Protein AF-A0A7V5GZ49-F1 (afdb_monomer)

Solvent-accessible surface area (backbone atoms only — not comparable to full-atom values): 29439 Å² total; per-residue (Å²): 135,58,71,68,57,55,53,51,49,49,52,49,51,51,57,62,65,60,75,77,68,75,62,26,52,68,47,50,47,38,50,34,62,44,31,74,57,35,65,34,53,31,39,41,34,25,37,54,86,39,68,49,39,57,36,70,66,44,80,31,46,44,87,84,36,59,40,24,72,45,55,77,50,75,73,47,58,73,45,42,44,68,41,58,36,32,30,31,75,59,4,25,29,38,42,34,33,43,30,27,38,64,84,59,81,83,48,88,27,52,46,75,88,71,42,55,70,92,37,53,44,46,31,30,44,28,44,76,81,37,59,27,57,78,48,64,40,32,48,29,28,55,38,75,52,82,77,46,53,77,85,51,47,42,39,40,40,82,85,50,46,57,47,43,86,37,24,20,42,50,25,42,53,43,75,46,49,60,65,40,70,32,35,61,50,71,72,37,96,87,79,41,97,75,33,36,38,34,16,30,35,37,36,41,39,32,75,31,45,35,38,10,49,94,51,8,32,44,42,33,34,19,27,65,101,39,41,17,16,24,9,27,6,0,0,0,0,3,4,14,22,21,22,58,53,84,83,55,84,28,31,47,13,8,32,11,17,8,2,5,9,36,13,10,22,42,45,93,71,74,80,44,49,73,45,46,60,13,52,3,26,14,64,94,11,11,20,58,35,63,33,58,31,17,47,67,81,45,87,50,59,17,4,1,0,0,14,15,38,75,55,40,29,28,6,29,19,16,68,33,67,84,75,49,79,51,64,22,14,37,9,0,0,6,16,21,24,56,51,26,38,10,3,2,0,2,16,50,26,55,13,38,39,44,82,84,92,45,45,14,13,1,28,54,31,50,42,64,82,51,64,72,78,32,16,2,1,0,0,0,0,1,4,36,66,56,86,65,35,46,19,3,24,3,0,0,0,0,2,14,40,38,43,36,22,38,31,39,34,27,36,32,41,35,10,25,15,10,43,26,34,81,36,96,26,5,23,17,6,0,0,0,1,5,24,43,35,44,23,10,29,50,31,38,31,47,30,43,40,34,26,43,29,14,64,52,17,3,24,15,41,37,31,42,14,28,57,35,72,44,68,72,46,63,73,62,66,65,44,58,71,31,54,36,39,15,26,45,78,70,37,70,33,78,55,61,64,47,78,47,43,25,9,33,37,33,92,31,41,38,35,41,31,34,38,27,42,78,86,52,69,78,44,79,72,46,74,49,62,90,34,61,76,31,51,52,52,71,50,79,45,65,63,92,68,89,60,53,41,37,42,38,41,45,34,38,39,56,89,54,57,47,91,41,87,40,51,31,36,71,30,68,45,78,37,72,14,14,50,37,53,31,44,46,52,71,38,49,36,85,49,56,76,88,74,86,87,82,83,90,85,76,64,97,88,66,86,85,85,86,85,83,58,80,41,73,81,35,80,32,82,76,86,83,79,71,91,74,72,72,79,78,77,78,78,128

Structure (mmCIF, N/CA/C/O backbone):
data_AF-A0A7V5GZ49-F1
#
_entry.id   AF-A0A7V5GZ49-F1
#
loop_
_atom_site.group_PDB
_atom_site.id
_atom_site.type_symbol
_atom_site.label_atom_id
_atom_site.label_alt_id
_atom_site.label_comp_id
_atom_site.label_asym_id
_atom_site.label_entity_id
_atom_site.label_seq_id
_atom_site.pdbx_PDB_ins_code
_atom_site.Cartn_x
_atom_site.Cartn_y
_atom_site.Cartn_z
_atom_site.occupancy
_atom_site.B_iso_or_equiv
_atom_site.auth_seq_id
_atom_site.auth_comp_id
_atom_site.auth_asym_id
_atom_site.auth_atom_id
_atom_site.pdbx_PDB_model_num
ATOM 1 N N . MET A 1 1 ? 8.257 61.241 -0.051 1.00 52.22 1 MET A N 1
ATOM 2 C CA . MET A 1 1 ? 7.633 60.050 0.571 1.00 52.22 1 MET A CA 1
ATOM 3 C C . MET A 1 1 ? 8.488 59.671 1.775 1.00 52.22 1 MET A C 1
ATOM 5 O O . MET A 1 1 ? 9.670 59.427 1.606 1.00 52.22 1 MET A O 1
ATOM 9 N N . THR A 1 2 ? 7.964 59.809 2.994 1.00 62.47 2 THR A N 1
ATOM 10 C CA . THR A 1 2 ? 8.748 59.788 4.244 1.00 62.47 2 THR A CA 1
ATOM 11 C C . THR A 1 2 ? 9.252 58.385 4.597 1.00 62.47 2 THR A C 1
ATOM 13 O O . THR A 1 2 ? 8.533 57.408 4.408 1.00 62.47 2 THR A O 1
ATOM 16 N N . ILE A 1 3 ? 10.459 58.288 5.169 1.00 62.56 3 ILE A N 1
ATOM 17 C CA . ILE A 1 3 ? 11.128 57.038 5.601 1.00 62.56 3 ILE A CA 1
ATOM 18 C C . ILE A 1 3 ? 10.212 56.143 6.465 1.00 62.56 3 ILE A C 1
ATOM 20 O O . ILE A 1 3 ? 10.256 54.921 6.360 1.00 62.56 3 ILE A O 1
ATOM 24 N N . ARG A 1 4 ? 9.288 56.739 7.236 1.00 59.22 4 ARG A N 1
ATOM 25 C CA . ARG A 1 4 ? 8.251 56.015 7.995 1.00 59.22 4 ARG A CA 1
ATOM 26 C C . ARG A 1 4 ? 7.257 55.234 7.125 1.00 59.22 4 ARG A C 1
ATOM 28 O O . ARG A 1 4 ? 6.832 54.161 7.535 1.00 59.22 4 ARG A O 1
ATOM 35 N N . LYS A 1 5 ? 6.897 55.731 5.935 1.00 52.94 5 LYS A N 1
ATOM 36 C CA . LYS A 1 5 ? 6.031 55.000 4.994 1.00 52.94 5 LYS A CA 1
ATOM 37 C C . LYS A 1 5 ? 6.777 53.822 4.368 1.00 52.94 5 LYS A C 1
ATOM 39 O O . LYS A 1 5 ? 6.197 52.756 4.271 1.00 52.94 5 LYS A O 1
ATOM 44 N N . ILE A 1 6 ? 8.064 53.977 4.046 1.00 62.41 6 ILE A N 1
ATOM 45 C CA . ILE A 1 6 ? 8.896 52.891 3.496 1.00 62.41 6 ILE A CA 1
ATOM 46 C C . ILE A 1 6 ? 9.098 51.776 4.534 1.00 62.41 6 ILE A C 1
ATOM 48 O O . ILE A 1 6 ? 8.904 50.611 4.208 1.00 62.41 6 ILE A O 1
ATOM 52 N N . ALA A 1 7 ? 9.386 52.114 5.796 1.00 63.47 7 ALA A N 1
ATOM 53 C CA . ALA A 1 7 ? 9.509 51.125 6.871 1.00 63.47 7 ALA A CA 1
ATOM 54 C C . ALA A 1 7 ? 8.181 50.400 7.170 1.00 63.47 7 ALA A C 1
ATOM 56 O O . ALA A 1 7 ? 8.175 49.187 7.352 1.00 63.47 7 ALA A O 1
ATOM 57 N N . ALA A 1 8 ? 7.046 51.112 7.155 1.00 62.28 8 ALA A N 1
ATOM 58 C CA . ALA A 1 8 ? 5.729 50.499 7.325 1.00 62.28 8 ALA A CA 1
ATOM 59 C C . ALA A 1 8 ? 5.359 49.576 6.152 1.00 62.28 8 ALA A C 1
ATOM 61 O O . ALA A 1 8 ? 4.819 48.500 6.381 1.00 62.28 8 ALA A O 1
ATOM 62 N N . THR A 1 9 ? 5.688 49.946 4.909 1.00 60.00 9 THR A N 1
ATOM 63 C CA . THR A 1 9 ? 5.462 49.090 3.734 1.00 60.00 9 THR A CA 1
ATOM 64 C C . THR A 1 9 ? 6.395 47.876 3.727 1.00 60.00 9 THR A C 1
ATOM 66 O O . THR A 1 9 ? 5.934 46.787 3.415 1.00 60.00 9 THR A O 1
ATOM 69 N N . ILE A 1 10 ? 7.663 48.013 4.134 1.00 64.94 10 ILE A N 1
ATOM 70 C CA . ILE A 1 10 ? 8.598 46.880 4.258 1.00 64.94 10 ILE A CA 1
ATOM 71 C C . ILE A 1 10 ? 8.163 45.927 5.377 1.00 64.94 10 ILE A C 1
ATOM 73 O O . ILE A 1 10 ? 8.162 44.722 5.152 1.00 64.94 10 ILE A O 1
ATOM 77 N N . SER A 1 11 ? 7.716 46.424 6.537 1.00 59.56 11 SER A N 1
ATOM 78 C CA . SER A 1 11 ? 7.160 45.568 7.596 1.00 59.56 11 SER A CA 1
ATOM 79 C C . SER A 1 11 ? 5.850 44.900 7.184 1.00 59.56 11 SER A C 1
ATOM 81 O O . SER A 1 11 ? 5.650 43.742 7.524 1.00 59.56 11 SER A O 1
ATOM 83 N N . LEU A 1 12 ? 4.977 45.579 6.427 1.00 56.09 12 LEU A N 1
ATOM 84 C CA . LEU A 1 12 ? 3.741 44.986 5.904 1.00 56.09 12 LEU A CA 1
ATOM 85 C C . LEU A 1 12 ? 4.038 43.910 4.849 1.00 56.09 12 LEU A C 1
ATOM 87 O O . LEU A 1 12 ? 3.410 42.862 4.866 1.00 56.09 12 LEU A O 1
ATOM 91 N N . VAL A 1 13 ? 5.027 44.133 3.976 1.00 58.28 13 VAL A N 1
ATOM 92 C CA . VAL A 1 13 ? 5.496 43.152 2.984 1.00 58.28 13 VAL A CA 1
ATOM 93 C C . VAL A 1 13 ? 6.199 41.975 3.666 1.00 58.28 13 VAL A C 1
ATOM 95 O O . VAL A 1 13 ? 5.930 40.840 3.303 1.00 58.28 13 VAL A O 1
ATOM 98 N N . PHE A 1 14 ? 7.004 42.193 4.711 1.00 53.41 14 PHE A N 1
ATOM 99 C CA . PHE A 1 14 ? 7.560 41.097 5.514 1.00 53.41 14 PHE A CA 1
ATOM 100 C C . PHE A 1 14 ? 6.464 40.328 6.272 1.00 53.41 14 PHE A C 1
ATOM 102 O O . PHE A 1 14 ? 6.484 39.104 6.252 1.00 53.41 14 PHE A O 1
ATOM 109 N N . LEU A 1 15 ? 5.460 40.998 6.852 1.00 49.53 15 LEU A N 1
ATOM 110 C CA . LEU A 1 15 ? 4.296 40.354 7.489 1.00 49.53 15 LEU A CA 1
ATOM 111 C C . LEU A 1 15 ? 3.385 39.610 6.494 1.00 49.53 15 LEU A C 1
ATOM 113 O O . LEU A 1 15 ? 2.755 38.638 6.888 1.00 49.53 15 LEU A O 1
ATOM 117 N N . LEU A 1 16 ? 3.337 40.024 5.223 1.00 45.62 16 LEU A N 1
ATOM 118 C CA . LEU A 1 16 ? 2.635 39.318 4.139 1.00 45.62 16 LEU A CA 1
ATOM 119 C C . LEU A 1 16 ? 3.459 38.164 3.537 1.00 45.62 16 LEU A C 1
ATOM 121 O O . LEU A 1 16 ? 2.882 37.244 2.965 1.00 45.62 16 LEU A O 1
ATOM 125 N N . ILE A 1 17 ? 4.790 38.193 3.667 1.00 45.16 17 ILE A N 1
ATOM 126 C CA . ILE A 1 17 ? 5.697 37.114 3.234 1.00 45.16 17 ILE A CA 1
ATOM 127 C C . ILE A 1 17 ? 5.823 36.023 4.313 1.00 45.16 17 ILE A C 1
ATOM 129 O O . ILE A 1 17 ? 6.034 34.854 3.988 1.00 45.16 17 ILE A O 1
ATOM 133 N N . TYR A 1 18 ? 5.620 36.353 5.592 1.00 40.53 18 TYR A N 1
ATOM 134 C CA . TYR A 1 18 ? 5.436 35.355 6.643 1.00 40.53 18 TYR A CA 1
ATOM 135 C C . TYR A 1 18 ? 4.019 34.768 6.549 1.00 40.53 18 TYR A C 1
ATOM 137 O O . TYR A 1 18 ? 3.062 35.405 6.969 1.00 40.53 18 TYR A O 1
ATOM 145 N N . SER A 1 19 ? 3.909 33.527 6.059 1.00 40.44 19 SER A N 1
ATOM 146 C CA . SER A 1 19 ? 2.728 32.636 6.076 1.00 40.44 19 SER A CA 1
ATOM 147 C C . SER A 1 19 ? 1.804 32.571 4.847 1.00 40.44 19 SER A C 1
ATOM 149 O O . SER A 1 19 ? 0.617 32.285 4.975 1.00 40.44 19 SER A O 1
ATOM 151 N N . LEU A 1 20 ? 2.356 32.601 3.630 1.00 41.56 20 LEU A N 1
ATOM 152 C CA . LEU A 1 20 ? 1.809 31.724 2.580 1.00 41.56 20 LEU A CA 1
ATOM 153 C C . LEU A 1 20 ? 2.286 30.284 2.839 1.00 41.56 20 LEU A C 1
ATOM 155 O O . LEU A 1 20 ? 3.090 29.737 2.087 1.00 41.56 20 LEU A O 1
ATOM 159 N N . PHE A 1 21 ? 1.835 29.663 3.936 1.00 54.88 21 PHE A N 1
ATOM 160 C CA . PHE A 1 21 ? 1.947 28.209 4.043 1.00 54.88 21 PHE A CA 1
ATOM 161 C C . PHE A 1 21 ? 1.064 27.626 2.941 1.00 54.88 21 PHE A C 1
ATOM 163 O O . PHE A 1 21 ? -0.134 27.914 2.895 1.00 54.88 21 PHE A O 1
ATOM 170 N N . SER A 1 22 ? 1.653 26.854 2.022 1.00 66.19 22 SER A N 1
ATOM 171 C CA . SER A 1 22 ? 0.865 26.088 1.055 1.00 66.19 22 SER A CA 1
ATOM 172 C C . SER A 1 22 ? -0.183 25.296 1.827 1.00 66.19 22 SER A C 1
ATOM 174 O O . SER A 1 22 ? 0.153 24.627 2.804 1.00 66.19 22 SER A O 1
ATOM 176 N N . GLN A 1 23 ? -1.440 25.365 1.389 1.00 86.25 23 GLN A N 1
ATOM 177 C CA . GLN A 1 23 ? -2.489 24.535 1.970 1.00 86.25 23 GLN A CA 1
ATOM 178 C C . GLN A 1 23 ? -2.052 23.064 1.908 1.00 86.25 23 GLN A C 1
ATOM 180 O O . GLN A 1 23 ? -1.472 22.656 0.887 1.00 86.25 23 GLN A O 1
ATOM 185 N N . PRO A 1 24 ? -2.303 22.274 2.970 1.00 95.12 24 PRO A N 1
ATOM 186 C CA . PRO A 1 24 ? -2.021 20.847 2.936 1.00 95.12 24 PRO A CA 1
ATOM 187 C C . PRO A 1 24 ? -2.758 20.219 1.752 1.00 95.12 24 PRO A C 1
ATOM 189 O O . PRO A 1 24 ? -3.863 20.628 1.403 1.00 95.12 24 PRO A O 1
ATOM 192 N N . LYS A 1 25 ? -2.168 19.221 1.103 1.00 96.94 25 LYS A N 1
ATOM 193 C CA . LYS A 1 25 ? -2.760 18.593 -0.082 1.00 96.94 25 LYS A CA 1
ATOM 194 C C . LYS A 1 25 ? -2.839 17.084 0.074 1.00 96.94 25 LYS A C 1
ATOM 196 O O . LYS A 1 25 ? -1.851 16.438 0.409 1.00 96.94 25 LYS A O 1
ATOM 201 N N . ILE A 1 26 ? -4.008 16.525 -0.215 1.00 97.88 26 ILE A N 1
ATOM 202 C CA . ILE A 1 26 ? -4.239 15.084 -0.320 1.00 97.88 26 ILE A CA 1
ATOM 203 C C . ILE A 1 26 ? -4.153 14.709 -1.798 1.00 97.88 26 ILE A C 1
ATOM 205 O O . ILE A 1 26 ? -4.889 15.254 -2.624 1.00 97.88 26 ILE A O 1
ATOM 209 N N . SER A 1 27 ? -3.263 13.779 -2.136 1.00 96.62 27 SER A N 1
ATOM 210 C CA . SER A 1 27 ? -3.218 13.156 -3.461 1.00 96.62 27 SER A CA 1
ATOM 211 C C . SER A 1 27 ? -4.172 11.970 -3.545 1.00 96.62 27 SER A C 1
ATOM 213 O O . SER A 1 27 ? -4.924 11.873 -4.514 1.00 96.62 27 SER A O 1
ATOM 215 N N . TYR A 1 28 ? -4.149 11.083 -2.546 1.00 96.00 28 TYR A N 1
ATOM 216 C CA . TYR A 1 28 ? -5.100 9.978 -2.417 1.00 96.00 28 TYR A CA 1
ATOM 217 C C . TYR A 1 28 ? -5.071 9.346 -1.019 1.00 96.00 28 TYR A C 1
ATOM 219 O O . TYR A 1 28 ? -4.106 9.495 -0.269 1.00 96.00 28 TYR A O 1
ATOM 227 N N . LEU A 1 29 ? -6.130 8.600 -0.716 1.00 97.25 29 LEU A N 1
ATOM 228 C CA . LEU A 1 29 ? -6.296 7.732 0.448 1.00 97.25 29 LEU A CA 1
ATOM 229 C C . LEU A 1 29 ? -6.202 6.259 0.028 1.00 97.25 29 LEU A C 1
ATOM 231 O O . LEU A 1 29 ? -6.812 5.899 -0.977 1.00 97.25 29 LEU A O 1
ATOM 235 N N . ILE A 1 30 ? -5.512 5.398 0.781 1.00 97.12 30 ILE A N 1
ATOM 236 C CA . ILE A 1 30 ? -5.533 3.943 0.559 1.00 97.12 30 ILE A CA 1
ATOM 237 C C . ILE A 1 30 ? -5.567 3.144 1.881 1.00 97.12 30 ILE A C 1
ATOM 239 O O . ILE A 1 30 ? -4.752 3.403 2.765 1.00 97.12 30 ILE A O 1
ATOM 243 N N . PRO A 1 31 ? -6.473 2.156 2.029 1.00 97.62 31 PRO A N 1
ATOM 244 C CA . PRO A 1 31 ? -7.695 1.987 1.241 1.00 97.62 31 PRO A CA 1
ATOM 245 C C . PRO A 1 31 ? -8.667 3.153 1.490 1.00 97.62 31 PRO A C 1
ATOM 247 O O . PRO A 1 31 ? -8.637 3.793 2.536 1.00 97.62 31 PRO A O 1
ATOM 250 N N . ASP A 1 32 ? -9.555 3.416 0.534 1.00 97.19 32 ASP A N 1
ATOM 251 C CA . ASP A 1 32 ? -10.578 4.469 0.610 1.00 97.19 32 ASP A CA 1
ATOM 252 C C . ASP A 1 32 ? -11.977 3.940 0.969 1.00 97.19 32 ASP A C 1
ATOM 254 O O . ASP A 1 32 ? -12.971 4.644 0.794 1.00 97.19 32 ASP A O 1
ATOM 258 N N . VAL A 1 33 ? -12.066 2.706 1.476 1.00 97.81 33 VAL A N 1
ATOM 259 C CA . VAL A 1 33 ? -13.330 2.035 1.813 1.00 97.81 33 VAL A CA 1
ATOM 260 C C . VAL A 1 33 ? -13.281 1.340 3.172 1.00 97.81 33 VAL A C 1
ATOM 262 O O . VAL A 1 33 ? -12.233 0.838 3.579 1.00 97.81 33 VAL A O 1
ATOM 265 N N . GLY A 1 34 ? -14.429 1.271 3.847 1.00 97.81 34 GLY A N 1
ATOM 266 C CA . GLY A 1 34 ? -14.657 0.529 5.091 1.00 97.81 34 GLY A CA 1
ATOM 267 C C . GLY A 1 34 ? -16.048 -0.101 5.136 1.00 97.81 34 GLY A C 1
ATOM 268 O O . GLY A 1 34 ? -16.889 0.189 4.292 1.00 97.81 34 GLY A O 1
ATOM 269 N N . ALA A 1 35 ? -16.299 -0.955 6.124 1.00 97.12 35 ALA A N 1
ATOM 270 C CA . ALA A 1 35 ? -17.605 -1.578 6.358 1.00 97.12 35 ALA A CA 1
ATOM 271 C C . ALA A 1 35 ? -18.008 -1.440 7.836 1.00 97.12 35 ALA A C 1
ATOM 273 O O . ALA A 1 35 ? -17.113 -1.346 8.681 1.00 97.12 35 ALA A O 1
ATOM 274 N N . PRO A 1 36 ? -19.313 -1.434 8.176 1.00 96.06 36 PRO A N 1
ATOM 275 C CA . PRO A 1 36 ? -19.772 -1.332 9.563 1.00 96.06 36 PRO A CA 1
ATOM 276 C C . PRO A 1 36 ? -19.061 -2.317 10.501 1.00 96.06 36 PRO A C 1
ATOM 278 O O . PRO A 1 36 ? -18.909 -3.496 10.180 1.00 96.06 36 PRO A O 1
ATOM 281 N N . GLY A 1 37 ? -18.600 -1.825 11.655 1.00 93.31 37 GLY A N 1
ATOM 282 C CA . GLY A 1 37 ? -17.891 -2.633 12.653 1.00 93.31 37 GLY A CA 1
ATOM 283 C C . GLY A 1 37 ? -16.436 -2.966 12.306 1.00 93.31 37 GLY A C 1
ATOM 284 O O . GLY A 1 37 ? -15.796 -3.717 13.040 1.00 93.31 37 GLY A O 1
ATOM 285 N N . MET A 1 38 ? -15.886 -2.397 11.231 1.00 93.56 38 MET A N 1
ATOM 286 C CA . MET A 1 38 ? -14.488 -2.570 10.841 1.00 93.56 38 MET A CA 1
ATOM 287 C C . MET A 1 38 ? -13.647 -1.346 11.224 1.00 93.56 38 MET A C 1
ATOM 289 O O . MET A 1 38 ? -14.019 -0.201 10.962 1.00 93.56 38 MET A O 1
ATOM 293 N N . GLY A 1 39 ? -12.475 -1.593 11.811 1.00 95.75 39 GLY A N 1
ATOM 294 C CA . GLY A 1 39 ? -11.385 -0.619 11.849 1.00 95.75 39 GLY A CA 1
ATOM 295 C C . GLY A 1 39 ? -10.522 -0.769 10.600 1.00 95.75 39 GLY A C 1
ATOM 296 O O . GLY A 1 39 ? -10.083 -1.875 10.291 1.00 95.75 39 GLY A O 1
ATOM 297 N N . VAL A 1 40 ? -10.281 0.322 9.884 1.00 98.00 40 VAL A N 1
ATOM 298 C CA . VAL A 1 40 ? -9.512 0.331 8.635 1.00 98.00 40 VAL A CA 1
ATOM 299 C C . VAL A 1 40 ? -8.227 1.117 8.849 1.00 98.00 40 VAL A C 1
ATOM 301 O O . VAL A 1 40 ? -8.279 2.295 9.191 1.00 98.00 40 VAL A O 1
ATOM 304 N N . TYR A 1 41 ? -7.075 0.475 8.667 1.00 98.12 41 TYR A N 1
ATOM 305 C CA . TYR A 1 41 ? -5.784 1.151 8.614 1.00 98.12 41 TYR A CA 1
ATOM 306 C C . TYR A 1 41 ? -5.674 1.896 7.293 1.00 98.12 41 TYR A C 1
ATOM 308 O O . TYR A 1 41 ? -5.679 1.270 6.234 1.00 98.12 41 TYR A O 1
ATOM 316 N N . VAL A 1 42 ? -5.559 3.218 7.371 1.00 98.38 42 VAL A N 1
ATOM 317 C CA . VAL A 1 42 ? -5.521 4.085 6.203 1.00 98.38 42 VAL A CA 1
ATOM 318 C C . VAL A 1 42 ? -4.228 4.880 6.117 1.00 98.38 42 VAL A C 1
ATOM 320 O O . VAL A 1 42 ? -3.668 5.341 7.117 1.00 98.38 42 VAL A O 1
ATOM 323 N N . GLU A 1 43 ? -3.793 5.069 4.880 1.00 98.44 43 GLU A N 1
ATOM 324 C CA . GLU A 1 43 ? -2.634 5.852 4.489 1.00 98.44 43 GLU A CA 1
ATOM 325 C C . GLU A 1 43 ? -3.118 7.018 3.614 1.00 98.44 43 GLU A C 1
ATOM 327 O O . GLU A 1 43 ? -3.649 6.807 2.521 1.00 98.44 43 GLU A O 1
ATOM 332 N N . ILE A 1 44 ? -2.967 8.255 4.095 1.00 98.62 44 ILE A N 1
ATOM 333 C CA . ILE A 1 44 ? -3.249 9.468 3.311 1.00 98.62 44 ILE A CA 1
ATOM 334 C C . ILE A 1 44 ? -1.927 9.958 2.734 1.00 98.62 44 ILE A C 1
ATOM 336 O O . ILE A 1 44 ? -1.014 10.328 3.475 1.00 98.62 44 ILE A O 1
ATOM 340 N N . ILE A 1 45 ? -1.832 9.973 1.409 1.00 98.44 45 ILE A N 1
ATOM 341 C CA . ILE A 1 45 ? -0.619 10.325 0.673 1.00 98.44 45 ILE A CA 1
ATOM 342 C C . ILE A 1 45 ? -0.737 11.749 0.139 1.00 98.44 45 ILE A C 1
ATOM 344 O O . ILE A 1 45 ? -1.718 12.097 -0.522 1.00 98.44 45 ILE A O 1
ATOM 348 N N . GLY A 1 46 ? 0.273 12.571 0.419 1.00 97.81 46 GLY A N 1
ATOM 349 C CA . GLY A 1 46 ? 0.440 13.902 -0.153 1.00 97.81 46 GLY A CA 1
ATOM 350 C C . GLY A 1 46 ? 1.299 13.900 -1.426 1.00 97.81 46 GLY A C 1
ATOM 351 O O . GLY A 1 46 ? 1.862 12.868 -1.815 1.00 97.81 46 GLY A O 1
ATOM 352 N N . PRO A 1 47 ? 1.435 15.061 -2.089 1.00 97.19 47 PRO A N 1
ATOM 353 C CA . PRO A 1 47 ? 2.293 15.199 -3.261 1.00 97.19 47 PRO A CA 1
ATOM 354 C C . PRO A 1 47 ? 3.754 14.851 -2.949 1.00 97.19 47 PRO A C 1
ATOM 356 O O . PRO A 1 47 ? 4.278 15.232 -1.903 1.00 97.19 47 PRO A O 1
ATOM 359 N N . VAL A 1 48 ? 4.448 14.196 -3.887 1.00 96.06 48 VAL A N 1
ATOM 360 C CA . VAL A 1 48 ? 5.828 13.704 -3.679 1.00 96.06 48 VAL A CA 1
ATOM 361 C C . VAL A 1 48 ? 6.822 14.797 -3.252 1.00 96.06 48 VAL A C 1
ATOM 363 O O . VAL A 1 48 ? 7.719 14.527 -2.451 1.00 96.06 48 VAL A O 1
ATOM 366 N N . ASN A 1 49 ? 6.640 16.025 -3.748 1.00 93.94 49 ASN A N 1
ATOM 367 C CA . ASN A 1 49 ? 7.560 17.150 -3.543 1.00 93.94 49 ASN A CA 1
ATOM 368 C C . ASN A 1 49 ? 7.131 18.111 -2.419 1.00 93.94 49 ASN A C 1
ATOM 370 O O . ASN A 1 49 ? 7.754 19.155 -2.253 1.00 93.94 49 ASN A O 1
ATOM 374 N N . TYR A 1 50 ? 6.052 17.814 -1.685 1.00 93.75 50 TYR A N 1
ATOM 375 C CA . TYR A 1 50 ? 5.532 18.699 -0.637 1.00 93.75 50 TYR A CA 1
ATOM 376 C C . TYR A 1 50 ? 6.029 18.216 0.731 1.00 93.75 50 TYR A C 1
ATOM 378 O O . TYR A 1 50 ? 5.314 17.536 1.460 1.00 93.75 50 TYR A O 1
ATOM 386 N N . PHE A 1 51 ? 7.278 18.522 1.072 1.00 93.88 51 PHE A N 1
ATOM 387 C CA . PHE A 1 51 ? 7.791 18.273 2.423 1.00 93.88 51 PHE A CA 1
ATOM 388 C C . PHE A 1 51 ? 7.014 19.110 3.450 1.00 93.88 51 PHE A C 1
ATOM 390 O O . PHE A 1 51 ? 6.532 20.194 3.122 1.00 93.88 51 PHE A O 1
ATOM 397 N N . ASP A 1 52 ? 6.838 18.574 4.658 1.00 94.00 52 ASP A N 1
ATOM 398 C CA . ASP A 1 52 ? 6.047 19.171 5.746 1.00 94.00 52 ASP A CA 1
ATOM 399 C C . ASP A 1 52 ? 4.557 19.410 5.410 1.00 94.00 52 ASP A C 1
ATOM 401 O O . ASP A 1 52 ? 3.858 20.122 6.131 1.00 94.00 52 ASP A O 1
ATOM 405 N N . ASN A 1 53 ? 4.032 18.777 4.350 1.00 96.38 53 ASN A N 1
ATOM 406 C CA . ASN A 1 53 ? 2.651 18.943 3.874 1.00 96.38 53 ASN A CA 1
ATOM 407 C C . ASN A 1 53 ? 1.595 18.744 4.967 1.00 96.38 53 ASN A C 1
ATOM 409 O O . ASN A 1 53 ? 0.639 19.508 5.049 1.00 96.38 53 ASN A O 1
ATOM 413 N N . PHE A 1 54 ? 1.756 17.713 5.794 1.00 96.69 54 PHE A N 1
ATOM 414 C CA . PHE A 1 54 ? 0.844 17.380 6.884 1.00 96.69 54 PHE A CA 1
ATOM 415 C C . PHE A 1 54 ? 1.373 17.772 8.267 1.00 96.69 54 PHE A C 1
ATOM 417 O O . PHE A 1 54 ? 0.765 17.397 9.262 1.00 96.69 54 PHE A O 1
ATOM 424 N N . GLY A 1 55 ? 2.471 18.527 8.350 1.00 93.31 55 GLY A N 1
ATOM 425 C CA . GLY A 1 55 ? 3.161 18.834 9.603 1.00 93.31 55 GLY A CA 1
ATOM 426 C C . GLY A 1 55 ? 4.387 17.952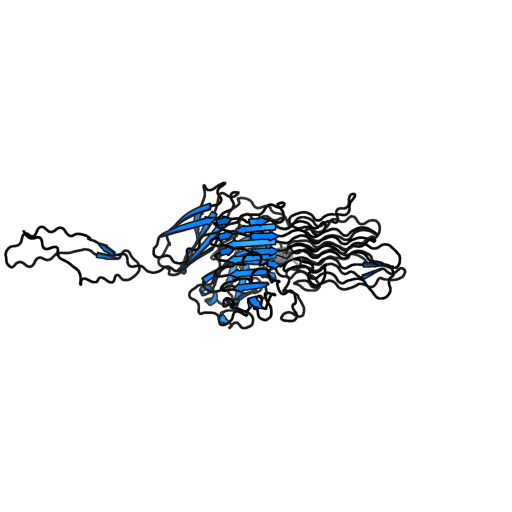 9.847 1.00 93.31 55 GLY A C 1
ATOM 427 O O . GLY A 1 55 ? 4.878 17.285 8.939 1.00 93.31 55 GLY A O 1
ATOM 428 N N . THR A 1 56 ? 4.903 17.986 11.076 1.00 92.81 56 THR A N 1
ATOM 429 C CA . THR A 1 56 ? 6.142 17.294 11.448 1.00 92.81 56 THR A CA 1
ATOM 430 C C . THR A 1 56 ? 5.909 15.814 11.731 1.00 92.81 56 THR A C 1
ATOM 432 O O . THR A 1 56 ? 4.836 15.405 12.167 1.00 92.81 56 THR A O 1
ATOM 435 N N . ASP A 1 57 ? 6.941 14.997 11.523 1.00 93.88 57 ASP A N 1
ATOM 436 C CA . ASP A 1 57 ? 6.852 13.554 11.741 1.00 93.88 57 ASP A CA 1
ATOM 437 C C . ASP A 1 57 ? 6.721 13.212 13.233 1.00 93.88 57 ASP A C 1
ATOM 439 O O . ASP A 1 57 ? 7.699 13.222 13.983 1.00 93.88 57 ASP A O 1
ATOM 443 N N . THR A 1 58 ? 5.501 12.915 13.677 1.00 92.88 58 THR A N 1
ATOM 444 C CA . THR A 1 58 ? 5.182 12.493 15.047 1.00 92.88 58 THR A CA 1
ATOM 445 C C . THR A 1 58 ? 3.741 11.969 15.131 1.00 92.88 58 THR A C 1
ATOM 447 O O . THR A 1 58 ? 3.031 11.910 14.125 1.00 92.88 58 THR A O 1
ATOM 450 N N . ILE A 1 59 ? 3.302 11.580 16.331 1.00 93.88 59 ILE A N 1
ATOM 451 C CA . ILE A 1 59 ? 1.898 11.293 16.640 1.00 93.88 59 ILE A CA 1
ATOM 452 C C . ILE A 1 59 ? 1.169 12.563 17.094 1.00 93.88 59 ILE A C 1
ATOM 454 O O . ILE A 1 59 ? 1.659 13.328 17.924 1.00 93.88 59 ILE A O 1
ATOM 458 N N . TYR A 1 60 ? -0.058 12.716 16.609 1.00 94.12 60 TYR A N 1
ATOM 459 C CA . TYR A 1 60 ? -1.036 13.724 16.983 1.00 94.12 60 TYR A CA 1
ATOM 460 C C . TYR A 1 60 ? -2.344 13.060 17.424 1.00 94.12 60 TYR A C 1
ATOM 462 O O . TYR A 1 60 ? -2.760 12.022 16.905 1.00 94.12 60 TYR A O 1
ATOM 470 N N . TYR A 1 61 ? -3.041 13.697 18.361 1.00 89.38 61 TYR A N 1
ATOM 471 C CA . TYR A 1 61 ? -4.410 13.326 18.711 1.00 89.38 61 TYR A CA 1
ATOM 472 C C . TYR A 1 61 ? -5.393 14.019 17.770 1.00 89.38 61 TYR A C 1
ATOM 474 O O . TYR A 1 61 ? -5.322 15.235 17.602 1.00 89.38 61 TYR A O 1
ATOM 482 N N . ASN A 1 62 ? -6.364 13.282 17.226 1.00 89.62 62 ASN A N 1
ATOM 483 C CA . ASN A 1 62 ? -7.320 13.868 16.285 1.00 89.62 62 ASN A CA 1
ATOM 484 C C . ASN A 1 62 ? -8.288 14.892 16.919 1.00 89.62 62 ASN A C 1
ATOM 486 O O . ASN A 1 62 ? -8.906 15.665 16.195 1.00 89.62 62 ASN A O 1
ATOM 490 N N . ASN A 1 63 ? -8.424 14.933 18.251 1.00 84.69 63 ASN A N 1
ATOM 491 C CA . ASN A 1 63 ? -9.367 15.849 18.910 1.00 84.69 63 ASN A CA 1
ATOM 492 C C . ASN A 1 63 ? -8.814 17.295 18.942 1.00 84.69 63 ASN A C 1
ATOM 494 O O . ASN A 1 63 ? -9.424 18.207 18.382 1.00 84.69 63 ASN A O 1
ATOM 498 N N . ASN A 1 64 ? -7.613 17.486 19.515 1.00 78.62 64 ASN A N 1
ATOM 499 C CA . ASN A 1 64 ? -7.000 18.806 19.776 1.00 78.62 64 ASN A CA 1
ATOM 500 C C . ASN A 1 64 ? -5.580 18.974 19.193 1.00 78.62 64 ASN A C 1
ATOM 502 O O . ASN A 1 64 ? -4.864 19.902 19.565 1.00 78.62 64 ASN A O 1
ATOM 506 N N . GLY A 1 65 ? -5.138 18.072 18.314 1.00 83.25 65 GLY A N 1
ATOM 507 C CA . GLY A 1 65 ? -3.833 18.172 17.661 1.00 83.25 65 GLY A CA 1
ATOM 508 C C . GLY A 1 65 ? -3.753 19.319 16.653 1.00 83.25 65 GLY A C 1
ATOM 509 O O . GLY A 1 65 ? -4.765 19.791 16.132 1.00 83.25 65 GLY A O 1
ATOM 510 N N . SER A 1 66 ? -2.528 19.739 16.329 1.00 91.88 66 SER A N 1
ATOM 511 C CA . SER A 1 66 ? -2.272 20.655 15.210 1.00 91.88 66 SER A CA 1
ATOM 512 C C . SER A 1 66 ? -2.582 20.020 13.852 1.00 91.88 66 SER A C 1
ATOM 514 O O . SER A 1 66 ? -2.894 20.740 12.905 1.00 91.88 66 SER A O 1
ATOM 516 N N . VAL A 1 67 ? -2.540 18.689 13.771 1.00 96.06 67 VAL A N 1
ATOM 517 C CA . VAL A 1 67 ? -2.925 17.887 12.607 1.00 96.06 67 VAL A CA 1
ATOM 518 C C . VAL A 1 67 ? -4.180 17.100 12.956 1.00 96.06 67 VAL A C 1
ATOM 520 O O . VAL A 1 67 ? -4.185 16.334 13.921 1.00 96.06 67 VAL A O 1
ATOM 523 N N . ARG A 1 68 ? -5.250 17.303 12.184 1.00 96.06 68 ARG A N 1
ATOM 524 C CA . ARG A 1 68 ? -6.545 16.639 12.382 1.00 96.06 68 ARG A CA 1
ATOM 525 C C . ARG A 1 68 ? -7.167 16.249 11.056 1.00 96.06 68 ARG A C 1
ATOM 527 O O . ARG A 1 68 ? -6.984 16.934 10.058 1.00 96.06 68 ARG A O 1
ATOM 534 N N . ILE A 1 69 ? -7.963 15.197 11.065 1.00 97.06 69 ILE A N 1
ATOM 535 C CA . ILE A 1 69 ? -8.884 14.841 9.995 1.00 97.06 69 ILE A CA 1
ATOM 536 C C . ILE A 1 69 ? -10.277 15.263 10.442 1.00 97.06 69 ILE A C 1
ATOM 538 O O . ILE A 1 69 ? -10.743 14.881 11.519 1.00 97.06 69 ILE A O 1
ATOM 542 N N . VAL A 1 70 ? -10.917 16.076 9.609 1.00 96.44 70 VAL A N 1
ATOM 543 C CA . VAL A 1 70 ? -12.237 16.655 9.854 1.00 96.44 70 VAL A CA 1
ATOM 544 C C . VAL A 1 70 ? -13.184 16.253 8.733 1.00 96.44 70 VAL A C 1
ATOM 546 O O . VAL A 1 70 ? -12.794 16.237 7.565 1.00 96.44 70 VAL A O 1
ATOM 549 N N . PHE A 1 71 ? -14.424 15.926 9.081 1.00 97.50 71 PHE A N 1
ATOM 550 C CA . PHE A 1 71 ? -15.463 15.622 8.100 1.00 97.50 71 PHE A CA 1
ATOM 551 C C . PHE A 1 71 ? -16.152 16.902 7.647 1.00 97.50 71 PHE A C 1
ATOM 553 O O . PHE A 1 71 ? -16.349 17.816 8.449 1.00 97.50 71 PHE A O 1
ATOM 560 N N . GLU A 1 72 ? -16.515 16.974 6.367 1.00 96.75 72 GLU A N 1
ATOM 561 C CA . GLU A 1 72 ? -17.245 18.141 5.859 1.00 96.75 72 GLU A CA 1
ATOM 562 C C . GLU A 1 72 ? -18.672 18.187 6.419 1.00 96.75 72 GLU A C 1
ATOM 564 O O . GLU A 1 72 ? -19.160 19.267 6.748 1.00 96.75 72 GLU A O 1
ATOM 569 N N . ASN A 1 73 ? -19.306 17.023 6.610 1.00 96.50 73 ASN A N 1
ATOM 570 C CA . ASN A 1 73 ? -20.586 16.927 7.304 1.00 96.50 73 ASN A CA 1
ATOM 571 C C . ASN A 1 73 ? -20.360 16.546 8.776 1.00 96.50 73 ASN A C 1
ATOM 573 O O . ASN A 1 73 ? -19.836 15.462 9.050 1.00 96.50 73 ASN A O 1
ATOM 577 N N . PRO A 1 74 ? -20.812 17.358 9.749 1.00 92.62 74 PRO A N 1
ATOM 578 C CA . PRO A 1 74 ? -20.633 17.049 11.168 1.00 92.62 74 PRO A CA 1
ATOM 579 C C . PRO A 1 74 ? -21.234 15.702 11.596 1.00 92.62 74 PRO A C 1
ATOM 581 O O . PRO A 1 74 ? -20.642 15.007 12.418 1.00 92.62 74 PRO A O 1
ATOM 584 N N . SER A 1 75 ? -22.356 15.285 11.000 1.00 93.88 75 SER A N 1
ATOM 585 C CA . SER A 1 75 ? -23.002 13.993 11.283 1.00 93.88 75 SER A CA 1
ATOM 586 C C . SER A 1 75 ? -22.142 12.780 10.920 1.00 93.88 75 SER A C 1
ATOM 588 O O . SER A 1 75 ? -22.370 11.686 11.426 1.00 93.88 75 SER A O 1
ATOM 590 N N . ASP A 1 76 ? -21.149 12.938 10.041 1.00 96.81 76 ASP A N 1
ATOM 591 C CA . ASP A 1 76 ? -20.279 11.824 9.661 1.00 96.81 76 ASP A CA 1
ATOM 592 C C . ASP A 1 76 ? -19.315 11.429 10.792 1.00 96.81 76 ASP A C 1
ATOM 594 O O . ASP A 1 76 ? -18.848 10.289 10.819 1.00 96.81 76 ASP A O 1
ATOM 598 N N . THR A 1 77 ? -19.110 12.304 11.789 1.00 93.62 77 THR A N 1
ATOM 599 C CA . THR A 1 77 ? -18.374 11.972 13.026 1.00 93.62 77 THR A CA 1
ATOM 600 C C . THR A 1 77 ? -19.037 10.852 13.837 1.00 93.62 77 THR A C 1
ATOM 602 O O . THR A 1 77 ? -18.357 10.155 14.589 1.00 93.62 77 THR A O 1
ATOM 605 N N . GLU A 1 78 ? -20.346 10.631 13.664 1.00 92.56 78 GLU A N 1
ATOM 606 C CA . GLU A 1 78 ? -21.079 9.531 14.301 1.00 92.56 78 GLU A CA 1
ATOM 607 C C . GLU A 1 78 ? -20.913 8.204 13.544 1.00 92.56 78 GLU A C 1
ATOM 609 O O . GLU A 1 78 ? -21.096 7.129 14.123 1.00 92.56 78 GLU A O 1
ATOM 614 N N . LYS A 1 79 ? -20.550 8.266 12.256 1.00 96.50 79 LYS A N 1
ATOM 615 C CA . LYS A 1 79 ? -20.387 7.101 11.373 1.00 96.50 79 LYS A CA 1
ATOM 616 C C . LYS A 1 79 ? -18.948 6.607 11.338 1.00 96.50 79 LYS A C 1
ATOM 618 O O . LYS A 1 79 ? -18.724 5.398 11.326 1.00 96.50 79 LYS A O 1
ATOM 623 N N . VAL A 1 80 ? -17.985 7.528 11.311 1.00 97.31 80 VAL A N 1
ATOM 624 C CA . VAL A 1 80 ? -16.555 7.220 11.230 1.00 97.31 80 VAL A CA 1
ATOM 625 C C . VAL A 1 80 ? -15.810 7.935 12.348 1.00 97.31 80 VAL A C 1
ATOM 627 O O . VAL A 1 80 ? -15.800 9.159 12.431 1.00 97.31 80 VAL A O 1
ATOM 630 N N . VAL A 1 81 ? -15.127 7.162 13.188 1.00 96.69 81 VAL A N 1
ATOM 631 C CA . VAL A 1 81 ? -14.232 7.685 14.221 1.00 96.69 81 VAL A CA 1
ATOM 632 C C . VAL A 1 81 ? -12.795 7.570 13.729 1.00 96.69 81 VAL A C 1
ATOM 634 O O . VAL A 1 81 ? -12.312 6.480 13.434 1.00 96.69 81 VAL A O 1
ATOM 637 N N . VAL A 1 82 ? -12.095 8.696 13.648 1.00 97.31 82 VAL A N 1
ATOM 638 C CA . VAL A 1 82 ? -10.673 8.734 13.278 1.00 97.31 82 VAL A CA 1
ATOM 639 C C . VAL A 1 82 ? -9.821 8.460 14.513 1.00 97.31 82 VAL A C 1
ATOM 641 O O . VAL A 1 82 ? -10.056 9.068 15.556 1.00 97.31 82 VAL A O 1
ATOM 644 N N . GLY A 1 83 ? -8.843 7.563 14.399 1.00 96.50 83 GLY A N 1
ATOM 645 C CA . GLY A 1 83 ? -7.866 7.238 15.437 1.00 96.50 83 GLY A CA 1
ATOM 646 C C . GLY A 1 83 ? -6.818 8.332 15.691 1.00 96.50 83 GLY A C 1
ATOM 647 O O . GLY A 1 83 ? -6.872 9.415 15.108 1.00 96.50 83 GLY A O 1
ATOM 648 N N . PRO A 1 84 ? -5.814 8.060 16.542 1.00 95.81 84 PRO A N 1
ATOM 649 C CA . PRO A 1 84 ? -4.591 8.857 16.577 1.00 95.81 84 PRO A CA 1
ATOM 650 C C . PRO A 1 84 ? -3.950 8.938 15.184 1.00 95.81 84 PRO A C 1
ATOM 652 O O . PRO A 1 84 ? -4.005 7.982 14.406 1.00 95.81 84 PRO A O 1
ATOM 655 N N . ILE A 1 85 ? -3.352 10.080 14.869 1.00 95.94 85 ILE A N 1
ATOM 656 C CA . ILE A 1 85 ? -2.728 10.368 13.576 1.00 95.94 85 ILE A CA 1
ATOM 657 C C . ILE A 1 85 ? -1.221 10.283 13.749 1.00 95.94 85 ILE A C 1
ATOM 659 O O . ILE A 1 85 ? -0.687 10.907 14.655 1.00 95.94 85 ILE A O 1
ATOM 663 N N . ALA A 1 86 ? -0.525 9.567 12.875 1.00 95.81 86 ALA A N 1
ATOM 664 C CA . ALA A 1 86 ? 0.923 9.672 12.764 1.00 95.81 86 ALA A CA 1
ATOM 665 C C . ALA A 1 86 ? 1.307 10.251 11.409 1.00 95.81 86 ALA A C 1
ATOM 667 O O . ALA A 1 86 ? 0.852 9.764 10.375 1.00 95.81 86 ALA A O 1
ATOM 668 N N . VAL A 1 87 ? 2.140 11.284 11.425 1.00 97.12 87 VAL A N 1
ATOM 669 C CA . VAL A 1 87 ? 2.714 11.888 10.223 1.00 97.12 87 VAL A CA 1
ATOM 670 C C . VAL A 1 87 ? 4.093 11.276 9.980 1.00 97.12 87 VAL A C 1
ATOM 672 O O . VAL A 1 87 ? 4.878 11.121 10.916 1.00 97.12 87 VAL A O 1
ATOM 675 N N . PHE A 1 88 ? 4.360 10.894 8.733 1.00 95.00 88 PHE A N 1
ATOM 676 C CA . PHE A 1 88 ? 5.579 10.223 8.288 1.00 95.00 88 PHE A CA 1
ATOM 677 C C . PHE A 1 88 ? 6.099 10.814 6.977 1.00 95.00 88 PHE A C 1
ATOM 679 O O . PHE A 1 88 ? 5.427 11.601 6.300 1.00 95.00 88 PHE A O 1
ATOM 686 N N . TRP A 1 89 ? 7.270 10.320 6.562 1.00 96.06 89 TRP A N 1
ATOM 687 C CA . TRP A 1 89 ? 7.896 10.647 5.285 1.00 96.06 89 TRP A CA 1
ATOM 688 C C . TRP A 1 89 ? 8.182 12.140 5.139 1.00 96.06 89 TRP A C 1
ATOM 690 O O . TRP A 1 89 ? 8.001 12.703 4.056 1.00 96.06 89 TRP A O 1
ATOM 700 N N . GLN A 1 90 ? 8.664 12.768 6.218 1.00 95.69 90 GLN A N 1
ATOM 701 C CA . GLN A 1 90 ? 8.973 14.196 6.273 1.00 95.69 90 GLN A CA 1
ATOM 702 C C . GLN A 1 90 ? 7.725 15.032 5.951 1.00 95.69 90 GLN A C 1
ATOM 704 O O . GLN A 1 90 ? 7.732 15.876 5.053 1.00 95.69 90 GLN A O 1
ATOM 709 N N . GLY A 1 91 ? 6.613 14.705 6.611 1.00 95.94 91 GLY A N 1
ATOM 710 C CA . GLY A 1 91 ? 5.334 15.391 6.461 1.00 95.94 91 GLY A CA 1
ATOM 711 C C . GLY A 1 91 ? 4.496 14.998 5.247 1.00 95.94 91 GLY A C 1
ATOM 712 O O . GLY A 1 91 ? 3.423 15.561 5.049 1.00 95.94 91 GLY A O 1
ATOM 713 N N . ARG A 1 92 ? 4.940 14.055 4.408 1.00 97.31 92 ARG A N 1
ATOM 714 C CA . ARG A 1 92 ? 4.267 13.716 3.136 1.00 97.31 92 ARG A CA 1
ATOM 715 C C . ARG A 1 92 ? 3.166 12.665 3.259 1.00 97.31 92 ARG A C 1
ATOM 717 O O . ARG A 1 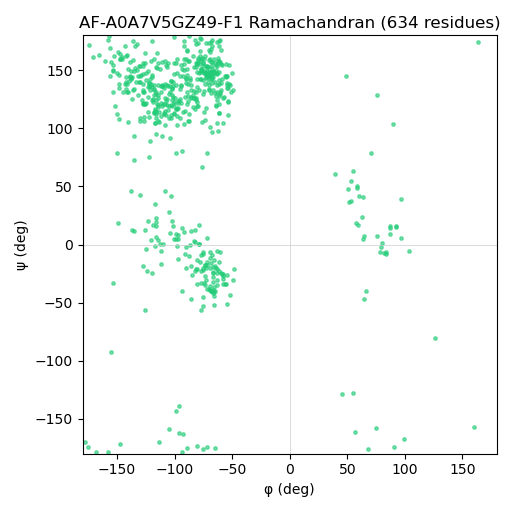92 ? 2.427 12.447 2.298 1.00 97.31 92 ARG A O 1
ATOM 724 N N . MET A 1 93 ? 3.041 12.010 4.409 1.00 97.81 93 MET A N 1
ATOM 725 C CA . MET A 1 93 ? 2.090 10.920 4.617 1.00 97.81 93 MET A CA 1
ATOM 726 C C . MET A 1 93 ? 1.471 10.962 6.014 1.00 97.81 93 MET A C 1
ATOM 728 O O . MET A 1 93 ? 2.165 11.241 6.984 1.00 97.81 93 MET A O 1
ATOM 732 N N . ILE A 1 94 ? 0.190 10.603 6.120 1.00 98.38 94 ILE A N 1
ATOM 733 C CA . ILE A 1 94 ? -0.476 10.277 7.388 1.00 98.38 94 ILE A CA 1
ATOM 734 C C . ILE A 1 94 ? -0.806 8.780 7.430 1.00 98.38 94 ILE A C 1
ATOM 736 O O . ILE A 1 94 ? -1.300 8.220 6.455 1.00 98.38 94 ILE A O 1
ATOM 740 N N . SER A 1 95 ? -0.579 8.150 8.579 1.00 97.94 95 SER A N 1
ATOM 741 C CA . SER A 1 95 ? -1.124 6.848 8.972 1.00 97.94 95 SER A CA 1
ATOM 742 C C . SER A 1 95 ? -2.117 7.019 10.117 1.00 97.94 95 SER A C 1
ATOM 744 O O . SER A 1 95 ? -1.812 7.680 11.110 1.00 97.94 95 SER A O 1
ATOM 746 N N . THR A 1 96 ? -3.301 6.424 9.998 1.00 98.06 96 THR A N 1
ATOM 747 C CA . THR A 1 96 ? -4.302 6.408 11.075 1.00 98.06 96 THR A CA 1
ATOM 748 C C . THR A 1 96 ? -5.288 5.252 10.890 1.00 98.06 96 THR A C 1
ATOM 750 O O . THR A 1 96 ? -5.168 4.466 9.951 1.00 98.06 96 THR A O 1
ATOM 753 N N . TYR A 1 97 ? -6.269 5.144 11.783 1.00 98.00 97 TYR A N 1
ATOM 754 C CA . TYR A 1 97 ? -7.391 4.222 11.653 1.00 98.00 97 TYR A CA 1
ATOM 755 C C . TYR A 1 97 ? -8.686 4.985 11.411 1.00 98.00 97 TYR A C 1
ATOM 757 O O . TYR A 1 97 ? -8.966 5.956 12.112 1.00 98.00 97 TYR A O 1
ATOM 765 N N . PHE A 1 98 ? -9.502 4.513 10.476 1.00 98.44 98 PHE A N 1
ATOM 766 C CA . PHE A 1 98 ? -10.905 4.896 10.362 1.00 98.44 98 PHE A CA 1
ATOM 767 C C . PHE A 1 98 ? -11.754 3.760 10.926 1.00 98.44 98 PHE A C 1
ATOM 769 O O . PHE A 1 98 ? -11.800 2.664 10.370 1.00 98.44 98 PHE A O 1
ATOM 776 N N . PHE A 1 99 ? -12.400 4.005 12.060 1.00 98.00 99 PHE A N 1
ATOM 777 C CA . PHE A 1 99 ? -13.314 3.063 12.689 1.00 98.00 99 PHE A CA 1
ATOM 778 C C . PHE A 1 99 ? -14.732 3.341 12.214 1.00 98.00 99 PHE A C 1
ATOM 780 O O . PHE A 1 99 ? -15.293 4.391 12.525 1.00 98.00 99 PHE A O 1
ATOM 787 N N . VAL A 1 100 ? -15.321 2.402 11.481 1.00 97.75 100 VAL A N 1
ATOM 788 C CA . VAL A 1 100 ? -16.715 2.517 11.054 1.00 97.75 100 VAL A CA 1
ATOM 789 C C . VAL A 1 100 ? -17.609 2.021 12.184 1.00 97.75 100 VAL A C 1
ATOM 791 O O . VAL A 1 100 ? -17.530 0.859 12.593 1.00 97.75 100 VAL A O 1
ATOM 794 N N . ASN A 1 101 ? -18.457 2.906 12.699 1.00 95.75 101 ASN A N 1
ATOM 795 C CA . ASN A 1 101 ? -19.337 2.616 13.822 1.00 95.75 101 ASN A CA 1
ATOM 796 C C . ASN A 1 101 ? -20.237 1.400 13.496 1.00 95.75 101 ASN A C 1
ATOM 798 O O . ASN A 1 101 ? -20.906 1.401 12.462 1.00 95.75 101 ASN A O 1
ATOM 802 N N . PRO A 1 102 ? -20.276 0.356 14.348 1.00 93.56 102 PRO A N 1
ATOM 803 C CA . PRO A 1 102 ? -21.065 -0.852 14.096 1.00 93.56 102 PRO A CA 1
ATOM 804 C C . PRO A 1 102 ? -22.583 -0.635 14.171 1.00 93.56 102 PRO A C 1
ATOM 806 O O . PRO A 1 102 ? -23.334 -1.537 13.820 1.00 93.56 102 PRO A O 1
ATOM 809 N N . LEU A 1 103 ? -23.045 0.518 14.667 1.00 91.88 103 LEU A N 1
ATOM 810 C CA . LEU A 1 103 ? -24.465 0.809 14.893 1.00 91.88 103 LEU A CA 1
ATOM 811 C C . LEU A 1 103 ? -25.124 1.611 13.762 1.00 91.88 103 LEU A C 1
ATOM 813 O O . LEU A 1 103 ? -26.277 2.011 13.907 1.00 91.88 103 LEU A O 1
ATOM 817 N N . ILE A 1 104 ? -24.410 1.882 12.668 1.00 94.12 104 ILE A N 1
ATOM 818 C CA . ILE A 1 104 ? -25.000 2.546 11.500 1.00 94.12 104 ILE A CA 1
ATOM 819 C C . ILE A 1 104 ? 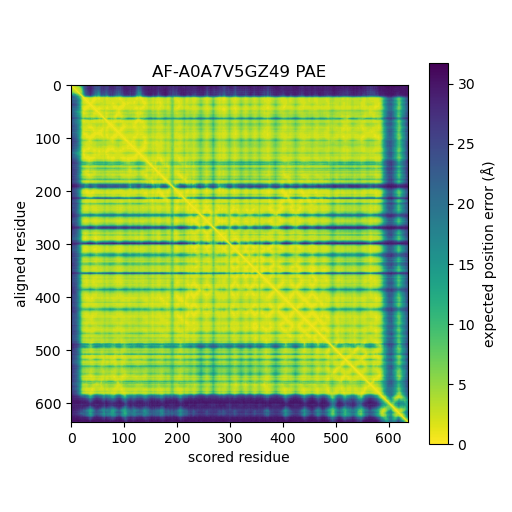-25.868 1.572 10.698 1.00 94.12 104 ILE A C 1
ATOM 821 O O . ILE A 1 104 ? -25.705 0.355 10.783 1.00 94.12 104 ILE A O 1
ATOM 825 N N . ASN A 1 105 ? -26.764 2.120 9.879 1.00 91.75 105 ASN A N 1
ATOM 826 C CA . ASN A 1 105 ? -27.559 1.327 8.946 1.00 91.75 105 ASN A CA 1
ATOM 827 C C . ASN A 1 105 ? -26.660 0.594 7.938 1.00 91.75 105 ASN A C 1
ATOM 829 O O . ASN A 1 105 ? -25.611 1.106 7.541 1.00 91.75 105 ASN A O 1
ATOM 833 N N . GLU A 1 106 ? -27.097 -0.587 7.501 1.00 92.31 106 GLU A N 1
ATOM 834 C CA . GLU A 1 106 ? -26.387 -1.356 6.480 1.00 92.31 106 GLU A CA 1
ATOM 835 C C . GLU A 1 106 ? -26.285 -0.552 5.166 1.00 92.31 106 GLU A C 1
ATOM 837 O O . GLU A 1 106 ? -27.301 -0.028 4.696 1.00 92.31 106 GLU A O 1
ATOM 842 N N . PRO A 1 107 ? -25.090 -0.447 4.553 1.00 96.81 107 PRO A N 1
ATOM 843 C CA . PRO A 1 107 ? -24.932 0.218 3.266 1.00 96.81 107 PRO A CA 1
ATOM 844 C C . PRO A 1 107 ? -25.702 -0.476 2.150 1.00 96.81 107 PRO A C 1
ATOM 846 O O . PRO A 1 107 ? -25.803 -1.701 2.098 1.00 96.81 107 PRO A O 1
ATOM 849 N N . ASN A 1 108 ? -26.183 0.310 1.190 1.00 96.38 108 ASN A N 1
ATOM 850 C CA . ASN A 1 108 ? -27.026 -0.197 0.110 1.00 96.38 108 ASN A CA 1
ATOM 851 C C . ASN A 1 108 ? -26.265 -1.017 -0.951 1.00 96.38 108 ASN A C 1
ATOM 853 O O . ASN A 1 108 ? -26.894 -1.727 -1.732 1.00 96.38 108 ASN A O 1
ATOM 857 N N . SER A 1 109 ? -24.935 -0.904 -1.027 1.00 95.94 109 SER A N 1
ATOM 858 C CA . SER A 1 109 ? -24.143 -1.524 -2.092 1.00 95.94 109 SER A CA 1
ATOM 859 C C . SER A 1 109 ? -22.706 -1.831 -1.667 1.00 95.94 109 SER A C 1
ATOM 861 O O . SER A 1 109 ? -22.132 -1.171 -0.800 1.00 95.94 109 SER A O 1
ATOM 863 N N . SER A 1 110 ? -22.113 -2.827 -2.324 1.00 93.62 110 SER A N 1
ATOM 864 C CA . SER A 1 110 ? -20.671 -3.099 -2.325 1.00 93.62 110 SER A CA 1
ATOM 865 C C . SER A 1 110 ? -19.914 -2.292 -3.389 1.00 93.62 110 SER A C 1
ATOM 867 O O . SER A 1 110 ? -18.694 -2.165 -3.322 1.00 93.62 110 SER A O 1
ATOM 869 N N . ASP A 1 111 ? -20.620 -1.770 -4.401 1.00 92.81 111 ASP A N 1
ATOM 870 C CA . ASP A 1 111 ? -20.056 -0.865 -5.405 1.00 92.81 111 ASP A CA 1
ATOM 871 C C . ASP A 1 111 ? -20.143 0.576 -4.895 1.00 92.81 111 ASP A C 1
ATOM 873 O O . ASP A 1 111 ? -21.225 1.160 -4.792 1.00 92.81 111 ASP A O 1
ATOM 877 N N . TRP A 1 112 ? -18.977 1.156 -4.612 1.00 91.75 112 TRP A N 1
ATOM 878 C CA . TRP A 1 112 ? -18.820 2.516 -4.102 1.00 91.75 112 TRP A CA 1
ATOM 879 C C . TRP A 1 112 ? -19.437 3.593 -5.016 1.00 91.75 112 TRP A C 1
ATOM 881 O O . TRP A 1 112 ? -19.828 4.661 -4.538 1.00 91.75 112 TRP A O 1
ATOM 891 N N . THR A 1 113 ? -19.569 3.324 -6.321 1.00 91.06 113 THR A N 1
ATOM 892 C CA . THR A 1 113 ? -20.199 4.250 -7.277 1.00 91.06 113 THR A CA 1
ATOM 893 C C . THR A 1 113 ? -21.717 4.319 -7.104 1.00 91.06 113 THR A C 1
ATOM 895 O O . THR A 1 113 ? -22.309 5.382 -7.299 1.00 91.06 113 THR A O 1
ATOM 898 N N . ALA A 1 114 ? -22.329 3.218 -6.661 1.00 93.94 114 ALA A N 1
ATOM 899 C CA . ALA A 1 114 ? -23.770 3.057 -6.479 1.00 93.94 114 ALA A CA 1
ATOM 900 C C . ALA A 1 114 ? -24.232 3.301 -5.031 1.00 93.94 114 ALA A C 1
ATOM 902 O O . ALA A 1 114 ? -25.386 3.039 -4.695 1.00 93.94 114 ALA A O 1
ATOM 903 N N . LEU A 1 115 ? -23.345 3.785 -4.156 1.00 96.19 115 LEU A N 1
ATOM 904 C CA . LEU A 1 115 ? -23.703 4.129 -2.783 1.00 96.19 115 LEU A CA 1
ATOM 905 C C . LEU A 1 115 ? -24.637 5.337 -2.722 1.00 96.19 115 LEU A C 1
ATOM 907 O O . LEU A 1 115 ? -24.443 6.329 -3.439 1.00 96.19 115 LEU A O 1
ATOM 911 N N . ASN A 1 116 ? -25.577 5.284 -1.784 1.00 97.06 116 ASN A N 1
ATOM 912 C CA . ASN A 1 116 ? -26.340 6.455 -1.385 1.00 97.06 116 ASN A CA 1
ATOM 913 C C . ASN A 1 116 ? -25.410 7.528 -0.767 1.00 97.06 116 ASN A C 1
ATOM 915 O O . ASN A 1 116 ? -24.350 7.187 -0.222 1.00 97.06 116 ASN A O 1
ATOM 919 N N . PRO A 1 117 ? -25.768 8.826 -0.834 1.00 96.56 117 PRO A N 1
ATOM 920 C CA . PRO A 1 117 ? -24.918 9.916 -0.350 1.00 96.56 117 PRO A CA 1
ATOM 921 C C . PRO A 1 117 ? -24.481 9.795 1.115 1.00 96.56 117 PRO A C 1
ATOM 923 O O . PRO A 1 117 ? -23.357 10.160 1.437 1.00 96.56 117 PRO A O 1
ATOM 926 N N . GLU A 1 118 ? -25.311 9.241 2.000 1.00 95.88 118 GLU A N 1
ATOM 927 C CA . GLU A 1 118 ? -25.012 9.095 3.427 1.00 95.88 118 GLU A CA 1
ATOM 928 C C . GLU A 1 118 ? -23.839 8.152 3.733 1.00 95.88 118 GLU A C 1
ATOM 930 O O . GLU A 1 118 ? -23.280 8.225 4.830 1.00 95.88 118 GLU A O 1
ATOM 935 N N . PHE A 1 119 ? -23.454 7.296 2.784 1.00 98.00 119 PHE A N 1
ATOM 936 C CA . PHE A 1 119 ? -22.317 6.379 2.897 1.00 98.00 119 PHE A CA 1
ATOM 937 C C . PHE A 1 119 ? -21.062 6.886 2.171 1.00 98.00 119 PHE A C 1
ATOM 939 O O . PHE A 1 119 ? -20.050 6.183 2.107 1.00 98.00 119 PHE A O 1
ATOM 946 N N . LYS A 1 120 ? -21.110 8.108 1.627 1.00 98.00 120 LYS A N 1
ATOM 947 C CA . LYS A 1 120 ? -19.972 8.819 1.039 1.00 98.00 120 LYS A CA 1
ATOM 948 C C . LYS A 1 120 ? -19.531 9.875 2.044 1.00 98.00 120 LYS A C 1
ATOM 950 O O . LYS A 1 120 ? -20.245 10.846 2.256 1.00 98.00 120 LYS A O 1
ATOM 955 N N . ILE A 1 121 ? -18.381 9.665 2.675 1.00 98.38 121 ILE A N 1
ATOM 956 C CA . ILE A 1 121 ? -17.907 10.451 3.816 1.00 98.38 121 ILE A CA 1
ATOM 957 C C . ILE A 1 121 ? -16.808 11.421 3.350 1.00 98.38 121 ILE A C 1
ATOM 959 O O . ILE A 1 121 ? -15.636 11.028 3.285 1.00 98.38 121 ILE A O 1
ATOM 963 N N . PRO A 1 122 ? -17.150 12.664 2.954 1.00 98.25 122 PRO A N 1
ATOM 964 C CA . PRO A 1 122 ? -16.163 13.669 2.578 1.00 98.25 122 PRO A CA 1
ATOM 965 C C . PRO A 1 122 ? -15.376 14.149 3.802 1.00 98.25 122 PRO A C 1
ATOM 967 O O . PRO A 1 122 ? -15.942 14.480 4.847 1.00 98.25 122 PRO A O 1
ATOM 970 N N . PHE A 1 123 ? -14.055 14.223 3.665 1.00 98.44 123 PHE A N 1
ATOM 971 C CA . PHE A 1 123 ? -13.155 14.657 4.726 1.00 98.44 123 PHE A CA 1
ATOM 972 C C . PHE A 1 123 ? -12.011 15.520 4.195 1.00 98.44 123 PHE A C 1
ATOM 974 O O . PHE A 1 123 ? -11.691 15.531 3.005 1.00 98.44 123 PHE A O 1
ATOM 981 N N . ARG A 1 124 ? -11.364 16.236 5.115 1.00 97.94 124 ARG A N 1
ATOM 982 C CA . ARG A 1 124 ? -10.167 17.049 4.876 1.00 97.94 124 ARG A CA 1
ATOM 983 C C . ARG A 1 124 ? -9.150 16.843 5.984 1.00 97.94 124 ARG A C 1
ATOM 985 O O . ARG A 1 124 ? -9.503 16.477 7.104 1.00 97.94 124 ARG A O 1
ATOM 992 N N . VAL A 1 125 ? -7.894 17.150 5.687 1.00 97.81 125 VAL A N 1
ATOM 993 C CA . VAL A 1 125 ? -6.840 17.287 6.693 1.00 97.81 125 VAL A CA 1
ATOM 994 C C . VAL A 1 125 ? -6.706 18.767 7.059 1.00 97.81 125 VAL A C 1
ATOM 996 O O . VAL A 1 125 ? -6.530 19.619 6.194 1.00 97.81 125 VAL A O 1
ATOM 999 N N . SER A 1 126 ? -6.804 19.066 8.350 1.00 96.25 126 SER A N 1
ATOM 1000 C CA . SER A 1 126 ? -6.549 20.365 8.967 1.00 96.25 126 SER A CA 1
ATOM 1001 C C . SER A 1 126 ? -5.139 20.375 9.555 1.00 96.25 126 SER A C 1
ATOM 1003 O O . SER A 1 126 ? -4.890 19.646 10.513 1.00 96.25 126 SER A O 1
ATOM 1005 N N . VAL A 1 127 ? -4.257 21.246 9.066 1.00 96.25 127 VAL A N 1
ATOM 1006 C CA . VAL A 1 127 ? -2.908 21.476 9.612 1.00 96.25 127 VAL A CA 1
ATOM 1007 C C . VAL A 1 127 ? -2.822 22.914 10.108 1.00 96.25 127 VAL A C 1
ATOM 1009 O O . VAL A 1 127 ? -2.938 23.849 9.322 1.00 96.25 127 VAL A O 1
ATOM 1012 N N . ASN A 1 128 ? -2.662 23.115 11.417 1.00 92.69 128 ASN A N 1
ATOM 1013 C CA . ASN A 1 128 ? -2.631 24.442 12.051 1.00 92.69 128 ASN A CA 1
ATOM 1014 C C . ASN A 1 128 ? -3.834 25.332 11.654 1.00 92.69 128 ASN A C 1
ATOM 1016 O O . ASN A 1 128 ? -3.700 26.536 11.455 1.00 92.69 128 ASN A O 1
ATOM 1020 N N . GLY A 1 129 ? -5.012 24.720 11.491 1.00 90.56 129 GLY A N 1
ATOM 1021 C CA . GLY A 1 129 ? -6.248 25.385 11.060 1.00 90.56 129 GLY A CA 1
ATOM 1022 C C . GLY A 1 129 ? -6.409 25.565 9.544 1.00 90.56 129 GLY A C 1
ATOM 1023 O O . GLY A 1 129 ? -7.497 25.927 9.105 1.00 90.56 129 GLY A O 1
ATOM 1024 N N . GLN A 1 130 ? -5.385 25.278 8.734 1.00 94.25 130 GLN A N 1
ATOM 1025 C CA . GLN A 1 130 ? -5.482 25.280 7.271 1.00 94.25 130 GLN A CA 1
ATOM 1026 C C . GLN A 1 130 ? -6.032 23.949 6.767 1.00 94.25 130 GLN A C 1
ATOM 1028 O O . GLN A 1 130 ? -5.523 22.888 7.127 1.00 94.25 130 GLN A O 1
ATOM 1033 N N . LEU A 1 131 ? -7.060 24.002 5.923 1.00 96.25 131 LEU A N 1
ATOM 1034 C CA . LEU A 1 131 ? -7.714 22.816 5.375 1.00 96.25 131 LEU A CA 1
ATOM 1035 C C . LEU A 1 131 ? -7.111 22.405 4.036 1.00 96.25 131 LEU A C 1
ATOM 1037 O O . LEU A 1 131 ? -6.773 23.251 3.208 1.00 96.25 131 LEU A O 1
ATOM 1041 N N . SER A 1 132 ? -7.057 21.097 3.808 1.00 97.75 132 SER A N 1
ATOM 1042 C CA . SER A 1 132 ? -6.684 20.532 2.520 1.00 97.75 132 SER A CA 1
ATOM 1043 C C . SER A 1 132 ? -7.813 20.584 1.495 1.00 97.75 132 SER A C 1
ATOM 1045 O O . SER A 1 132 ? -8.950 20.967 1.794 1.00 97.75 132 SER A O 1
ATOM 1047 N N . ASN A 1 133 ? -7.524 20.116 0.277 1.00 97.31 133 ASN A N 1
ATOM 1048 C CA . ASN A 1 133 ? -8.578 19.645 -0.617 1.00 97.31 133 ASN A CA 1
ATOM 1049 C C . ASN A 1 133 ? -9.372 18.499 0.030 1.00 97.31 133 ASN A C 1
ATOM 1051 O O . ASN A 1 133 ? -8.854 17.777 0.886 1.00 97.31 133 ASN A O 1
ATOM 1055 N N . SER A 1 134 ? -10.620 18.348 -0.412 1.00 97.00 134 SER A N 1
ATOM 1056 C CA . SER A 1 134 ? -11.497 17.249 -0.011 1.00 97.00 134 SER A CA 1
ATOM 1057 C C . SER A 1 134 ? -11.031 15.925 -0.610 1.00 97.00 134 SER A C 1
ATOM 1059 O O . SER A 1 134 ? -10.556 15.891 -1.752 1.00 97.00 134 SER A O 1
ATOM 1061 N N . ASP A 1 135 ? -11.203 14.848 0.147 1.00 97.25 135 ASP A N 1
ATOM 1062 C CA . ASP A 1 135 ? -11.241 13.483 -0.367 1.00 97.25 135 ASP A CA 1
ATOM 1063 C C . ASP A 1 135 ? -12.423 12.726 0.266 1.00 97.25 135 ASP A C 1
ATOM 1065 O O . ASP A 1 135 ? -13.097 13.238 1.159 1.00 97.25 135 ASP A O 1
ATOM 1069 N N . THR A 1 136 ? -12.737 11.527 -0.218 1.00 97.62 136 THR A N 1
ATOM 1070 C CA . THR A 1 136 ? -13.919 10.772 0.226 1.00 97.62 136 THR A CA 1
ATOM 1071 C C . THR A 1 136 ? -13.545 9.371 0.677 1.00 97.62 136 THR A C 1
ATOM 1073 O O . THR A 1 136 ? -12.857 8.645 -0.041 1.00 97.62 136 THR A O 1
ATOM 1076 N N . PHE A 1 137 ? -14.045 8.990 1.850 1.00 98.56 137 PHE A N 1
ATOM 1077 C CA . PHE A 1 137 ? -14.050 7.617 2.338 1.00 98.56 137 PHE A CA 1
ATOM 1078 C C . PHE A 1 137 ? -15.440 7.010 2.140 1.00 98.56 137 PHE A C 1
ATOM 1080 O O . PHE A 1 137 ? -16.444 7.666 2.412 1.00 98.56 137 PHE A O 1
ATOM 1087 N N . TYR A 1 138 ? -15.521 5.772 1.664 1.00 98.38 138 TYR A N 1
ATOM 1088 C CA . TYR A 1 138 ? -16.803 5.125 1.382 1.00 98.38 138 TYR A CA 1
ATOM 1089 C C . TYR A 1 138 ? -17.097 4.014 2.382 1.00 98.38 138 TYR A C 1
ATOM 1091 O O . TYR A 1 138 ? -16.249 3.166 2.654 1.00 98.38 138 TYR A O 1
ATOM 1099 N N . ILE A 1 139 ? -18.327 3.977 2.885 1.00 98.50 139 ILE A N 1
ATOM 1100 C CA . ILE A 1 139 ? -18.807 2.879 3.719 1.00 98.50 139 ILE A CA 1
ATOM 1101 C C . ILE A 1 139 ? -19.608 1.926 2.830 1.00 98.50 139 ILE A C 1
ATOM 1103 O O . ILE A 1 139 ? -20.675 2.274 2.338 1.00 98.50 139 ILE A O 1
ATOM 1107 N N . VAL A 1 140 ? -19.078 0.732 2.584 1.00 97.62 140 VAL A N 1
ATOM 1108 C CA . VAL A 1 140 ? -19.663 -0.258 1.672 1.00 97.62 140 VAL A CA 1
ATOM 1109 C C . VAL A 1 140 ? -20.193 -1.467 2.427 1.00 97.62 140 VAL A C 1
ATOM 1111 O O . VAL A 1 140 ? -19.744 -1.797 3.528 1.00 97.62 140 VAL A O 1
ATOM 1114 N N . LYS A 1 141 ? -21.127 -2.171 1.792 1.00 96.12 141 LYS A N 1
ATOM 1115 C CA . LYS A 1 141 ? -21.478 -3.533 2.176 1.00 96.12 141 LYS A CA 1
ATOM 1116 C C . LYS A 1 141 ? -20.355 -4.478 1.716 1.00 96.12 141 LYS A C 1
ATOM 1118 O O . LYS A 1 141 ? -19.952 -4.380 0.555 1.00 96.12 141 LYS A O 1
ATOM 1123 N N . PRO A 1 142 ? -19.847 -5.385 2.569 1.00 95.81 142 PRO A N 1
ATOM 1124 C CA . PRO A 1 142 ? -18.906 -6.416 2.139 1.00 95.81 142 PRO A CA 1
ATOM 1125 C C . PRO A 1 142 ? -19.451 -7.218 0.950 1.00 95.81 142 PRO A C 1
ATOM 1127 O O . PRO A 1 142 ? -20.622 -7.600 0.927 1.00 95.81 142 PRO A O 1
ATOM 1130 N N . TYR A 1 143 ? -18.609 -7.452 -0.054 1.00 95.19 143 TYR A N 1
ATOM 1131 C CA . TYR A 1 143 ? -18.972 -8.232 -1.230 1.00 95.19 143 TYR A CA 1
ATOM 1132 C C . TYR A 1 143 ? -19.007 -9.721 -0.893 1.00 95.19 143 TYR A C 1
ATOM 1134 O O . TYR A 1 143 ? -18.027 -10.249 -0.371 1.00 95.19 143 TYR A O 1
ATOM 1142 N N . SER A 1 144 ? -20.105 -10.388 -1.248 1.00 92.88 144 SER A N 1
ATOM 1143 C CA . SER A 1 144 ? -20.247 -11.833 -1.088 1.00 92.88 144 SER A CA 1
ATOM 1144 C C . SER A 1 144 ? -19.974 -12.541 -2.404 1.00 92.88 144 SER A C 1
ATOM 1146 O O . SER A 1 144 ? -20.687 -12.337 -3.388 1.00 92.88 144 SER A O 1
ATOM 1148 N N . PHE A 1 145 ? -18.931 -13.370 -2.441 1.00 88.62 145 PHE A N 1
ATOM 1149 C CA . PHE A 1 145 ? -18.588 -14.111 -3.656 1.00 88.62 145 PHE A CA 1
ATOM 1150 C C . PHE A 1 145 ? -19.493 -15.319 -3.898 1.00 88.62 145 PHE A C 1
ATOM 1152 O O . PHE A 1 145 ? -19.714 -15.691 -5.052 1.00 88.62 145 PHE A O 1
ATOM 1159 N N . GLY A 1 146 ? -19.970 -15.977 -2.838 1.00 83.25 146 GLY A N 1
ATOM 1160 C CA . GLY A 1 146 ? -20.652 -17.268 -2.944 1.00 83.25 146 GLY A CA 1
ATOM 1161 C C . GLY A 1 146 ? -19.915 -18.240 -3.882 1.00 83.25 146 GLY A C 1
ATOM 1162 O O . GLY A 1 146 ? -18.703 -18.430 -3.795 1.00 83.25 146 GLY A O 1
ATOM 1163 N N . ASN A 1 147 ? -20.639 -18.811 -4.849 1.00 81.75 147 ASN A N 1
ATOM 1164 C CA . ASN A 1 147 ? -20.088 -19.774 -5.813 1.00 81.75 147 ASN A CA 1
ATOM 1165 C C . ASN A 1 147 ? -19.360 -19.138 -7.018 1.00 81.75 147 ASN A C 1
ATOM 1167 O O . ASN A 1 147 ? -18.900 -19.860 -7.906 1.00 81.75 147 ASN A O 1
ATOM 1171 N N . LEU A 1 148 ? -19.234 -17.808 -7.092 1.00 86.00 148 LEU A N 1
ATOM 1172 C CA . LEU A 1 148 ? -18.687 -17.116 -8.272 1.00 86.00 148 LEU A CA 1
ATOM 1173 C C . LEU A 1 148 ? -17.197 -17.413 -8.505 1.00 86.00 148 LEU A C 1
ATOM 1175 O O . LEU A 1 148 ? -16.728 -17.372 -9.645 1.00 86.00 148 LEU A O 1
ATOM 1179 N N . LEU A 1 149 ? -16.473 -17.797 -7.452 1.00 84.62 149 LEU A N 1
ATOM 1180 C CA . LEU A 1 149 ? -15.051 -18.161 -7.489 1.00 84.62 149 LEU A CA 1
ATOM 1181 C C . LEU A 1 149 ? -14.765 -19.476 -8.233 1.00 84.62 149 LEU A C 1
ATOM 1183 O O . LEU A 1 149 ? -13.599 -19.814 -8.436 1.00 84.62 149 LEU A O 1
ATOM 1187 N N . GLN A 1 150 ? -15.801 -20.216 -8.645 1.00 80.31 150 GLN A N 1
ATOM 1188 C CA . GLN A 1 150 ? -15.653 -21.460 -9.406 1.00 80.31 150 GLN A CA 1
ATOM 1189 C C . GLN A 1 150 ? -15.263 -21.225 -10.870 1.00 80.31 150 GLN A C 1
ATOM 1191 O O . GLN A 1 150 ? -14.525 -22.036 -11.433 1.00 80.31 150 GLN A O 1
ATOM 1196 N N . ASN A 1 151 ? -15.738 -20.121 -11.461 1.00 86.31 151 ASN A N 1
ATOM 1197 C CA . ASN A 1 151 ? -15.627 -19.834 -12.897 1.00 86.31 151 ASN A CA 1
ATOM 1198 C C . ASN A 1 151 ? -14.964 -18.485 -13.207 1.00 86.31 151 ASN A C 1
ATOM 1200 O O . ASN A 1 151 ? -14.768 -18.157 -14.374 1.00 86.31 151 ASN A O 1
ATOM 1204 N N . ASN A 1 152 ? -14.639 -17.692 -12.186 1.00 89.38 152 ASN A N 1
ATOM 1205 C CA . ASN A 1 152 ? -14.048 -16.372 -12.351 1.00 89.38 152 ASN A CA 1
ATOM 1206 C C . ASN A 1 152 ? -12.736 -16.288 -11.570 1.00 89.38 152 ASN A C 1
ATOM 1208 O O . ASN A 1 152 ? -12.648 -16.798 -10.453 1.00 89.38 152 ASN A O 1
ATOM 1212 N N . PHE A 1 153 ? -11.738 -15.617 -12.153 1.00 91.94 153 PHE A N 1
ATOM 1213 C CA . PHE A 1 153 ? -10.356 -15.617 -11.648 1.00 91.94 153 PHE A CA 1
ATOM 1214 C C . PHE A 1 153 ? -9.695 -14.231 -11.662 1.00 91.94 153 PHE A C 1
ATOM 1216 O O . PHE A 1 153 ? -8.483 -14.128 -11.514 1.00 91.94 153 PHE A O 1
ATOM 1223 N N . VAL A 1 154 ? -10.463 -13.155 -11.866 1.00 92.62 154 VAL A N 1
ATOM 1224 C CA . VAL A 1 154 ? -9.939 -11.781 -11.879 1.00 92.62 154 VAL A CA 1
ATOM 1225 C C . VAL A 1 154 ? -10.722 -10.922 -10.895 1.00 92.62 154 VAL A C 1
ATOM 1227 O O . VAL A 1 154 ? -11.867 -10.568 -11.160 1.00 92.62 154 VAL A O 1
ATOM 1230 N N . PHE A 1 155 ? -10.112 -10.584 -9.761 1.00 93.56 155 PHE A N 1
ATOM 1231 C CA . PHE A 1 155 ? -10.713 -9.707 -8.759 1.00 93.56 155 PHE A CA 1
ATOM 1232 C C . PHE A 1 155 ? -10.872 -8.283 -9.273 1.00 93.56 155 PHE A C 1
ATOM 1234 O O . PHE A 1 155 ? -9.987 -7.742 -9.945 1.00 93.56 155 PHE A O 1
ATOM 1241 N N . GLY A 1 156 ? -11.966 -7.638 -8.869 1.00 89.19 156 GLY A N 1
ATOM 1242 C CA . GLY A 1 156 ? -12.160 -6.215 -9.112 1.00 89.19 156 GLY A CA 1
ATOM 1243 C C . GLY A 1 156 ? -12.786 -5.862 -10.452 1.00 89.19 156 GLY A C 1
ATOM 1244 O O . GLY A 1 156 ? -12.812 -4.676 -10.788 1.00 89.19 156 GLY A O 1
ATOM 1245 N N . THR A 1 157 ? -13.269 -6.858 -11.195 1.00 86.56 157 THR A N 1
ATOM 1246 C CA . THR A 1 157 ? -14.104 -6.671 -12.381 1.00 86.56 157 THR A CA 1
ATOM 1247 C C . THR A 1 157 ? -15.137 -7.793 -12.529 1.00 86.56 157 THR A C 1
ATOM 1249 O O . THR A 1 157 ? -14.977 -8.893 -11.989 1.00 86.56 157 THR A O 1
ATOM 1252 N N . GLY A 1 158 ? -16.191 -7.525 -13.303 1.00 85.81 158 GLY A N 1
ATOM 1253 C CA . GLY A 1 158 ? -17.223 -8.500 -13.651 1.00 85.81 158 GLY A CA 1
ATOM 1254 C C . GLY A 1 158 ? -17.872 -9.148 -12.426 1.00 85.81 158 GLY A C 1
ATOM 1255 O O . GLY A 1 158 ? -18.346 -8.466 -11.520 1.00 85.81 158 GLY A O 1
ATOM 1256 N N . ALA A 1 159 ? -17.898 -10.481 -12.410 1.00 88.25 159 ALA A N 1
ATOM 1257 C CA . ALA A 1 159 ? -18.545 -11.260 -11.358 1.00 88.25 159 ALA A CA 1
ATOM 1258 C C . ALA A 1 159 ? -17.745 -11.345 -10.046 1.00 88.25 159 ALA A C 1
ATOM 1260 O O . ALA A 1 159 ? -18.278 -11.837 -9.061 1.00 88.25 159 ALA A O 1
ATOM 1261 N N . LEU A 1 160 ? -16.485 -10.897 -9.994 1.00 91.12 160 LEU A N 1
ATOM 1262 C CA . LEU A 1 160 ? -15.703 -10.868 -8.748 1.00 91.12 160 LEU A CA 1
ATOM 1263 C C . LEU A 1 160 ? -15.615 -9.457 -8.169 1.00 91.12 160 LEU A C 1
ATOM 1265 O O . LEU A 1 160 ? -14.557 -9.035 -7.699 1.00 91.12 160 LEU A O 1
ATOM 1269 N N . GLY A 1 161 ? -16.740 -8.743 -8.212 1.00 88.31 161 GLY A N 1
ATOM 1270 C CA . GLY A 1 161 ? -16.907 -7.414 -7.637 1.00 88.31 161 GLY A CA 1
ATOM 1271 C C . GLY A 1 161 ? -16.104 -6.323 -8.344 1.00 88.31 161 GLY A C 1
ATOM 1272 O O . GLY A 1 161 ? -15.443 -6.545 -9.354 1.00 88.31 161 GLY A O 1
ATOM 1273 N N . ARG A 1 162 ? -16.161 -5.109 -7.792 1.00 89.19 162 ARG A N 1
ATOM 1274 C CA . ARG A 1 162 ? -15.438 -3.932 -8.286 1.00 89.19 162 ARG A CA 1
ATOM 1275 C C . ARG A 1 162 ? -14.465 -3.451 -7.219 1.00 89.19 162 ARG A C 1
ATOM 1277 O O . ARG A 1 162 ? -14.828 -3.374 -6.048 1.00 89.19 162 ARG A O 1
ATOM 1284 N N . ARG A 1 163 ? -13.244 -3.087 -7.620 1.00 90.94 163 ARG A N 1
ATOM 1285 C CA . ARG A 1 163 ? -12.319 -2.389 -6.716 1.00 90.94 163 ARG A CA 1
ATOM 1286 C C . ARG A 1 163 ? -12.793 -0.968 -6.439 1.00 90.94 163 ARG A C 1
ATOM 1288 O O . ARG A 1 163 ? -13.371 -0.299 -7.301 1.00 90.94 163 ARG A O 1
ATOM 1295 N N . SER A 1 164 ? -12.503 -0.499 -5.235 1.00 92.44 164 SER A N 1
ATOM 1296 C CA . SER A 1 164 ? -12.658 0.898 -4.877 1.00 92.44 164 SER A CA 1
ATOM 1297 C C . SER A 1 164 ? -11.798 1.802 -5.758 1.00 92.44 164 SER A C 1
ATOM 1299 O O . SER A 1 164 ? -10.897 1.343 -6.470 1.00 92.44 164 SER A O 1
ATOM 1301 N N . ARG A 1 165 ? -12.051 3.111 -5.697 1.00 89.81 165 ARG A N 1
ATOM 1302 C CA . ARG A 1 165 ? -11.286 4.103 -6.460 1.00 89.81 165 ARG A CA 1
ATOM 1303 C C . ARG A 1 165 ? -9.783 4.055 -6.139 1.00 89.81 165 ARG A C 1
ATOM 1305 O O . ARG A 1 165 ? -8.992 4.342 -7.039 1.00 89.81 165 ARG A O 1
ATOM 1312 N N . SER A 1 166 ? -9.395 3.658 -4.925 1.00 90.38 166 SER A N 1
ATOM 1313 C CA . SER A 1 166 ? -7.993 3.451 -4.535 1.00 90.38 166 SER A CA 1
ATOM 1314 C C . SER A 1 166 ? -7.539 1.986 -4.499 1.00 90.38 166 SER A C 1
ATOM 1316 O O . SER A 1 166 ? -6.528 1.671 -3.876 1.00 90.38 166 SER A O 1
ATOM 1318 N N . GLY A 1 167 ? -8.249 1.084 -5.183 1.00 89.00 167 GLY A N 1
ATOM 1319 C CA . GLY A 1 167 ? -7.774 -0.278 -5.435 1.00 89.00 167 GLY A CA 1
ATOM 1320 C C . GLY A 1 167 ? -8.090 -1.308 -4.347 1.00 89.00 167 GLY A C 1
ATOM 1321 O O . GLY A 1 167 ? -7.529 -2.402 -4.390 1.00 89.00 167 GLY A O 1
ATOM 1322 N N . ALA A 1 168 ? -8.986 -1.003 -3.408 1.00 95.25 168 ALA A N 1
ATOM 1323 C CA . ALA A 1 168 ? -9.347 -1.888 -2.306 1.00 95.25 168 ALA A CA 1
ATOM 1324 C C . ALA A 1 168 ? -10.637 -2.687 -2.559 1.00 95.25 168 ALA A C 1
ATOM 1326 O O . ALA A 1 168 ? -11.468 -2.314 -3.386 1.00 95.25 168 ALA A O 1
ATOM 1327 N N . MET A 1 169 ? -10.820 -3.788 -1.832 1.00 95.50 169 MET A N 1
ATOM 1328 C CA . MET A 1 169 ? -12.052 -4.580 -1.792 1.00 95.50 169 MET A CA 1
ATOM 1329 C C . MET A 1 169 ? -12.354 -4.997 -0.361 1.00 95.50 169 MET A C 1
ATOM 1331 O O . MET A 1 169 ? -11.440 -5.346 0.385 1.00 95.50 169 MET A O 1
ATOM 1335 N N . ILE A 1 170 ? -13.640 -5.002 -0.010 1.00 96.75 170 ILE A N 1
ATOM 1336 C CA . ILE A 1 170 ? -14.124 -5.557 1.252 1.00 96.75 170 ILE A CA 1
ATOM 1337 C C . ILE A 1 170 ? -15.022 -6.738 0.941 1.00 96.75 170 ILE A C 1
ATOM 1339 O O . ILE A 1 170 ? -15.928 -6.611 0.120 1.00 96.75 170 ILE A O 1
ATOM 1343 N N . VAL A 1 171 ? -14.760 -7.868 1.585 1.00 96.38 171 VAL A N 1
ATOM 1344 C CA . VAL A 1 171 ? -15.459 -9.134 1.359 1.00 96.38 171 VAL A CA 1
ATOM 1345 C C . VAL A 1 171 ? -15.910 -9.722 2.693 1.00 96.38 171 VAL A C 1
ATOM 1347 O O . VAL A 1 171 ? -15.338 -9.413 3.744 1.00 96.38 171 VAL A O 1
ATOM 1350 N N . ASP A 1 172 ? -16.969 -10.520 2.670 1.00 94.00 172 ASP A N 1
ATOM 1351 C CA . ASP A 1 172 ? -17.475 -11.206 3.860 1.00 94.00 172 ASP A CA 1
ATOM 1352 C C . ASP A 1 172 ? -16.579 -12.396 4.237 1.00 94.00 172 ASP A C 1
ATOM 1354 O O . ASP A 1 172 ? -16.073 -12.464 5.354 1.00 94.00 172 ASP A O 1
ATOM 1358 N N . GLU A 1 173 ? -16.316 -13.280 3.284 1.00 92.88 173 GLU A N 1
ATOM 1359 C CA . GLU A 1 173 ? -15.458 -14.452 3.372 1.00 92.88 173 GLU A CA 1
ATOM 1360 C C . GLU A 1 173 ? -14.792 -14.730 2.017 1.00 92.88 173 GLU A C 1
ATOM 1362 O O . GLU A 1 173 ? -15.248 -14.282 0.962 1.00 92.88 173 GLU A O 1
ATOM 1367 N N . LEU A 1 174 ? -13.687 -15.480 2.022 1.00 93.56 174 LEU A N 1
ATOM 1368 C CA . LEU A 1 174 ? -13.008 -15.858 0.785 1.00 93.56 174 LEU A CA 1
ATOM 1369 C C . LEU A 1 174 ? -12.506 -17.296 0.841 1.00 93.56 174 LEU A C 1
ATOM 1371 O O . LEU A 1 174 ? -11.484 -17.589 1.455 1.00 93.56 174 LEU A O 1
ATOM 1375 N N . ASN A 1 175 ? -13.197 -18.179 0.130 1.00 92.31 175 ASN A N 1
ATOM 1376 C CA . ASN A 1 175 ? -12.798 -19.571 -0.042 1.00 92.31 175 ASN A CA 1
ATOM 1377 C C . ASN A 1 175 ? -12.379 -19.783 -1.497 1.00 92.31 175 ASN A C 1
ATOM 1379 O O . ASN A 1 175 ? -13.212 -19.998 -2.379 1.00 92.31 175 ASN A O 1
ATOM 1383 N N . LEU A 1 176 ? -11.080 -19.654 -1.764 1.00 92.19 176 LEU A N 1
ATOM 1384 C CA . LEU A 1 176 ? -10.538 -19.807 -3.109 1.00 92.19 176 LEU A CA 1
ATOM 1385 C C . LEU A 1 176 ? -10.545 -21.275 -3.519 1.00 92.19 176 LEU A C 1
ATOM 1387 O O . LEU A 1 176 ? -10.261 -22.180 -2.730 1.00 92.19 176 LEU A O 1
ATOM 1391 N N . ARG A 1 177 ? -10.815 -21.509 -4.802 1.00 90.12 177 ARG A N 1
ATOM 1392 C CA . ARG A 1 177 ? -10.768 -22.847 -5.374 1.00 90.12 177 ARG A CA 1
ATOM 1393 C C . ARG A 1 177 ? -9.326 -23.348 -5.400 1.00 90.12 177 ARG A C 1
ATOM 1395 O O . ARG A 1 177 ? -8.429 -22.679 -5.915 1.00 90.12 177 ARG A O 1
ATOM 1402 N N . ASN A 1 178 ? -9.131 -24.563 -4.897 1.00 88.62 178 ASN A N 1
ATOM 1403 C CA . ASN A 1 178 ? -7.822 -25.198 -4.851 1.00 88.62 178 ASN A CA 1
ATOM 1404 C C . ASN A 1 178 ? -7.155 -25.243 -6.240 1.00 88.62 178 ASN A C 1
ATOM 1406 O O . ASN A 1 178 ? -7.792 -25.621 -7.224 1.00 88.62 178 ASN A O 1
ATOM 1410 N N . GLY A 1 179 ? -5.872 -24.885 -6.305 1.00 86.69 179 GLY A N 1
ATOM 1411 C CA . GLY A 1 179 ? -5.061 -24.942 -7.526 1.00 86.69 179 GLY A CA 1
ATOM 1412 C C . GLY A 1 179 ? -5.254 -23.792 -8.512 1.00 86.69 179 GLY A C 1
ATOM 1413 O O . GLY A 1 179 ? -4.546 -23.756 -9.518 1.00 86.69 179 GLY A O 1
ATOM 1414 N N . MET A 1 180 ? -6.160 -22.852 -8.236 1.00 92.56 180 MET A N 1
ATOM 1415 C CA . MET A 1 180 ? -6.452 -21.746 -9.149 1.00 92.56 180 MET A CA 1
ATOM 1416 C C . MET A 1 180 ? -5.559 -20.528 -8.905 1.00 92.56 180 MET A C 1
ATOM 1418 O O . MET A 1 180 ? -5.117 -20.284 -7.782 1.00 92.56 180 MET A O 1
ATOM 1422 N N . ASP A 1 181 ? -5.310 -19.762 -9.970 1.00 93.38 181 ASP A N 1
ATOM 1423 C CA . ASP A 1 181 ? -4.571 -18.498 -9.929 1.00 93.38 181 ASP A CA 1
ATOM 1424 C C . ASP A 1 181 ? -5.531 -17.319 -10.118 1.00 93.38 181 ASP A C 1
ATOM 1426 O O . ASP A 1 181 ? -6.108 -17.147 -11.193 1.00 93.38 181 ASP A O 1
ATOM 1430 N N . TYR A 1 182 ? -5.726 -16.534 -9.060 1.00 95.25 182 TYR A N 1
ATOM 1431 C CA . TYR A 1 182 ? -6.591 -15.362 -9.053 1.00 95.25 182 TYR A CA 1
ATOM 1432 C C . TYR A 1 182 ? -5.760 -14.099 -9.267 1.00 95.25 182 TYR A C 1
ATOM 1434 O O . TYR A 1 182 ? -4.930 -13.728 -8.436 1.00 95.25 182 TYR A O 1
ATOM 1442 N N . LYS A 1 183 ? -6.016 -13.411 -10.376 1.00 94.81 183 LYS A N 1
ATOM 1443 C CA . LYS A 1 183 ? -5.386 -12.138 -10.731 1.00 94.81 183 LYS A CA 1
ATOM 1444 C C . LYS A 1 183 ? -6.208 -10.952 -10.238 1.00 94.81 183 LYS A C 1
ATOM 1446 O O . LYS A 1 183 ? -7.357 -11.093 -9.824 1.00 94.81 183 LYS A O 1
ATOM 1451 N N . VAL A 1 184 ? -5.634 -9.759 -10.336 1.00 93.50 184 VAL A N 1
ATOM 1452 C CA . VAL A 1 184 ? -6.319 -8.491 -10.061 1.00 93.50 184 VAL A CA 1
ATOM 1453 C C . VAL A 1 184 ? -6.486 -7.719 -11.363 1.00 93.50 184 VAL A C 1
ATOM 1455 O O . VAL A 1 184 ? -5.569 -7.649 -12.175 1.00 93.50 184 VAL A O 1
ATOM 1458 N N . PHE A 1 185 ? -7.664 -7.139 -11.569 1.00 88.12 185 PHE A N 1
ATOM 1459 C CA . PHE A 1 185 ? -7.976 -6.349 -12.755 1.00 88.12 185 PHE A CA 1
ATOM 1460 C C . PHE A 1 185 ? -7.061 -5.121 -12.886 1.00 88.12 185 PHE A C 1
ATOM 1462 O O . PHE A 1 185 ? -6.983 -4.340 -11.943 1.00 88.12 185 PHE A O 1
ATOM 1469 N N . LEU A 1 186 ? -6.413 -4.920 -14.041 1.00 86.44 186 LEU A N 1
ATOM 1470 C CA . LEU A 1 186 ? -5.462 -3.817 -14.302 1.00 86.44 186 LEU A CA 1
ATOM 1471 C C . LEU A 1 186 ? -5.863 -2.887 -15.468 1.00 86.44 186 LEU A C 1
ATOM 1473 O O . LEU A 1 186 ? -5.132 -1.959 -15.833 1.00 86.44 186 LEU A O 1
ATOM 1477 N N . ASP A 1 187 ? -7.032 -3.112 -16.060 1.00 72.19 187 ASP A N 1
ATOM 1478 C CA . ASP A 1 187 ? -7.587 -2.213 -17.071 1.00 72.19 187 ASP A CA 1
ATOM 1479 C C . ASP A 1 187 ? -8.489 -1.163 -16.397 1.00 72.19 187 ASP A C 1
ATOM 1481 O O . ASP A 1 187 ? -8.909 -1.296 -15.251 1.00 72.19 187 ASP A O 1
ATOM 1485 N N . ASN A 1 188 ? -8.728 -0.055 -17.078 1.00 66.25 188 ASN A N 1
ATOM 1486 C CA . ASN A 1 188 ? -9.438 1.107 -16.577 1.00 66.25 188 ASN A CA 1
ATOM 1487 C C . ASN A 1 188 ? -10.464 1.660 -17.584 1.00 66.25 188 ASN A C 1
ATOM 1489 O O . ASN A 1 188 ? -11.061 2.716 -17.357 1.00 66.25 188 ASN A O 1
ATOM 1493 N N . SER A 1 189 ? -10.741 0.891 -18.644 1.00 62.06 189 SER A N 1
ATOM 1494 C CA . SER A 1 189 ? -11.848 1.086 -19.593 1.00 62.06 189 SER A CA 1
ATOM 1495 C C . SER A 1 189 ? -13.217 1.314 -18.928 1.00 62.06 189 SER A C 1
ATOM 1497 O O . SER A 1 189 ? -14.103 1.914 -19.529 1.00 62.06 189 SER A O 1
ATOM 1499 N N . LEU A 1 190 ? -13.382 0.900 -17.667 1.00 51.59 190 LEU A N 1
ATOM 1500 C CA . LEU A 1 190 ? -14.643 0.949 -16.923 1.00 51.59 190 LEU A CA 1
ATOM 1501 C C . LEU A 1 190 ? -14.809 2.152 -15.968 1.00 51.59 190 LEU A C 1
ATOM 1503 O O . LEU A 1 190 ? -15.835 2.219 -15.283 1.00 51.59 190 LEU A O 1
ATOM 1507 N N . ALA A 1 191 ? -13.835 3.072 -15.831 1.00 46.25 191 ALA A N 1
ATOM 1508 C CA . ALA A 1 191 ? -13.931 4.078 -14.756 1.00 46.25 191 ALA A CA 1
ATOM 1509 C C . ALA A 1 191 ? -13.224 5.435 -14.940 1.00 46.25 191 ALA A C 1
ATOM 1511 O O . ALA A 1 191 ? -13.740 6.420 -14.415 1.00 46.25 191 ALA A O 1
ATOM 1512 N N . TYR A 1 192 ? -12.074 5.535 -15.622 1.00 55.50 192 TYR A N 1
ATOM 1513 C CA . TYR A 1 192 ? -11.287 6.785 -15.608 1.00 55.50 192 TYR A CA 1
ATOM 1514 C C . TYR A 1 192 ? -10.492 7.020 -16.903 1.00 55.50 192 TYR A C 1
ATOM 1516 O O . TYR A 1 192 ? -9.279 6.827 -16.906 1.00 55.50 192 TYR A O 1
ATOM 1524 N N . PRO A 1 193 ? -11.106 7.497 -17.999 1.00 50.31 193 PRO A N 1
ATOM 1525 C CA . PRO A 1 193 ? -10.509 7.456 -19.342 1.00 50.31 193 PRO A CA 1
ATOM 1526 C C . PRO A 1 193 ? -9.174 8.215 -19.536 1.00 50.31 193 PRO A C 1
ATOM 1528 O O . PRO A 1 193 ? -8.566 8.071 -20.589 1.00 50.31 193 PRO A O 1
ATOM 1531 N N . ALA A 1 194 ? -8.680 8.976 -18.547 1.00 54.47 194 ALA A N 1
ATOM 1532 C CA . ALA A 1 194 ? -7.402 9.697 -18.612 1.00 54.47 194 ALA A CA 1
ATOM 1533 C C . ALA A 1 194 ? -6.281 9.180 -17.674 1.00 54.47 194 ALA A C 1
ATOM 1535 O O . ALA A 1 194 ? -5.125 9.531 -17.891 1.00 54.47 194 ALA A O 1
ATOM 1536 N N . VAL A 1 195 ? -6.579 8.380 -16.636 1.00 73.38 195 VAL A N 1
ATOM 1537 C CA . VAL A 1 195 ? -5.590 7.935 -15.619 1.00 73.38 195 VAL A CA 1
ATOM 1538 C C . VAL A 1 195 ? -5.873 6.515 -15.139 1.00 73.38 195 VAL A C 1
ATOM 1540 O O . VAL A 1 195 ? -7.002 6.228 -14.752 1.00 73.38 195 VAL A O 1
ATOM 1543 N N . ASN A 1 196 ? -4.872 5.627 -15.106 1.00 82.69 196 ASN A N 1
ATOM 1544 C CA . ASN A 1 196 ? -5.091 4.214 -14.786 1.00 82.69 196 ASN A CA 1
ATOM 1545 C C . ASN A 1 196 ? -4.896 3.917 -13.290 1.00 82.69 196 ASN A C 1
ATOM 1547 O O . ASN A 1 196 ? -3.862 3.413 -12.852 1.00 82.69 196 ASN A O 1
ATOM 1551 N N . ARG A 1 197 ? -5.927 4.207 -12.487 1.00 87.25 197 ARG A N 1
ATOM 1552 C CA . ARG A 1 197 ? -5.920 3.965 -11.029 1.00 87.25 197 ARG A CA 1
ATOM 1553 C C . ARG A 1 197 ? -5.915 2.489 -10.642 1.00 87.25 197 ARG A C 1
ATOM 1555 O O . ARG A 1 197 ? -5.705 2.169 -9.475 1.00 87.25 197 ARG A O 1
ATOM 1562 N N . SER A 1 198 ? -6.103 1.586 -11.601 1.00 88.00 198 SER A N 1
ATOM 1563 C CA . SER A 1 198 ? -6.042 0.155 -11.339 1.00 88.00 198 SER A CA 1
ATOM 1564 C C . SER A 1 198 ? -4.638 -0.276 -10.856 1.00 88.00 198 SER A C 1
ATOM 1566 O O . SER A 1 198 ? -4.523 -1.249 -10.109 1.00 88.00 198 SER A O 1
ATOM 1568 N N . TYR A 1 199 ? -3.597 0.492 -11.203 1.00 94.06 199 TYR A N 1
ATOM 1569 C CA . TYR A 1 199 ? -2.217 0.302 -10.763 1.00 94.06 199 TYR A CA 1
ATOM 1570 C C . TYR A 1 199 ? -1.910 0.890 -9.378 1.00 94.06 199 TYR A C 1
ATOM 1572 O O . TYR A 1 199 ? -0.744 0.981 -9.002 1.00 94.06 199 TYR A O 1
ATOM 1580 N N . LEU A 1 200 ? -2.916 1.274 -8.591 1.00 95.62 200 LEU A N 1
ATOM 1581 C CA . LEU A 1 200 ? -2.733 1.440 -7.148 1.00 95.62 200 LEU A CA 1
ATOM 1582 C C . LEU A 1 200 ? -2.599 0.061 -6.468 1.00 95.62 200 LEU A C 1
ATOM 1584 O O . LEU A 1 200 ? -3.111 -0.928 -7.007 1.00 95.62 200 LEU A O 1
ATOM 1588 N N . PRO A 1 201 ? -1.914 -0.028 -5.310 1.00 97.56 201 PRO A N 1
ATOM 1589 C CA . PRO A 1 201 ? -1.792 -1.272 -4.554 1.00 97.56 201 PRO A CA 1
ATOM 1590 C C . PRO A 1 201 ? -3.135 -1.966 -4.308 1.00 97.56 201 PRO A C 1
ATOM 1592 O O . PRO A 1 201 ? -4.167 -1.314 -4.142 1.00 97.56 201 PRO A O 1
ATOM 1595 N N . PHE A 1 202 ? -3.126 -3.297 -4.262 1.00 98.06 202 PHE A N 1
ATOM 1596 C CA . PHE A 1 202 ? -4.332 -4.073 -3.992 1.00 98.06 202 PHE A CA 1
ATOM 1597 C C . PHE A 1 202 ? -4.505 -4.293 -2.485 1.00 98.06 202 PHE A C 1
ATOM 1599 O O . PHE A 1 202 ? -3.653 -4.891 -1.831 1.00 98.06 202 PHE A O 1
ATOM 1606 N N . VAL A 1 203 ? -5.619 -3.828 -1.922 1.00 98.31 203 VAL A N 1
ATOM 1607 C CA . VAL A 1 203 ? -5.949 -4.041 -0.504 1.00 98.31 203 VAL A CA 1
ATOM 1608 C C . VAL A 1 203 ? -7.215 -4.882 -0.405 1.00 98.31 203 VAL A C 1
ATOM 1610 O O . VAL A 1 203 ? -8.286 -4.442 -0.808 1.00 98.31 203 VAL A O 1
ATOM 1613 N N . LEU A 1 204 ? -7.102 -6.088 0.138 1.00 98.00 204 LEU A N 1
ATOM 1614 C CA . LEU A 1 204 ? -8.215 -7.007 0.342 1.00 98.00 204 LEU A CA 1
ATOM 1615 C C . LEU A 1 204 ? -8.517 -7.115 1.837 1.00 98.00 204 LEU A C 1
ATOM 1617 O O . LEU A 1 204 ? -7.713 -7.657 2.593 1.00 98.00 204 LEU A O 1
ATOM 1621 N N . LEU A 1 205 ? -9.673 -6.609 2.258 1.00 98.06 205 LEU A N 1
ATOM 1622 C CA . LEU A 1 205 ? -10.144 -6.680 3.639 1.00 98.06 205 LEU A CA 1
ATOM 1623 C C . LEU A 1 205 ? -11.287 -7.694 3.738 1.00 98.06 205 LEU A C 1
ATOM 1625 O O . LEU A 1 205 ? -12.298 -7.561 3.056 1.00 98.06 205 LEU A O 1
ATOM 1629 N N . CYS A 1 206 ? -11.145 -8.695 4.595 1.00 96.69 206 CYS A N 1
ATOM 1630 C CA . CYS A 1 206 ? -12.147 -9.728 4.830 1.00 96.69 206 CYS A CA 1
ATOM 1631 C C . CYS A 1 206 ? -12.654 -9.642 6.275 1.00 96.69 206 CYS A C 1
ATOM 1633 O O . CYS A 1 206 ? -11.851 -9.556 7.206 1.00 96.69 206 CYS A O 1
ATOM 1635 N N . GLN A 1 207 ? -13.976 -9.645 6.476 1.00 92.81 207 GLN A N 1
ATOM 1636 C CA . GLN A 1 207 ? -14.559 -9.704 7.826 1.00 92.81 207 GLN A CA 1
ATOM 1637 C C . GLN A 1 207 ? -14.430 -11.102 8.449 1.00 92.81 207 GLN A C 1
ATOM 1639 O O . GLN A 1 207 ? -14.238 -11.230 9.659 1.00 92.81 207 GLN A O 1
ATOM 1644 N N . GLY A 1 208 ? -14.529 -12.140 7.623 1.00 93.81 208 GLY A N 1
ATOM 1645 C CA . GLY A 1 208 ? -14.397 -13.539 7.995 1.00 93.81 208 GLY A CA 1
ATOM 1646 C C . GLY A 1 208 ? -12.994 -14.090 7.750 1.00 93.81 208 GLY A C 1
ATOM 1647 O O . GLY A 1 208 ? -11.977 -13.456 8.042 1.00 93.81 208 GLY A O 1
ATOM 1648 N N . ASN A 1 209 ? -12.949 -15.321 7.245 1.00 95.38 209 ASN A N 1
ATOM 1649 C CA . ASN A 1 209 ? -11.714 -16.051 6.975 1.00 95.38 209 ASN A CA 1
ATOM 1650 C C . ASN A 1 209 ? -11.353 -15.999 5.488 1.00 95.38 209 ASN A C 1
ATOM 1652 O O . ASN A 1 209 ? -12.216 -15.844 4.622 1.00 95.38 209 ASN A O 1
ATOM 1656 N N . ILE A 1 210 ? -10.066 -16.186 5.205 1.00 95.88 210 ILE A N 1
ATOM 1657 C CA . ILE A 1 210 ? -9.549 -16.434 3.863 1.00 95.88 210 ILE A CA 1
ATOM 1658 C C . ILE A 1 210 ? -8.883 -17.807 3.860 1.00 95.88 210 ILE A C 1
ATOM 1660 O O . ILE A 1 210 ? -7.948 -18.049 4.627 1.00 95.88 210 ILE A O 1
ATOM 1664 N N . SER A 1 211 ? -9.347 -18.697 2.986 1.00 93.38 211 SER A N 1
ATOM 1665 C CA . SER A 1 211 ? -8.765 -20.023 2.796 1.00 93.38 211 SER A CA 1
ATOM 1666 C C . SER A 1 211 ? -8.582 -20.340 1.313 1.00 93.38 211 SER A C 1
ATOM 1668 O O . SER A 1 211 ? -9.431 -19.989 0.494 1.00 93.38 211 SER A O 1
ATOM 1670 N N . GLY A 1 212 ? -7.465 -20.975 0.945 1.00 88.38 212 GLY A N 1
ATOM 1671 C CA . GLY A 1 212 ? -7.157 -21.293 -0.456 1.00 88.38 212 GLY A CA 1
ATOM 1672 C C . GLY A 1 212 ? -7.063 -22.776 -0.822 1.00 88.38 212 GLY A C 1
ATOM 1673 O O . GLY A 1 212 ? -6.678 -23.119 -1.942 1.00 88.38 212 GLY A O 1
ATOM 1674 N N . GLY A 1 213 ? -7.392 -23.690 0.094 1.00 79.31 213 GLY A N 1
ATOM 1675 C CA . GLY A 1 213 ? -7.045 -25.105 -0.095 1.00 79.31 213 GLY A CA 1
ATOM 1676 C C . GLY A 1 213 ? -5.529 -25.288 -0.292 1.00 79.31 213 GLY A C 1
ATOM 1677 O O . GLY A 1 213 ? -4.753 -24.416 0.054 1.00 79.31 213 GLY A O 1
ATOM 1678 N N . SER A 1 214 ? -5.043 -26.402 -0.839 1.00 71.00 214 SER A N 1
ATOM 1679 C CA . SER A 1 214 ? -3.595 -26.681 -0.831 1.00 71.00 214 SER A CA 1
ATOM 1680 C C . SER A 1 214 ? -2.729 -25.837 -1.788 1.00 71.00 214 SER A C 1
ATOM 1682 O O . SER A 1 214 ? -1.517 -25.785 -1.584 1.00 71.00 214 SER A O 1
ATOM 1684 N N . ILE A 1 215 ? -3.289 -25.208 -2.836 1.00 78.44 215 ILE A N 1
ATOM 1685 C CA . ILE A 1 215 ? -2.494 -24.569 -3.912 1.00 78.44 215 ILE A CA 1
ATOM 1686 C C . ILE A 1 215 ? -3.175 -23.334 -4.564 1.00 78.44 215 ILE A C 1
ATOM 1688 O O . ILE A 1 215 ? -2.811 -22.963 -5.683 1.00 78.44 215 ILE A O 1
ATOM 1692 N N . ALA A 1 216 ? -4.180 -22.687 -3.955 1.00 93.44 216 ALA A N 1
ATOM 1693 C CA . ALA A 1 216 ? -4.712 -21.446 -4.547 1.00 93.44 216 ALA A CA 1
ATOM 1694 C C . ALA A 1 216 ? -3.699 -20.295 -4.465 1.00 93.44 216 ALA A C 1
ATOM 1696 O O . ALA A 1 216 ? -2.907 -20.203 -3.522 1.00 93.44 216 ALA A O 1
ATOM 1697 N N . ARG A 1 217 ? -3.741 -19.404 -5.460 1.00 95.44 217 ARG A N 1
ATOM 1698 C CA . ARG A 1 217 ? -2.817 -18.276 -5.591 1.00 95.44 217 ARG A CA 1
ATOM 1699 C C . ARG A 1 217 ? -3.574 -16.966 -5.767 1.00 95.44 217 ARG A C 1
ATOM 1701 O O . ARG A 1 217 ? -4.535 -16.915 -6.527 1.00 95.44 217 ARG A O 1
ATOM 1708 N N . ILE A 1 218 ? -3.115 -15.911 -5.099 1.00 97.31 218 ILE A N 1
ATOM 1709 C CA . ILE A 1 218 ? -3.444 -14.526 -5.457 1.00 97.31 218 ILE A CA 1
ATOM 1710 C C . ILE A 1 218 ? -2.200 -13.912 -6.090 1.00 97.31 218 ILE A C 1
ATOM 1712 O O . ILE A 1 218 ? -1.143 -13.841 -5.458 1.00 97.31 218 ILE A O 1
ATOM 1716 N N . ASN A 1 219 ? -2.322 -13.477 -7.339 1.00 97.50 219 ASN A N 1
ATOM 1717 C CA . ASN A 1 219 ? -1.203 -13.046 -8.158 1.00 97.50 219 ASN A CA 1
ATOM 1718 C C . ASN A 1 219 ? -1.334 -11.574 -8.553 1.00 97.50 219 ASN A C 1
ATOM 1720 O O . ASN A 1 219 ? -2.211 -11.169 -9.317 1.00 97.50 219 ASN A O 1
ATOM 1724 N N . VAL A 1 220 ? -0.414 -10.786 -8.010 1.00 97.94 220 VAL A N 1
ATOM 1725 C CA . VAL A 1 220 ? -0.207 -9.362 -8.273 1.00 97.94 220 VAL A CA 1
ATOM 1726 C C . VAL A 1 220 ? 1.166 -9.122 -8.914 1.00 97.94 220 VAL A C 1
ATOM 1728 O O . VAL A 1 220 ? 1.723 -8.038 -8.794 1.00 97.94 220 VAL A O 1
ATOM 1731 N N . SER A 1 221 ? 1.756 -10.128 -9.564 1.00 98.44 221 SER A N 1
ATOM 1732 C CA . SER A 1 221 ? 3.069 -10.015 -10.216 1.00 98.44 221 SER A CA 1
ATOM 1733 C C . SER A 1 221 ? 3.028 -9.099 -11.446 1.00 98.44 221 SER A C 1
ATOM 1735 O O . SER A 1 221 ? 1.977 -8.894 -12.053 1.00 98.44 221 SER A O 1
ATOM 1737 N N . GLY A 1 222 ? 4.186 -8.559 -11.823 1.00 97.50 222 GLY A N 1
ATOM 1738 C CA . GLY A 1 222 ? 4.361 -7.846 -13.086 1.00 97.50 222 GLY A CA 1
ATOM 1739 C C . GLY A 1 222 ? 4.508 -8.792 -14.280 1.00 97.50 222 GLY A C 1
ATOM 1740 O O . GLY A 1 222 ? 4.761 -9.986 -14.132 1.00 97.50 222 GLY A O 1
ATOM 1741 N N . GLY A 1 223 ? 4.395 -8.231 -15.481 1.00 95.19 223 GLY A N 1
ATOM 1742 C CA . GLY A 1 223 ? 4.657 -8.893 -16.758 1.00 95.19 223 GLY A CA 1
ATOM 1743 C C . GLY A 1 223 ? 3.423 -9.451 -17.459 1.00 95.19 223 GLY A C 1
ATOM 1744 O O . GLY A 1 223 ? 3.567 -10.116 -18.484 1.00 95.19 223 GLY A O 1
ATOM 1745 N N . ASP A 1 224 ? 2.221 -9.204 -16.929 1.00 88.06 224 ASP A N 1
ATOM 1746 C CA . ASP A 1 224 ? 0.987 -9.685 -17.549 1.00 88.06 224 ASP A CA 1
ATOM 1747 C C . ASP A 1 224 ? 0.644 -8.882 -18.812 1.00 88.06 224 ASP A C 1
ATOM 1749 O O . ASP A 1 224 ? 0.767 -7.651 -18.849 1.00 88.06 224 ASP A O 1
ATOM 1753 N N . VAL A 1 225 ? 0.205 -9.587 -19.859 1.00 87.00 225 VAL A N 1
ATOM 1754 C CA . VAL A 1 225 ? 0.010 -9.094 -21.241 1.00 87.00 225 VAL A CA 1
ATOM 1755 C C . VAL A 1 225 ? 1.306 -8.652 -21.939 1.00 87.00 225 VAL A C 1
ATOM 1757 O O . VAL A 1 225 ? 1.548 -9.031 -23.082 1.00 87.00 225 VAL A O 1
ATOM 1760 N N . ARG A 1 226 ? 2.156 -7.867 -21.271 1.00 92.94 226 ARG A N 1
ATOM 1761 C CA . ARG A 1 226 ? 3.460 -7.402 -21.756 1.00 92.94 226 ARG A CA 1
ATOM 1762 C C . ARG A 1 226 ? 4.474 -7.453 -20.624 1.00 92.94 226 ARG A C 1
ATOM 1764 O O . ARG A 1 226 ? 4.167 -7.029 -19.513 1.00 92.94 226 ARG A O 1
ATOM 1771 N N . VAL A 1 227 ? 5.707 -7.863 -20.923 1.00 95.75 227 VAL A N 1
ATOM 1772 C CA . VAL A 1 227 ? 6.780 -7.980 -19.917 1.00 95.75 227 VAL A CA 1
ATOM 1773 C C . VAL A 1 227 ? 7.066 -6.665 -19.188 1.00 95.75 227 VAL A C 1
ATOM 1775 O O . VAL A 1 227 ? 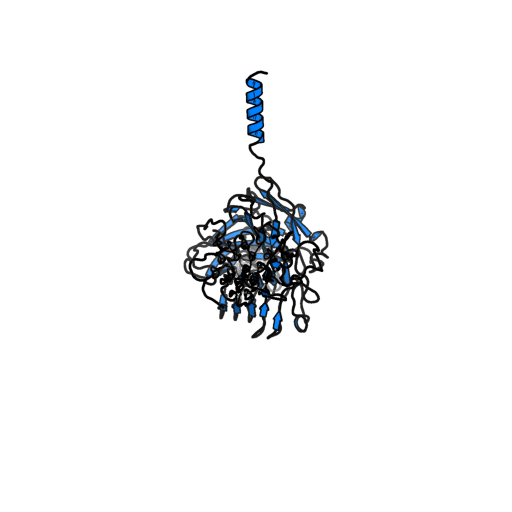7.484 -6.692 -18.038 1.00 95.75 227 VAL A O 1
ATOM 1778 N N . GLN A 1 228 ? 6.804 -5.518 -19.822 1.00 96.31 228 GLN A N 1
ATOM 1779 C CA . GLN A 1 228 ? 6.993 -4.195 -19.232 1.00 96.31 228 GLN A CA 1
ATOM 1780 C C . GLN A 1 228 ? 5.896 -3.799 -18.240 1.00 96.31 228 GLN A C 1
ATOM 1782 O O . GLN A 1 228 ? 6.113 -2.908 -17.423 1.00 96.31 228 GLN A O 1
ATOM 1787 N N . ASN A 1 229 ? 4.704 -4.389 -18.318 1.00 97.06 229 ASN A N 1
ATOM 1788 C CA . ASN A 1 229 ? 3.603 -3.982 -17.452 1.00 97.06 229 ASN A CA 1
ATOM 1789 C C . ASN A 1 229 ? 3.881 -4.410 -16.016 1.00 97.06 229 ASN A C 1
ATOM 1791 O O . ASN A 1 229 ? 4.339 -5.520 -15.764 1.00 97.06 229 ASN A O 1
ATOM 1795 N N . ALA A 1 230 ? 3.600 -3.536 -15.065 1.00 97.38 230 ALA A N 1
ATOM 1796 C CA . ALA A 1 230 ? 3.739 -3.853 -13.657 1.00 97.38 230 ALA A CA 1
ATOM 1797 C C . ALA A 1 230 ? 2.549 -4.666 -13.122 1.00 97.38 230 ALA A C 1
ATOM 1799 O O . ALA A 1 230 ? 1.546 -4.858 -13.809 1.00 97.38 230 ALA A O 1
ATOM 1800 N N . GLY A 1 231 ? 2.654 -5.114 -11.872 1.00 97.38 231 GLY A N 1
ATOM 1801 C CA . GLY A 1 231 ? 1.492 -5.487 -11.065 1.00 97.38 231 GLY A CA 1
ATOM 1802 C C . GLY A 1 231 ? 0.825 -4.261 -10.413 1.00 97.38 231 GLY A C 1
ATOM 1803 O O . GLY A 1 231 ? 1.358 -3.151 -10.505 1.00 97.38 231 GLY A O 1
ATOM 1804 N N . PRO A 1 232 ? -0.313 -4.424 -9.708 1.00 96.69 232 PRO A N 1
ATOM 1805 C CA . PRO A 1 232 ? -0.939 -3.344 -8.937 1.00 96.69 232 PRO A CA 1
ATOM 1806 C C . PRO A 1 232 ? 0.060 -2.705 -7.964 1.00 96.69 232 PRO A C 1
ATOM 1808 O O . PRO A 1 232 ? 0.629 -3.401 -7.139 1.00 96.69 232 PRO A O 1
ATOM 1811 N N . GLY A 1 233 ? 0.306 -1.400 -8.041 1.00 96.88 233 GLY A N 1
ATOM 1812 C CA . GLY A 1 233 ? 1.291 -0.693 -7.215 1.00 96.88 233 GLY A CA 1
ATOM 1813 C C . GLY A 1 233 ? 2.742 -0.774 -7.704 1.00 96.88 233 GLY A C 1
ATOM 1814 O O . GLY A 1 233 ? 3.586 -0.088 -7.143 1.00 96.88 233 GLY A O 1
ATOM 1815 N N . GLY A 1 234 ? 3.067 -1.575 -8.725 1.00 97.94 234 GLY A N 1
ATOM 1816 C CA . GLY A 1 234 ? 4.426 -1.674 -9.271 1.00 97.94 234 GLY A CA 1
ATOM 1817 C C . GLY A 1 234 ? 4.721 -0.635 -10.363 1.00 97.94 234 GLY A C 1
ATOM 1818 O O . GLY A 1 234 ? 3.806 -0.120 -10.998 1.00 97.94 234 GLY A O 1
ATOM 1819 N N . GLY A 1 235 ? 5.993 -0.325 -10.615 1.00 98.12 235 GLY A N 1
ATOM 1820 C CA . GLY A 1 235 ? 6.437 0.587 -11.680 1.00 98.12 235 GLY A CA 1
ATOM 1821 C C . GLY A 1 235 ? 6.632 -0.102 -13.037 1.00 98.12 235 GLY A C 1
ATOM 1822 O O . GLY A 1 235 ? 7.122 -1.230 -13.100 1.00 98.12 235 GLY A O 1
ATOM 1823 N N . GLY A 1 236 ? 6.266 0.572 -14.130 1.00 97.88 236 GLY A N 1
ATOM 1824 C CA . GLY A 1 236 ? 6.372 0.025 -15.488 1.00 97.88 236 GLY A CA 1
ATOM 1825 C C . GLY A 1 236 ? 7.816 -0.086 -15.999 1.00 97.88 236 GLY A C 1
ATOM 1826 O O . GLY A 1 236 ? 8.665 0.746 -15.688 1.00 97.88 236 GLY A O 1
ATOM 1827 N N . GLY A 1 237 ? 8.110 -1.107 -16.799 1.00 97.88 237 GLY A N 1
ATOM 1828 C CA . GLY A 1 237 ? 9.406 -1.326 -17.446 1.00 97.88 237 GLY A CA 1
ATOM 1829 C C . GLY A 1 237 ? 9.601 -0.490 -18.715 1.00 97.88 237 GLY A C 1
ATOM 1830 O O . GLY A 1 237 ? 8.640 -0.063 -19.354 1.00 97.88 237 GLY A O 1
ATOM 1831 N N . GLY A 1 238 ? 10.852 -0.243 -19.089 1.00 96.62 238 GLY A N 1
ATOM 1832 C CA . GLY A 1 238 ? 11.202 0.565 -20.257 1.00 96.62 238 GLY A CA 1
ATOM 1833 C C . GLY A 1 238 ? 10.840 -0.066 -21.615 1.00 96.62 238 GLY A C 1
ATOM 1834 O O . GLY A 1 238 ? 10.991 -1.275 -21.814 1.00 96.62 238 GLY A O 1
ATOM 1835 N N . GLY A 1 239 ? 10.393 0.742 -22.577 1.00 95.12 239 GLY A N 1
ATOM 1836 C CA . GLY A 1 239 ? 10.140 0.330 -23.960 1.00 95.12 239 GLY A CA 1
ATOM 1837 C C . GLY A 1 239 ? 11.424 0.022 -24.744 1.00 95.12 239 GLY A C 1
ATOM 1838 O O . GLY A 1 239 ? 12.462 0.666 -24.568 1.00 95.12 239 GLY A O 1
ATOM 1839 N N . LYS A 1 240 ? 11.389 -0.988 -25.621 1.00 93.25 240 LYS A N 1
ATOM 1840 C CA . LYS A 1 240 ? 12.570 -1.368 -26.412 1.00 93.25 240 LYS A CA 1
ATOM 1841 C C . LYS A 1 240 ? 12.855 -0.371 -27.535 1.00 93.25 240 LYS A C 1
ATOM 1843 O O . LYS A 1 240 ? 11.927 0.195 -28.121 1.00 93.25 240 LYS A O 1
ATOM 1848 N N . PHE A 1 241 ? 14.134 -0.229 -27.865 1.00 92.19 241 PHE A N 1
ATOM 1849 C CA . PHE A 1 241 ? 14.585 0.516 -29.034 1.00 92.19 241 PHE A CA 1
ATOM 1850 C C . PHE A 1 241 ? 15.070 -0.435 -30.124 1.00 92.19 241 PHE A C 1
ATOM 1852 O O . PHE A 1 241 ? 15.529 -1.540 -29.830 1.00 92.19 241 PHE A O 1
ATOM 1859 N N . CYS A 1 242 ? 14.984 0.008 -31.373 1.00 90.56 242 CYS A N 1
ATOM 1860 C CA . CYS A 1 242 ? 15.587 -0.677 -32.505 1.00 90.56 242 CYS A CA 1
ATOM 1861 C C . CYS A 1 242 ? 16.364 0.284 -33.400 1.00 90.56 242 CYS A C 1
ATOM 1863 O O . CYS A 1 242 ? 15.974 1.435 -33.560 1.00 90.56 242 CYS A O 1
ATOM 1865 N N . ASP A 1 243 ? 17.405 -0.212 -34.047 1.00 88.00 243 ASP A N 1
ATOM 1866 C CA . ASP A 1 243 ? 18.248 0.553 -34.950 1.00 88.00 243 ASP A CA 1
ATOM 1867 C C . ASP A 1 243 ? 17.901 0.259 -36.405 1.00 88.00 243 ASP A C 1
ATOM 1869 O O . ASP A 1 243 ? 17.914 -0.889 -36.858 1.00 88.00 243 ASP A O 1
ATOM 1873 N N . PHE A 1 244 ? 17.644 1.331 -37.151 1.00 78.44 244 PHE A N 1
ATOM 1874 C CA . PHE A 1 244 ? 17.633 1.373 -38.613 1.00 78.44 244 PHE A CA 1
ATOM 1875 C C . PHE A 1 244 ? 16.574 0.494 -39.292 1.00 78.44 244 PHE A C 1
ATOM 1877 O O . PHE A 1 244 ? 16.709 0.158 -40.464 1.00 78.44 244 PHE A O 1
ATOM 1884 N N . LEU A 1 245 ? 15.488 0.180 -38.579 1.00 78.56 245 LEU A N 1
ATOM 1885 C CA . LEU A 1 245 ? 14.355 -0.596 -39.088 1.00 78.56 245 LEU A CA 1
ATOM 1886 C C . LEU A 1 245 ? 13.223 0.293 -39.617 1.00 78.56 245 LEU A C 1
ATOM 1888 O O . LEU A 1 245 ? 12.775 1.236 -38.962 1.00 78.56 245 LEU A O 1
ATOM 1892 N N . THR A 1 246 ? 12.654 -0.079 -40.763 1.00 75.88 246 THR A N 1
ATOM 1893 C CA . THR A 1 246 ? 11.386 0.489 -41.244 1.00 75.88 246 THR A CA 1
ATOM 1894 C C . THR A 1 246 ? 10.212 0.073 -40.342 1.00 75.88 246 THR A C 1
ATOM 1896 O O . THR A 1 246 ? 10.175 -1.059 -39.865 1.00 75.88 246 THR A O 1
ATOM 1899 N N . GLY A 1 247 ? 9.216 0.947 -40.141 1.00 70.81 247 GLY A N 1
ATOM 1900 C CA . GLY A 1 247 ? 7.935 0.575 -39.507 1.00 70.81 247 GLY A CA 1
ATOM 1901 C C . GLY A 1 247 ? 7.812 0.744 -37.983 1.00 70.81 247 GLY A C 1
ATOM 1902 O O . GLY A 1 247 ? 6.887 0.194 -37.397 1.00 70.81 247 GLY A O 1
ATOM 1903 N N . ASN A 1 248 ? 8.699 1.504 -37.328 1.00 80.75 248 ASN A N 1
ATOM 1904 C CA . ASN A 1 248 ? 8.731 1.715 -35.867 1.00 80.75 248 ASN A CA 1
ATOM 1905 C C . ASN A 1 248 ? 8.412 0.453 -35.014 1.00 80.75 248 ASN A C 1
ATOM 1907 O O . ASN A 1 248 ? 7.437 0.469 -34.252 1.00 80.75 248 ASN A O 1
ATOM 1911 N N . PRO A 1 249 ? 9.202 -0.638 -35.128 1.00 86.56 249 PRO A N 1
ATOM 1912 C CA . PRO A 1 249 ? 9.050 -1.861 -34.327 1.00 86.56 249 PRO A CA 1
ATOM 1913 C C . PRO A 1 249 ? 9.461 -1.736 -32.848 1.00 86.56 249 PRO A C 1
ATOM 1915 O O . PRO A 1 249 ? 9.469 -2.742 -32.133 1.00 86.56 249 PRO A O 1
ATOM 1918 N N . GLY A 1 250 ? 9.812 -0.534 -32.374 1.00 89.75 250 GLY A N 1
ATOM 1919 C CA . GLY A 1 250 ? 9.988 -0.269 -30.947 1.00 89.75 250 GLY A CA 1
ATOM 1920 C C . GLY A 1 250 ? 8.698 -0.501 -30.154 1.00 89.75 250 GLY A C 1
ATOM 1921 O O . GLY A 1 250 ? 7.632 -0.758 -30.715 1.00 89.75 250 GLY A O 1
ATOM 1922 N N . GLU A 1 251 ? 8.776 -0.389 -28.833 1.00 92.94 251 GLU A N 1
ATOM 1923 C CA . GLU A 1 251 ? 7.627 -0.631 -27.948 1.00 92.94 251 GLU A CA 1
ATOM 1924 C C . GLU A 1 251 ? 7.324 0.575 -27.066 1.00 92.94 251 GLU A C 1
ATOM 1926 O O . GLU A 1 251 ? 8.232 1.305 -26.670 1.00 92.94 251 GLU A O 1
ATOM 1931 N N . ASP A 1 252 ? 6.050 0.766 -26.719 1.00 93.19 252 ASP A N 1
ATOM 1932 C CA . ASP A 1 252 ? 5.677 1.737 -25.689 1.00 93.19 252 ASP A CA 1
ATOM 1933 C C . ASP A 1 252 ? 6.298 1.348 -24.339 1.00 93.19 252 ASP A C 1
ATOM 1935 O O . ASP A 1 252 ? 6.633 0.180 -24.103 1.00 93.19 252 ASP A O 1
ATOM 1939 N N . GLY A 1 253 ? 6.399 2.307 -23.425 1.00 94.56 253 GLY A N 1
ATOM 1940 C CA . GLY A 1 253 ? 6.711 2.004 -22.032 1.00 94.56 253 GLY A CA 1
ATOM 1941 C C . GLY A 1 253 ? 5.659 1.092 -21.389 1.00 94.56 253 GLY A C 1
ATOM 1942 O O . GLY A 1 253 ? 4.512 1.010 -21.833 1.00 94.56 253 GLY A O 1
ATOM 1943 N N . GLY A 1 254 ? 6.051 0.392 -20.331 1.00 95.62 254 GLY A N 1
ATOM 1944 C CA . GLY A 1 254 ? 5.145 -0.415 -19.523 1.00 95.62 254 GLY A CA 1
ATOM 1945 C C . GLY A 1 254 ? 4.216 0.426 -18.661 1.00 95.62 254 GLY A C 1
ATOM 1946 O O . GLY A 1 254 ? 4.600 1.491 -18.165 1.00 95.62 254 GLY A O 1
ATOM 1947 N N . ASN A 1 255 ? 3.007 -0.083 -18.445 1.00 95.44 255 ASN A N 1
ATOM 1948 C CA . ASN A 1 255 ? 2.035 0.522 -17.539 1.00 95.44 255 ASN A CA 1
ATOM 1949 C C . ASN A 1 255 ? 2.386 0.216 -16.073 1.00 95.44 255 ASN A C 1
ATOM 1951 O O . ASN A 1 255 ? 2.933 -0.849 -15.780 1.00 95.44 255 ASN A O 1
ATOM 1955 N N . GLY A 1 256 ? 2.053 1.120 -15.151 1.00 95.88 256 GLY A N 1
ATOM 1956 C CA . GLY A 1 256 ? 2.326 0.929 -13.725 1.00 95.88 256 GLY A CA 1
ATOM 1957 C C . GLY A 1 256 ? 1.823 2.065 -12.836 1.00 95.88 256 GLY A C 1
ATOM 1958 O O . GLY A 1 256 ? 1.109 2.959 -13.284 1.00 95.88 256 GLY A O 1
ATOM 1959 N N . PHE A 1 257 ? 2.222 2.046 -11.562 1.00 96.88 257 PHE A N 1
ATOM 1960 C CA . PHE A 1 257 ? 2.016 3.147 -10.620 1.00 96.88 257 PHE A CA 1
ATOM 1961 C C . PHE A 1 257 ? 2.598 4.446 -11.187 1.00 96.88 257 PHE A C 1
ATOM 1963 O O . PHE A 1 257 ? 1.886 5.448 -11.300 1.00 96.88 257 PHE A O 1
ATOM 1970 N N . THR A 1 258 ? 3.860 4.370 -11.620 1.00 97.31 258 THR A N 1
ATOM 1971 C CA . THR A 1 258 ? 4.457 5.237 -12.641 1.00 97.31 258 THR A CA 1
ATOM 1972 C C . THR A 1 258 ? 4.763 4.403 -13.883 1.00 97.31 258 THR A C 1
ATOM 1974 O O . THR A 1 258 ? 5.016 3.196 -13.788 1.00 97.31 258 THR A O 1
ATOM 1977 N N . SER A 1 259 ? 4.740 5.029 -15.054 1.00 95.38 259 SER A N 1
ATOM 1978 C CA . SER A 1 259 ? 5.036 4.348 -16.308 1.00 95.38 259 SER A CA 1
ATOM 1979 C C . SER A 1 259 ? 6.536 4.161 -16.540 1.00 95.38 259 SER A C 1
ATOM 1981 O O . SER A 1 259 ? 7.369 4.954 -16.086 1.00 95.38 259 SER A O 1
ATOM 1983 N N . GLY A 1 260 ? 6.872 3.152 -17.342 1.00 96.00 260 GLY A N 1
ATOM 1984 C CA . GLY A 1 260 ? 8.191 3.047 -17.957 1.00 96.00 260 GLY A CA 1
ATOM 1985 C C . GLY A 1 260 ? 8.377 4.048 -19.098 1.00 96.00 260 GLY A C 1
ATOM 1986 O O . GLY A 1 260 ? 7.403 4.603 -19.620 1.00 96.00 260 GLY A O 1
ATOM 1987 N N . GLY A 1 261 ? 9.634 4.284 -19.476 1.00 94.38 261 GLY A N 1
ATOM 1988 C CA . GLY A 1 261 ? 9.999 5.187 -20.567 1.00 94.38 261 GLY A CA 1
ATOM 1989 C C . GLY A 1 261 ? 9.605 4.636 -21.937 1.00 94.38 261 GLY A C 1
ATOM 1990 O O . GLY A 1 261 ? 9.537 3.420 -22.115 1.00 94.38 261 GLY A O 1
ATOM 1991 N N . PHE A 1 262 ? 9.355 5.514 -22.909 1.00 92.25 262 PHE A N 1
ATOM 1992 C CA . PHE A 1 262 ? 9.062 5.095 -24.283 1.00 92.25 262 PHE A CA 1
ATOM 1993 C C . PHE A 1 262 ? 10.263 4.410 -24.945 1.00 92.25 262 PHE A C 1
ATOM 1995 O O . PHE A 1 262 ? 11.411 4.766 -24.677 1.00 92.25 262 PHE A O 1
ATOM 2002 N N . GLY A 1 263 ? 9.978 3.462 -25.836 1.00 91.81 263 GLY A N 1
ATOM 2003 C CA . GLY A 1 263 ? 10.920 2.922 -26.811 1.00 91.81 263 GLY A CA 1
ATOM 2004 C C . GLY A 1 263 ? 10.794 3.600 -28.178 1.00 91.81 263 GLY A C 1
ATOM 2005 O O . GLY A 1 263 ? 10.193 4.669 -28.315 1.00 91.81 263 GLY A O 1
ATOM 2006 N N . GLY A 1 264 ? 11.315 2.968 -29.227 1.00 90.44 264 GLY A N 1
ATOM 2007 C CA . GLY A 1 264 ? 11.202 3.513 -30.581 1.00 90.44 264 GLY A CA 1
ATOM 2008 C C . GLY A 1 264 ? 12.214 2.961 -31.569 1.00 90.44 264 GLY A C 1
ATOM 2009 O O . GLY A 1 264 ? 12.762 1.877 -31.379 1.00 90.44 264 GLY A O 1
ATOM 2010 N N . VAL A 1 265 ? 12.459 3.728 -32.626 1.00 87.94 265 VAL A N 1
ATOM 2011 C CA . VAL A 1 265 ? 13.496 3.445 -33.617 1.00 87.94 265 VAL A CA 1
ATOM 2012 C C . VAL A 1 265 ? 14.489 4.584 -33.720 1.00 87.94 265 VAL A C 1
ATOM 2014 O O . VAL A 1 265 ? 14.096 5.740 -33.885 1.00 87.94 265 VAL A O 1
ATOM 2017 N N . ASN A 1 266 ? 15.764 4.220 -33.710 1.00 80.25 266 ASN A N 1
ATOM 2018 C CA . ASN A 1 266 ? 16.884 5.066 -34.070 1.00 80.25 266 ASN A CA 1
ATOM 2019 C C . ASN A 1 266 ? 17.090 5.006 -35.603 1.00 80.25 266 ASN A C 1
ATOM 2021 O O . ASN A 1 266 ? 17.192 3.924 -36.179 1.00 80.25 266 ASN A O 1
ATOM 2025 N N . ASN A 1 267 ? 17.141 6.155 -36.285 1.00 72.38 267 ASN A N 1
ATOM 2026 C CA . ASN A 1 267 ? 17.444 6.281 -37.716 1.00 72.38 267 ASN A CA 1
ATOM 2027 C C . ASN A 1 267 ? 18.921 6.640 -37.992 1.00 72.38 267 ASN A C 1
ATOM 2029 O O . ASN A 1 267 ? 19.532 7.374 -37.225 1.00 72.38 267 ASN A O 1
ATOM 2033 N N . LEU A 1 268 ? 19.477 6.158 -39.118 1.00 59.62 268 LEU A N 1
ATOM 2034 C CA . LEU A 1 268 ? 20.864 6.432 -39.562 1.00 59.62 268 LEU A CA 1
ATOM 2035 C C . LEU A 1 268 ? 21.047 7.914 -39.922 1.00 59.62 268 LEU A C 1
ATOM 2037 O O . LEU A 1 268 ? 22.126 8.475 -39.759 1.00 59.62 268 LEU A O 1
ATOM 2041 N N . PHE A 1 269 ? 19.976 8.532 -40.425 1.00 56.62 269 PHE A N 1
ATOM 2042 C CA . PHE A 1 269 ? 19.917 9.918 -40.869 1.00 56.62 269 PHE A CA 1
ATOM 2043 C C . PHE A 1 269 ? 18.559 10.513 -40.458 1.00 56.62 269 PHE A C 1
ATOM 2045 O O . PHE A 1 269 ? 17.519 9.904 -40.712 1.00 56.62 269 PHE A O 1
ATOM 2052 N N . GLY A 1 270 ? 18.555 11.699 -39.839 1.00 57.69 270 GLY A N 1
ATOM 2053 C CA . GLY A 1 270 ? 17.339 12.372 -39.349 1.00 57.69 270 GLY A CA 1
ATOM 2054 C C . GLY A 1 270 ? 16.967 12.015 -37.905 1.00 57.69 270 GLY A C 1
ATOM 2055 O O . GLY A 1 270 ? 17.732 11.349 -37.222 1.00 57.69 270 GLY A O 1
ATOM 2056 N N . SER A 1 271 ? 15.816 12.482 -37.409 1.00 62.94 271 SER A N 1
ATOM 2057 C CA . SER A 1 271 ? 15.317 12.141 -36.066 1.00 62.94 271 SER A CA 1
ATOM 2058 C C . SER A 1 271 ? 14.697 10.739 -36.042 1.00 62.94 271 SER A C 1
ATOM 2060 O O . SER A 1 271 ? 14.038 10.335 -37.003 1.00 62.94 271 SER A O 1
ATOM 2062 N N . GLY A 1 272 ? 14.891 9.994 -34.951 1.00 71.12 272 GLY A N 1
ATOM 2063 C CA . GLY A 1 272 ? 14.217 8.713 -34.716 1.00 71.12 272 GLY A CA 1
ATOM 2064 C C . GLY A 1 272 ? 12.685 8.824 -34.645 1.00 71.12 272 GLY A C 1
ATOM 2065 O O . GLY A 1 272 ? 12.125 9.918 -34.597 1.00 71.12 272 GLY A O 1
ATOM 2066 N N . ASN A 1 273 ? 12.003 7.676 -34.617 1.00 83.00 273 ASN A N 1
ATOM 2067 C CA . ASN A 1 273 ? 10.550 7.584 -34.426 1.00 83.00 273 ASN A CA 1
ATOM 2068 C C . ASN A 1 273 ? 10.246 6.949 -33.065 1.00 83.00 273 ASN A C 1
ATOM 2070 O O . ASN A 1 273 ? 10.466 5.750 -32.886 1.00 83.00 273 ASN A O 1
ATOM 2074 N N . TYR A 1 274 ? 9.711 7.714 -32.112 1.00 87.38 274 TYR A N 1
ATOM 2075 C CA . TYR A 1 274 ? 9.415 7.197 -30.770 1.00 87.38 274 TYR A CA 1
ATOM 2076 C C . TYR A 1 274 ? 8.003 6.656 -30.621 1.00 87.38 274 TYR A C 1
ATOM 2078 O O . TYR A 1 274 ? 7.074 7.012 -31.348 1.00 87.38 274 TYR A O 1
ATOM 2086 N N . LYS A 1 275 ? 7.882 5.750 -29.660 1.00 90.75 275 LYS A N 1
ATOM 2087 C CA . LYS A 1 275 ? 6.626 5.232 -29.138 1.00 90.75 275 LYS A CA 1
ATOM 2088 C C . LYS A 1 275 ? 6.134 6.100 -27.979 1.00 90.75 275 LYS A C 1
ATOM 2090 O O . LYS A 1 275 ? 6.705 7.150 -27.689 1.00 90.75 275 LYS A O 1
ATOM 2095 N N . GLN A 1 276 ? 5.050 5.684 -27.339 1.00 90.75 276 GLN A N 1
ATOM 2096 C CA . GLN A 1 276 ? 4.480 6.388 -26.200 1.00 90.75 276 GLN A CA 1
ATOM 2097 C C . GLN A 1 276 ? 5.073 5.891 -24.879 1.00 90.75 276 GLN A C 1
ATOM 2099 O O . GLN A 1 276 ? 5.622 4.791 -24.768 1.00 90.75 276 GLN A O 1
ATOM 2104 N N . TYR A 1 277 ? 4.948 6.719 -23.847 1.00 90.38 277 TYR A N 1
ATOM 2105 C CA . TYR A 1 277 ? 5.058 6.241 -22.474 1.00 90.38 277 TYR A CA 1
ATOM 2106 C C . TYR A 1 277 ? 3.943 5.231 -22.178 1.00 90.38 277 TYR A C 1
ATOM 2108 O O . TYR A 1 277 ? 2.880 5.265 -22.800 1.00 90.38 277 TYR A O 1
ATOM 2116 N N . GLY A 1 278 ? 4.167 4.362 -21.194 1.00 91.25 278 GLY A N 1
ATOM 2117 C CA . GLY A 1 278 ? 3.064 3.596 -20.617 1.00 91.25 278 GLY A CA 1
ATOM 2118 C C . GLY A 1 278 ? 2.093 4.497 -19.845 1.00 91.25 278 GLY A C 1
ATOM 2119 O O . GLY A 1 278 ? 2.369 5.667 -19.569 1.00 91.25 278 GLY A O 1
ATOM 2120 N N . THR A 1 279 ? 0.956 3.949 -19.434 1.00 92.06 279 THR A N 1
ATOM 2121 C CA . THR A 1 279 ? 0.013 4.648 -18.555 1.00 92.06 279 THR A CA 1
ATOM 2122 C C . THR A 1 279 ? 0.461 4.569 -17.097 1.00 92.06 279 THR A C 1
ATOM 2124 O O . THR A 1 279 ? 0.820 3.489 -16.621 1.00 92.06 279 THR A O 1
ATOM 2127 N N . GLY A 1 280 ? 0.383 5.694 -16.387 1.00 92.88 280 GLY A N 1
ATOM 2128 C CA . GLY A 1 280 ? 0.556 5.784 -14.937 1.00 92.88 280 GLY A CA 1
ATOM 2129 C C . GLY A 1 280 ? -0.781 5.860 -14.189 1.00 92.88 280 GLY A C 1
ATOM 2130 O O . GLY A 1 280 ? -1.854 5.928 -14.800 1.00 92.88 280 GLY A O 1
ATOM 2131 N N . THR A 1 281 ? -0.721 5.911 -12.856 1.00 93.56 281 THR A N 1
ATOM 2132 C CA . THR A 1 281 ? -1.905 6.203 -12.015 1.00 93.56 281 THR A CA 1
ATOM 2133 C C . THR A 1 281 ? -2.329 7.675 -12.057 1.00 93.56 281 THR A C 1
ATOM 2135 O O . THR A 1 281 ? -3.455 7.999 -11.677 1.00 93.56 281 THR A O 1
ATOM 2138 N N . GLY A 1 282 ? -1.437 8.557 -12.509 1.00 90.88 282 GLY A N 1
ATOM 2139 C CA . GLY A 1 282 ? -1.661 9.972 -12.789 1.00 90.88 282 GLY A CA 1
ATOM 2140 C C . GLY A 1 282 ? -1.546 10.299 -14.282 1.00 90.88 282 GLY A C 1
ATOM 2141 O O . GLY A 1 282 ? -1.506 9.416 -15.140 1.00 90.88 282 GLY A O 1
ATOM 2142 N N . ASP A 1 283 ? -1.521 11.593 -14.595 1.00 88.06 283 ASP A N 1
ATOM 2143 C CA . ASP A 1 283 ? -1.447 12.109 -15.961 1.00 88.06 283 ASP A CA 1
ATOM 2144 C C . ASP A 1 283 ? -0.090 11.817 -16.616 1.00 88.06 283 ASP A C 1
ATOM 2146 O O . ASP A 1 283 ? 0.955 11.85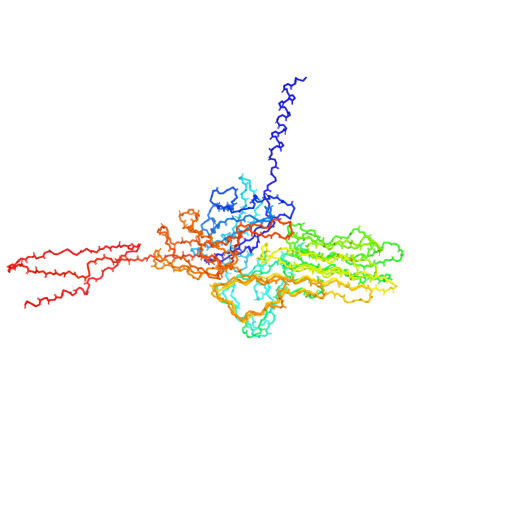9 -15.968 1.00 88.06 283 ASP A O 1
ATOM 2150 N N . SER A 1 284 ? -0.086 11.590 -17.932 1.00 88.12 284 SER A N 1
ATOM 2151 C CA . SER A 1 284 ? 1.147 11.530 -18.738 1.00 88.12 284 SER A CA 1
ATOM 2152 C C . SER A 1 284 ? 2.209 10.551 -18.200 1.00 88.12 284 SER A C 1
ATOM 2154 O O . SER A 1 284 ? 3.399 10.858 -18.196 1.00 88.12 284 SER A O 1
ATOM 2156 N N . GLY A 1 285 ? 1.781 9.398 -17.675 1.00 90.81 285 GLY A N 1
ATOM 2157 C CA . GLY A 1 285 ? 2.680 8.374 -17.126 1.00 90.81 285 GLY A CA 1
ATOM 2158 C C . GLY A 1 285 ? 3.128 8.598 -15.674 1.00 90.81 285 GLY A C 1
ATOM 2159 O O . GLY A 1 285 ? 3.755 7.718 -15.082 1.00 90.81 285 GLY A O 1
ATOM 2160 N N . LYS A 1 286 ? 2.796 9.741 -15.060 1.00 94.62 286 LYS A N 1
ATOM 2161 C CA . LYS A 1 286 ? 3.117 10.031 -13.653 1.00 94.62 286 LYS A CA 1
ATOM 2162 C C . LYS A 1 286 ? 2.300 9.166 -12.699 1.00 94.62 286 LYS A C 1
ATOM 2164 O O . LYS A 1 286 ? 1.293 8.568 -13.080 1.00 94.62 286 LYS A O 1
ATOM 2169 N N . SER A 1 287 ? 2.690 9.156 -11.429 1.00 95.88 287 SER A N 1
ATOM 2170 C CA . SER A 1 287 ? 1.804 8.678 -10.368 1.00 95.88 287 SER A CA 1
ATOM 2171 C C . SER A 1 287 ? 0.751 9.719 -9.987 1.00 95.88 287 SER A C 1
ATOM 2173 O O . SER A 1 287 ? 0.915 10.918 -10.221 1.00 95.88 287 SER A O 1
ATOM 2175 N N . LEU A 1 288 ? -0.309 9.272 -9.311 1.00 94.31 288 LEU A N 1
ATOM 2176 C CA . LEU A 1 288 ? -1.383 10.136 -8.816 1.00 94.31 288 LEU A CA 1
ATOM 2177 C C . LEU A 1 288 ? -0.899 11.226 -7.834 1.00 94.31 288 LEU A C 1
ATOM 2179 O O . LEU A 1 288 ? -1.531 12.274 -7.713 1.00 94.31 288 LEU A O 1
ATOM 2183 N N . ASN A 1 289 ? 0.231 11.006 -7.153 1.00 95.94 289 ASN A N 1
ATOM 2184 C CA . ASN A 1 289 ? 0.862 11.996 -6.275 1.00 95.94 289 ASN A CA 1
ATOM 2185 C C . ASN A 1 289 ? 2.035 12.761 -6.923 1.00 95.94 289 ASN A C 1
ATOM 2187 O O . ASN A 1 289 ? 2.722 13.525 -6.242 1.00 95.94 289 ASN A O 1
ATOM 2191 N N . GLY A 1 290 ? 2.240 12.597 -8.233 1.00 96.19 290 GLY A N 1
ATOM 2192 C CA . GLY A 1 290 ? 3.147 13.419 -9.032 1.00 96.19 290 GLY A CA 1
ATOM 2193 C C . GLY A 1 290 ? 4.579 12.899 -9.163 1.00 96.19 290 GLY A C 1
ATOM 2194 O O . GLY A 1 290 ? 5.446 13.662 -9.589 1.00 96.19 290 GLY A O 1
ATOM 2195 N N . VAL A 1 291 ? 4.853 11.634 -8.829 1.00 97.25 291 VAL A N 1
ATOM 2196 C CA . VAL A 1 291 ? 6.144 11.009 -9.153 1.00 97.25 291 VAL A CA 1
ATOM 2197 C C . VAL A 1 291 ? 6.271 10.943 -10.669 1.00 97.25 291 VAL A C 1
ATOM 2199 O O . VAL A 1 291 ? 5.369 10.463 -11.359 1.00 97.25 291 VAL A O 1
ATOM 2202 N N . LEU A 1 292 ? 7.385 11.452 -11.189 1.00 96.06 292 LEU A N 1
ATOM 2203 C CA . LEU A 1 292 ? 7.617 11.502 -12.626 1.00 96.06 292 LEU A CA 1
ATOM 2204 C C . LEU A 1 292 ? 7.822 10.092 -13.207 1.00 96.06 292 LEU A C 1
ATOM 2206 O O . LEU A 1 292 ? 8.438 9.242 -12.547 1.00 96.06 292 LEU A O 1
ATOM 2210 N N . PRO A 1 293 ? 7.356 9.839 -14.445 1.00 94.12 293 PRO A N 1
ATOM 2211 C CA . PRO A 1 293 ? 7.732 8.633 -15.172 1.00 94.12 293 PRO A CA 1
ATOM 2212 C C . PRO A 1 293 ? 9.239 8.633 -15.445 1.00 94.12 293 PRO A C 1
ATOM 2214 O O . PRO A 1 293 ? 9.942 9.615 -15.179 1.00 94.12 293 PRO A O 1
ATOM 2217 N N . ALA A 1 294 ? 9.750 7.538 -16.004 1.00 91.81 294 ALA A N 1
ATOM 2218 C CA . ALA A 1 294 ? 11.130 7.526 -16.467 1.00 91.81 294 ALA A CA 1
ATOM 2219 C C . ALA A 1 294 ? 11.368 8.630 -17.512 1.00 91.81 294 ALA A C 1
ATOM 2221 O O . ALA A 1 294 ? 10.647 8.722 -18.502 1.00 91.81 294 ALA A O 1
ATOM 2222 N N . LEU A 1 295 ? 12.364 9.489 -17.297 1.00 86.69 295 LEU A N 1
ATOM 2223 C CA . LEU A 1 295 ? 12.653 10.605 -18.204 1.00 86.69 295 LEU A CA 1
ATOM 2224 C C . LEU A 1 295 ? 13.638 10.169 -19.287 1.00 86.69 295 LEU A C 1
ATOM 2226 O O . LEU A 1 295 ? 14.588 9.454 -18.990 1.00 86.69 295 LEU A O 1
ATOM 2230 N N . ASN A 1 296 ? 13.464 10.656 -20.514 1.00 76.81 296 ASN A N 1
ATOM 2231 C CA . ASN A 1 296 ? 14.413 10.435 -21.606 1.00 76.81 296 ASN A CA 1
ATOM 2232 C C . ASN A 1 296 ? 15.032 11.793 -21.993 1.00 76.81 296 ASN A C 1
ATOM 2234 O O . ASN A 1 296 ? 14.328 12.634 -22.552 1.00 76.81 296 ASN A O 1
ATOM 2238 N N . PRO A 1 297 ? 16.306 12.057 -21.646 1.00 68.69 297 PRO A N 1
ATOM 2239 C CA . PRO A 1 297 ? 16.917 13.381 -21.783 1.00 68.69 297 PRO A CA 1
ATOM 2240 C C . PRO A 1 297 ? 17.373 13.749 -23.209 1.00 68.69 297 PRO A C 1
ATOM 2242 O O . PRO A 1 297 ? 17.906 14.840 -23.398 1.00 68.69 297 PRO A O 1
ATOM 2245 N N . GLY A 1 298 ? 17.185 12.893 -24.217 1.00 60.22 298 GLY A N 1
ATOM 2246 C CA . GLY A 1 298 ? 17.658 13.159 -25.578 1.00 60.22 298 GLY A CA 1
ATOM 2247 C C . GLY A 1 298 ? 17.222 12.115 -26.607 1.00 60.22 298 GLY A C 1
ATOM 2248 O O . GLY A 1 298 ? 16.631 11.097 -26.263 1.00 60.22 298 GLY A O 1
ATOM 2249 N N . ALA A 1 299 ? 17.487 12.416 -27.882 1.00 53.06 299 ALA A N 1
ATOM 2250 C CA . ALA A 1 299 ? 16.850 11.815 -29.057 1.00 53.06 299 ALA A CA 1
ATOM 2251 C C . ALA A 1 299 ? 17.354 10.416 -29.473 1.00 53.06 299 ALA A C 1
ATOM 2253 O O . ALA A 1 299 ? 17.106 9.989 -30.600 1.00 53.06 299 ALA A O 1
ATOM 2254 N N . TRP A 1 300 ? 18.051 9.673 -28.625 1.00 64.00 300 TRP A N 1
ATOM 2255 C CA . TRP A 1 300 ? 18.641 8.407 -29.050 1.00 64.00 300 TRP A CA 1
ATOM 2256 C C . TRP A 1 300 ? 18.783 7.488 -27.845 1.00 64.00 300 TRP A C 1
ATOM 2258 O O . TRP A 1 300 ? 19.344 7.908 -26.839 1.00 64.00 300 TRP A O 1
ATOM 2268 N N . GLU A 1 301 ? 18.320 6.245 -28.019 1.00 77.25 301 GLU A N 1
ATOM 2269 C CA . GLU A 1 301 ? 18.843 5.063 -27.327 1.00 77.25 301 GLU A CA 1
ATOM 2270 C C . GLU A 1 301 ? 18.474 4.839 -25.838 1.00 77.25 301 GLU A C 1
ATOM 2272 O O . GLU A 1 301 ? 18.658 5.686 -24.979 1.00 77.25 301 GLU A O 1
ATOM 2277 N N . ALA A 1 302 ? 17.980 3.627 -25.542 1.00 88.50 302 ALA A N 1
ATOM 2278 C CA . ALA A 1 302 ? 17.515 3.080 -24.252 1.00 88.50 302 ALA A CA 1
ATOM 2279 C C . ALA A 1 302 ? 16.528 3.922 -23.406 1.00 88.50 302 ALA A C 1
ATOM 2281 O O . ALA A 1 302 ? 16.584 5.140 -23.289 1.00 88.50 302 ALA A O 1
ATOM 2282 N N . SER A 1 303 ? 15.620 3.234 -22.714 1.00 92.75 303 SER A N 1
ATOM 2283 C CA . SER A 1 303 ? 14.596 3.838 -21.848 1.00 92.75 303 SER A CA 1
ATOM 2284 C C . SER A 1 303 ? 14.799 3.457 -20.385 1.00 92.75 303 SER A C 1
ATOM 2286 O O . SER A 1 303 ? 15.302 2.373 -20.089 1.00 92.75 303 SER A O 1
ATOM 2288 N N . GLY A 1 304 ? 14.373 4.321 -19.462 1.00 95.62 304 GLY A N 1
ATOM 2289 C CA . GLY A 1 304 ? 14.349 4.010 -18.030 1.00 95.62 304 GLY A CA 1
ATOM 2290 C C . GLY A 1 304 ? 13.091 3.249 -17.585 1.00 95.62 304 GLY A C 1
ATOM 2291 O O . GLY A 1 304 ? 12.062 3.252 -18.265 1.00 95.62 304 GLY A O 1
ATOM 2292 N N . GLY A 1 305 ? 13.162 2.629 -16.407 1.00 97.56 305 GLY A N 1
ATOM 2293 C CA . GLY A 1 305 ? 12.021 2.024 -15.713 1.00 97.56 305 GLY A CA 1
ATOM 2294 C C . GLY A 1 305 ? 11.364 2.971 -14.700 1.00 97.56 305 GLY A C 1
ATOM 2295 O O . GLY A 1 305 ? 12.022 3.837 -14.119 1.00 97.56 305 GLY A O 1
ATOM 2296 N N . GLY A 1 306 ? 10.063 2.808 -14.473 1.00 98.19 306 GLY A N 1
ATOM 2297 C CA . GLY A 1 306 ? 9.284 3.536 -13.469 1.00 98.19 306 GLY A CA 1
ATOM 2298 C C . GLY A 1 306 ? 9.449 2.966 -12.055 1.00 98.19 306 GLY A C 1
ATOM 2299 O O . GLY A 1 306 ? 9.754 1.787 -11.874 1.00 98.19 306 GLY A O 1
ATOM 2300 N N . THR A 1 307 ? 9.226 3.789 -11.030 1.00 98.44 307 THR A N 1
ATOM 2301 C CA . THR A 1 307 ? 9.143 3.346 -9.625 1.00 98.44 307 THR A CA 1
ATOM 2302 C C . THR A 1 307 ? 7.716 2.958 -9.210 1.00 98.44 307 THR A C 1
ATOM 2304 O O . THR A 1 307 ? 6.740 3.567 -9.654 1.00 98.44 307 THR A O 1
ATOM 2307 N N . GLY A 1 308 ? 7.588 1.955 -8.338 1.00 97.88 308 GLY A N 1
ATOM 2308 C CA . GLY A 1 308 ? 6.319 1.563 -7.707 1.00 97.88 308 GLY A CA 1
ATOM 2309 C C . GLY A 1 308 ? 5.981 2.325 -6.418 1.00 97.88 308 GLY A C 1
ATOM 2310 O O . GLY A 1 308 ? 4.947 2.074 -5.804 1.00 97.88 308 GLY A O 1
ATOM 2311 N N . HIS A 1 309 ? 6.842 3.246 -5.974 1.00 97.88 309 HIS A N 1
ATOM 2312 C CA . HIS A 1 309 ? 6.722 3.877 -4.660 1.00 97.88 309 HIS A CA 1
ATOM 2313 C C . HIS A 1 309 ? 6.310 5.354 -4.752 1.00 97.88 309 HIS A C 1
ATOM 2315 O O . HIS A 1 309 ? 6.897 6.102 -5.539 1.00 97.88 309 HIS A O 1
ATOM 2321 N N . PRO A 1 310 ? 5.371 5.832 -3.911 1.00 97.44 310 PRO A N 1
ATOM 2322 C CA . PRO A 1 310 ? 4.870 7.214 -3.954 1.00 97.44 310 PRO A CA 1
ATOM 2323 C C . PRO A 1 310 ? 5.935 8.268 -3.645 1.00 97.44 310 PRO A C 1
ATOM 2325 O O . PRO A 1 310 ? 5.785 9.428 -4.012 1.00 97.44 310 PRO A O 1
ATOM 2328 N N . PHE A 1 311 ? 7.021 7.875 -2.989 1.00 97.50 311 PHE A N 1
ATOM 2329 C CA . PHE A 1 311 ? 8.168 8.746 -2.714 1.00 97.50 311 PHE A CA 1
ATOM 2330 C C . PHE A 1 311 ? 9.464 8.239 -3.354 1.00 97.50 311 PHE A C 1
ATOM 2332 O O . PHE A 1 311 ? 10.543 8.637 -2.937 1.00 97.50 311 PHE A O 1
ATOM 2339 N N . GLY A 1 312 ? 9.359 7.320 -4.321 1.00 97.00 312 GLY A N 1
ATOM 2340 C CA . GLY A 1 312 ? 10.497 6.775 -5.058 1.00 97.00 312 GLY A CA 1
ATOM 2341 C C . GLY A 1 312 ? 10.981 7.695 -6.178 1.00 97.00 312 GLY A C 1
ATOM 2342 O O . GLY A 1 312 ? 10.504 8.818 -6.357 1.00 97.00 312 GLY A O 1
ATOM 2343 N N . LYS A 1 313 ? 11.927 7.191 -6.974 1.00 97.62 313 LYS A N 1
ATOM 2344 C CA . LYS A 1 313 ? 12.421 7.874 -8.173 1.00 97.62 313 LYS A CA 1
ATOM 2345 C C . LYS A 1 313 ? 12.574 6.888 -9.331 1.00 97.62 313 LYS A C 1
ATOM 2347 O O . LYS A 1 313 ? 13.270 5.879 -9.211 1.00 97.62 313 LYS A O 1
ATOM 2352 N N . SER A 1 314 ? 11.931 7.204 -10.451 1.00 98.12 314 SER A N 1
ATOM 2353 C CA . SER A 1 314 ? 12.088 6.483 -11.717 1.00 98.12 314 SER A CA 1
ATOM 2354 C C . SER A 1 314 ? 13.516 6.621 -12.253 1.00 98.12 314 SER A C 1
ATOM 2356 O O . SER A 1 314 ? 14.225 7.580 -11.932 1.00 98.12 314 SER A O 1
ATOM 2358 N N . GLY A 1 315 ? 13.947 5.656 -13.060 1.00 96.50 315 GLY A N 1
ATOM 2359 C CA . GLY A 1 315 ? 15.203 5.750 -13.792 1.00 96.50 315 GLY A CA 1
ATOM 2360 C C . GLY A 1 315 ? 15.088 6.698 -14.983 1.00 96.50 315 GLY A C 1
ATOM 2361 O O . GLY A 1 315 ? 14.056 7.332 -15.207 1.00 96.50 315 GLY A O 1
ATOM 2362 N N . ILE A 1 316 ? 16.158 6.793 -15.761 1.00 94.44 316 ILE A N 1
ATOM 2363 C CA . ILE A 1 316 ? 16.199 7.638 -16.959 1.00 94.44 316 ILE A CA 1
ATOM 2364 C C . ILE A 1 316 ? 16.666 6.836 -18.175 1.00 94.44 316 ILE A C 1
ATOM 2366 O O . ILE A 1 316 ? 17.358 5.832 -18.019 1.00 94.44 316 ILE A O 1
ATOM 2370 N N . GLY A 1 317 ? 16.272 7.244 -19.378 1.00 90.69 317 GLY A N 1
ATOM 2371 C CA . GLY A 1 317 ? 16.847 6.735 -20.624 1.00 90.69 317 GLY A CA 1
ATOM 2372 C C . GLY A 1 317 ? 18.301 7.159 -20.809 1.00 90.69 317 GLY A C 1
ATOM 2373 O O . GLY A 1 317 ? 18.842 7.915 -19.996 1.00 90.69 317 GLY A O 1
ATOM 2374 N N . CYS A 1 318 ? 18.941 6.674 -21.873 1.00 88.00 318 CYS A N 1
ATOM 2375 C CA . CYS A 1 318 ? 20.282 7.135 -22.215 1.00 88.00 318 CYS A CA 1
ATOM 2376 C C . CYS A 1 318 ? 20.209 8.530 -22.849 1.00 88.00 318 CYS A C 1
ATOM 2378 O O . CYS A 1 318 ? 19.287 8.851 -23.592 1.00 88.00 318 CYS A O 1
ATOM 2380 N N . GLY A 1 319 ? 21.172 9.390 -22.525 1.00 80.44 319 GLY A N 1
ATOM 2381 C CA . GLY A 1 319 ? 21.354 10.679 -23.198 1.00 80.44 319 GLY A CA 1
ATOM 2382 C C . GLY A 1 319 ? 22.636 10.753 -24.026 1.00 80.44 319 GLY A C 1
ATOM 2383 O O . GLY A 1 319 ? 22.868 11.764 -24.683 1.00 80.44 319 GLY A O 1
ATOM 2384 N N . ASN A 1 320 ? 23.493 9.726 -23.971 1.00 79.00 320 ASN A N 1
ATOM 2385 C CA . ASN A 1 320 ? 24.776 9.700 -24.669 1.00 79.00 320 ASN A CA 1
ATOM 2386 C C . ASN A 1 320 ? 25.204 8.263 -25.002 1.00 79.00 320 ASN A C 1
ATOM 2388 O O . ASN A 1 320 ? 25.484 7.470 -24.110 1.00 79.00 320 ASN A O 1
ATOM 2392 N N . GLN A 1 321 ? 25.352 7.972 -26.291 1.00 77.56 321 GLN A N 1
ATOM 2393 C CA . GLN A 1 321 ? 25.605 6.629 -26.825 1.00 77.56 321 GLN A CA 1
ATOM 2394 C C . GLN A 1 321 ? 26.882 5.949 -26.304 1.00 77.56 321 GLN A C 1
ATOM 2396 O O . GLN A 1 321 ? 26.964 4.724 -26.309 1.00 77.56 321 GLN A O 1
ATOM 2401 N N . ASN A 1 322 ? 27.878 6.732 -25.869 1.00 79.88 322 ASN A N 1
ATOM 2402 C CA . ASN A 1 322 ? 29.225 6.248 -25.537 1.00 79.88 322 ASN A CA 1
ATOM 2403 C C . ASN A 1 322 ? 29.673 6.586 -24.110 1.00 79.88 322 ASN A C 1
ATOM 2405 O O . ASN A 1 322 ? 30.573 5.940 -23.581 1.00 79.88 322 ASN A O 1
ATOM 2409 N N . ASN A 1 323 ? 29.084 7.608 -23.486 1.00 82.62 323 ASN A N 1
ATOM 2410 C CA . ASN A 1 323 ? 29.487 8.084 -22.165 1.00 82.62 323 ASN A CA 1
ATOM 2411 C C . ASN A 1 323 ? 28.261 8.335 -21.282 1.00 82.62 323 ASN A C 1
ATOM 2413 O O . ASN A 1 323 ? 27.870 9.477 -21.029 1.00 82.62 323 ASN A O 1
ATOM 2417 N N . TRP A 1 324 ? 27.635 7.241 -20.847 1.00 85.56 324 TRP A N 1
ATOM 2418 C CA . TRP A 1 324 ? 26.464 7.262 -19.979 1.00 85.56 324 TRP A CA 1
ATOM 2419 C C . TRP A 1 324 ? 26.590 6.240 -18.853 1.00 85.56 324 TRP A C 1
ATOM 2421 O O . TRP A 1 324 ? 26.229 5.074 -18.991 1.00 85.56 324 TRP A O 1
ATOM 2431 N N . ASN A 1 325 ? 27.098 6.697 -17.711 1.00 89.44 325 ASN A N 1
ATOM 2432 C CA . ASN A 1 325 ? 27.096 5.933 -16.468 1.00 89.44 325 ASN A CA 1
ATOM 2433 C C . ASN A 1 325 ? 26.357 6.726 -15.390 1.00 89.44 325 ASN A C 1
ATOM 2435 O O . ASN A 1 325 ? 26.961 7.360 -14.525 1.00 89.44 325 ASN A O 1
ATOM 2439 N N . VAL A 1 326 ? 25.030 6.747 -15.499 1.00 91.38 326 VAL A N 1
ATOM 2440 C CA . VAL A 1 326 ? 24.160 7.429 -14.540 1.00 91.38 326 VAL A CA 1
ATOM 2441 C C . VAL A 1 326 ? 23.549 6.406 -13.593 1.00 91.38 326 VAL A C 1
ATOM 2443 O O . VAL A 1 326 ? 23.150 5.318 -14.009 1.00 91.38 326 VAL A O 1
ATOM 2446 N N . SER A 1 327 ? 23.461 6.769 -12.312 1.00 94.75 327 SER A N 1
ATOM 2447 C CA . SER A 1 327 ? 22.819 5.927 -11.304 1.00 94.75 327 SER A CA 1
ATOM 2448 C C . SER A 1 327 ? 21.387 5.564 -11.706 1.00 94.75 327 SER A C 1
ATOM 2450 O O . SER A 1 327 ? 20.642 6.396 -12.235 1.00 94.75 327 SER A O 1
ATOM 2452 N N . GLY A 1 328 ? 20.971 4.343 -11.372 1.00 96.12 328 GLY A N 1
ATOM 2453 C CA . GLY A 1 328 ? 19.554 4.008 -11.285 1.00 96.12 328 GLY A CA 1
ATOM 2454 C C . GLY A 1 328 ? 18.816 4.956 -10.334 1.00 96.12 328 GLY A C 1
ATOM 2455 O O . GLY A 1 328 ? 19.415 5.549 -9.425 1.00 96.12 328 GLY A O 1
ATOM 2456 N N . GLY A 1 329 ? 17.510 5.101 -10.547 1.00 97.19 329 GLY A N 1
ATOM 2457 C CA . GLY A 1 329 ? 16.633 5.798 -9.614 1.00 97.19 329 GLY A CA 1
ATOM 2458 C C . GLY A 1 329 ? 16.475 5.019 -8.306 1.00 97.19 329 GLY A C 1
ATOM 2459 O O . GLY A 1 329 ? 16.841 3.848 -8.211 1.00 97.19 329 GLY A O 1
ATOM 2460 N N . TYR A 1 330 ? 15.904 5.653 -7.283 1.00 97.69 330 TYR A N 1
ATOM 2461 C CA . TYR A 1 330 ? 15.436 4.970 -6.072 1.00 97.69 330 TYR A CA 1
ATOM 2462 C C . TYR A 1 330 ? 14.176 4.167 -6.409 1.00 97.69 330 TYR A C 1
ATOM 2464 O O . TYR A 1 330 ? 13.050 4.623 -6.206 1.00 97.69 330 TYR A O 1
ATOM 2472 N N . GLY A 1 331 ? 14.410 3.008 -7.026 1.00 97.31 331 GLY A N 1
ATOM 2473 C CA . GLY A 1 331 ? 13.416 2.162 -7.665 1.00 97.31 331 GLY A CA 1
ATOM 2474 C C . GLY A 1 331 ? 13.771 1.831 -9.111 1.00 97.31 331 GLY A C 1
ATOM 2475 O O . GLY A 1 331 ? 14.245 0.733 -9.390 1.00 97.31 331 GLY A O 1
ATOM 2476 N N . GLY A 1 332 ? 13.509 2.750 -10.042 1.00 97.81 332 GLY A N 1
ATOM 2477 C CA . GLY A 1 332 ? 13.578 2.460 -11.479 1.00 97.81 332 GLY A CA 1
ATOM 2478 C C . GLY A 1 332 ? 15.000 2.266 -12.020 1.00 97.81 332 GLY A C 1
ATOM 2479 O O . GLY A 1 332 ? 15.915 3.008 -11.659 1.00 97.81 332 GLY A O 1
ATOM 2480 N N . GLY A 1 333 ? 15.183 1.295 -12.917 1.00 97.56 333 GLY A N 1
ATOM 2481 C CA . GLY A 1 333 ? 16.449 1.094 -13.631 1.00 97.56 333 GLY A CA 1
ATOM 2482 C C . GLY A 1 333 ? 16.718 2.178 -14.682 1.00 97.56 333 GLY A C 1
ATOM 2483 O O . GLY A 1 333 ? 15.782 2.715 -15.276 1.00 97.56 333 GLY A O 1
ATOM 2484 N N . THR A 1 334 ? 17.990 2.488 -14.930 1.00 96.25 334 THR A N 1
ATOM 2485 C CA . THR A 1 334 ? 18.438 3.480 -15.925 1.00 96.25 334 THR A CA 1
ATOM 2486 C C . THR A 1 334 ? 18.969 2.788 -17.190 1.00 96.25 334 THR A C 1
ATOM 2488 O O . THR A 1 334 ? 19.622 1.741 -17.119 1.00 96.25 334 THR A O 1
ATOM 2491 N N . GLY A 1 335 ? 18.658 3.358 -18.358 1.00 93.31 335 GLY A N 1
ATOM 2492 C CA . GLY A 1 335 ? 19.160 2.914 -19.661 1.00 93.31 335 GLY A CA 1
ATOM 2493 C C . GLY A 1 335 ? 20.685 3.004 -19.750 1.00 93.31 335 GLY A C 1
ATOM 2494 O O . GLY A 1 335 ? 21.319 3.727 -18.982 1.00 93.31 335 GLY A O 1
ATOM 2495 N N . SER A 1 336 ? 21.284 2.242 -20.664 1.00 90.00 336 SER A N 1
ATOM 2496 C CA . SER A 1 336 ? 22.743 2.145 -20.805 1.00 90.00 336 SER A CA 1
ATOM 2497 C C . SER A 1 336 ? 23.232 2.596 -22.183 1.00 90.00 336 SER A C 1
ATOM 2499 O O . SER A 1 336 ? 22.437 2.914 -23.067 1.00 90.00 336 SER A O 1
ATOM 2501 N N . ILE A 1 337 ? 24.552 2.629 -22.358 1.00 88.31 337 ILE A N 1
ATOM 2502 C CA . ILE A 1 337 ? 25.227 2.899 -23.635 1.00 88.31 337 ILE A CA 1
ATOM 2503 C C . ILE A 1 337 ? 25.062 1.740 -24.635 1.00 88.31 337 ILE A C 1
ATOM 2505 O O . ILE A 1 337 ? 24.553 0.676 -24.285 1.00 88.31 337 ILE A O 1
ATOM 2509 N N . ASN A 1 338 ? 25.520 1.934 -25.870 1.00 87.56 338 ASN A N 1
ATOM 2510 C CA . ASN A 1 338 ? 25.351 0.994 -26.980 1.00 87.56 338 ASN A CA 1
ATOM 2511 C C . ASN A 1 338 ? 25.814 -0.441 -26.684 1.00 87.56 338 ASN A C 1
ATOM 2513 O O . ASN A 1 338 ? 26.870 -0.668 -26.093 1.00 87.56 338 ASN A O 1
ATOM 2517 N N . ASN A 1 339 ? 25.017 -1.420 -27.130 1.00 86.25 339 ASN A N 1
ATOM 2518 C CA . ASN A 1 339 ? 25.210 -2.859 -26.905 1.00 86.25 339 ASN A CA 1
ATOM 2519 C C . ASN A 1 339 ? 25.280 -3.281 -25.427 1.00 86.25 339 ASN A C 1
ATOM 2521 O O . ASN A 1 339 ? 25.747 -4.380 -25.112 1.00 86.25 339 ASN A O 1
ATOM 2525 N N . LYS A 1 340 ? 24.800 -2.444 -24.502 1.00 90.50 340 LYS A N 1
ATOM 2526 C CA . LYS A 1 340 ? 24.754 -2.762 -23.072 1.00 90.50 340 LYS A CA 1
ATOM 2527 C C . LYS A 1 340 ? 23.343 -3.035 -22.583 1.00 90.50 340 LYS A C 1
ATOM 2529 O O . LYS A 1 340 ? 22.344 -2.579 -23.145 1.00 90.50 340 LYS A O 1
ATOM 2534 N N . MET A 1 341 ? 23.276 -3.819 -21.509 1.00 92.38 341 MET A N 1
ATOM 2535 C CA . MET A 1 341 ? 22.010 -4.139 -20.864 1.00 92.38 341 MET A CA 1
ATOM 2536 C C . MET A 1 341 ? 21.453 -2.943 -20.090 1.00 92.38 341 MET A C 1
ATOM 2538 O O . MET A 1 341 ? 22.202 -2.158 -19.499 1.00 92.38 341 MET A O 1
ATOM 2542 N N . GLY A 1 342 ? 20.127 -2.844 -20.055 1.00 94.56 342 GLY A N 1
ATOM 2543 C CA . GLY A 1 342 ? 19.430 -1.903 -19.187 1.00 94.56 342 GLY A CA 1
ATOM 2544 C C . GLY A 1 342 ? 19.626 -2.257 -17.712 1.00 94.56 342 GLY A C 1
ATOM 2545 O O . GLY A 1 342 ? 19.738 -3.431 -17.348 1.00 94.56 342 GLY A O 1
ATOM 2546 N N . GLY A 1 343 ? 19.654 -1.243 -16.848 1.00 97.12 343 GLY A N 1
ATOM 2547 C CA . GLY A 1 343 ? 19.667 -1.450 -15.404 1.00 97.12 343 GLY A CA 1
ATOM 2548 C C . GLY A 1 343 ? 18.375 -2.109 -14.924 1.00 97.12 343 GLY A C 1
ATOM 2549 O O . GLY A 1 343 ? 17.285 -1.783 -15.397 1.00 97.12 343 GLY A O 1
ATOM 2550 N N . SER A 1 344 ? 18.478 -3.040 -13.978 1.00 98.12 344 SER A N 1
ATOM 2551 C CA . SER A 1 344 ? 17.300 -3.700 -13.394 1.00 98.12 344 SER A CA 1
ATOM 2552 C C . SER A 1 344 ? 16.654 -2.834 -12.308 1.00 98.12 344 SER A C 1
ATOM 2554 O O . SER A 1 344 ? 17.323 -1.987 -11.718 1.00 98.12 344 SER A O 1
ATOM 2556 N N . GLY A 1 345 ? 15.366 -3.031 -12.026 1.00 98.31 345 GLY A N 1
ATOM 2557 C CA . GLY A 1 345 ? 14.656 -2.329 -10.953 1.00 98.31 345 GLY A CA 1
ATOM 2558 C C . GLY A 1 345 ? 15.130 -2.761 -9.561 1.00 98.31 345 GLY A C 1
ATOM 2559 O O . GLY A 1 345 ? 15.471 -3.926 -9.351 1.00 98.31 345 GLY A O 1
ATOM 2560 N N . GLY A 1 346 ? 15.148 -1.829 -8.607 1.00 98.31 346 GLY A N 1
ATOM 2561 C CA . GLY A 1 346 ? 15.423 -2.069 -7.186 1.00 98.31 346 GLY A CA 1
ATOM 2562 C C . GLY A 1 346 ? 14.166 -1.923 -6.325 1.00 98.31 346 GLY A C 1
ATOM 2563 O O . GLY A 1 346 ? 13.198 -1.290 -6.744 1.00 98.31 346 GLY A O 1
ATOM 2564 N N . PHE A 1 347 ? 14.151 -2.532 -5.139 1.00 98.25 347 PHE A N 1
ATOM 2565 C CA . PHE A 1 347 ? 13.149 -2.268 -4.095 1.00 98.25 347 PHE A CA 1
ATOM 2566 C C . PHE A 1 347 ? 13.708 -2.602 -2.709 1.00 98.25 347 PHE A C 1
ATOM 2568 O O . PHE A 1 347 ? 14.394 -1.761 -2.138 1.00 98.25 347 PHE A O 1
ATOM 2575 N N . GLY A 1 348 ? 13.503 -3.825 -2.212 1.00 97.50 348 GLY A N 1
ATOM 2576 C CA . GLY A 1 348 ? 14.093 -4.312 -0.964 1.00 97.50 348 GLY A CA 1
ATOM 2577 C C . GLY A 1 348 ? 15.585 -4.614 -1.071 1.00 97.50 348 GLY A C 1
ATOM 2578 O O . GLY A 1 348 ? 16.325 -4.460 -0.101 1.00 97.50 348 GLY A O 1
ATOM 2579 N N . THR A 1 349 ? 16.051 -4.955 -2.273 1.00 98.50 349 THR A N 1
ATOM 2580 C CA . THR A 1 349 ? 17.475 -4.965 -2.635 1.00 98.50 349 THR A CA 1
ATOM 2581 C C . THR A 1 349 ? 17.719 -4.112 -3.879 1.00 98.50 349 THR A C 1
ATOM 2583 O O . THR A 1 349 ? 16.781 -3.754 -4.599 1.00 98.50 349 THR A O 1
ATOM 2586 N N . GLU A 1 350 ? 18.981 -3.768 -4.141 1.00 98.25 350 GLU A N 1
ATOM 2587 C CA . GLU A 1 350 ? 19.342 -3.093 -5.390 1.00 98.25 350 GLU A CA 1
ATOM 2588 C C . GLU A 1 350 ? 19.096 -4.010 -6.592 1.00 98.25 350 GLU A C 1
ATOM 2590 O O . GLU A 1 350 ? 19.235 -5.233 -6.503 1.00 98.25 350 GLU A O 1
ATOM 2595 N N . GLY A 1 351 ? 18.729 -3.398 -7.715 1.00 97.94 351 GLY A N 1
ATOM 2596 C CA . GLY A 1 351 ? 18.718 -4.049 -9.013 1.00 97.94 351 GLY A CA 1
ATOM 2597 C C . GLY A 1 351 ? 20.134 -4.170 -9.570 1.00 97.94 351 GLY A C 1
ATOM 2598 O O . GLY A 1 351 ? 21.000 -3.320 -9.350 1.00 97.94 351 GLY A O 1
ATOM 2599 N N . LYS A 1 352 ? 20.372 -5.229 -10.335 1.00 97.00 352 LYS A N 1
ATOM 2600 C CA . LYS A 1 352 ? 21.634 -5.480 -11.022 1.00 97.00 352 LYS A CA 1
ATOM 2601 C C . LYS A 1 352 ? 21.917 -4.382 -12.053 1.00 97.00 352 LYS A C 1
ATOM 2603 O O . LYS A 1 352 ? 21.065 -4.053 -12.883 1.00 97.00 352 LYS A O 1
ATOM 2608 N N . SER A 1 353 ? 23.140 -3.861 -11.998 1.00 95.81 353 SER A N 1
ATOM 2609 C CA . SER A 1 353 ? 23.729 -2.999 -13.031 1.00 95.81 353 SER A CA 1
ATOM 2610 C C . SER A 1 353 ? 24.453 -3.843 -14.085 1.00 95.81 353 SER A C 1
ATOM 2612 O O . SER A 1 353 ? 24.718 -5.030 -13.863 1.00 95.81 353 SER A O 1
ATOM 2614 N N . GLU A 1 354 ? 24.800 -3.243 -15.223 1.00 85.75 354 GLU A N 1
ATOM 2615 C CA . GLU A 1 354 ? 25.726 -3.887 -16.166 1.00 85.75 354 GLU A CA 1
ATOM 2616 C C . GLU A 1 354 ? 27.051 -4.250 -15.461 1.00 85.75 354 GLU A C 1
ATOM 2618 O O . GLU A 1 354 ? 27.481 -3.518 -14.561 1.00 85.75 354 GLU A O 1
ATOM 2623 N N . PRO A 1 355 ? 27.703 -5.376 -15.811 1.00 74.75 355 PRO A N 1
ATOM 2624 C CA . PRO A 1 355 ? 29.054 -5.670 -15.334 1.00 74.75 355 PRO A CA 1
ATOM 2625 C C . PRO A 1 355 ? 30.035 -4.515 -15.607 1.00 74.75 355 PRO A C 1
ATOM 2627 O O . PRO A 1 355 ? 29.859 -3.762 -16.552 1.00 74.75 355 PRO A O 1
ATOM 2630 N N . SER A 1 356 ? 31.104 -4.402 -14.812 1.00 64.69 356 SER A N 1
ATOM 2631 C CA . SER A 1 356 ? 32.204 -3.437 -15.027 1.00 64.69 356 SER A CA 1
ATOM 2632 C C . SER A 1 356 ? 31.855 -1.955 -14.773 1.00 64.69 356 SER A C 1
ATOM 2634 O O . SER A 1 356 ? 31.713 -1.163 -15.696 1.00 64.69 356 SER A O 1
ATOM 2636 N N . ASN A 1 357 ? 31.827 -1.550 -13.495 1.00 81.38 357 ASN A N 1
ATOM 2637 C CA . ASN A 1 357 ? 31.754 -0.156 -13.002 1.00 81.38 357 ASN A CA 1
ATOM 2638 C C . ASN A 1 357 ? 30.480 0.653 -13.334 1.00 81.38 357 ASN A C 1
ATOM 2640 O O . ASN A 1 357 ? 30.425 1.846 -13.014 1.00 81.38 357 ASN A O 1
ATOM 2644 N N . TYR A 1 358 ? 29.444 0.040 -13.912 1.00 89.56 358 TYR A N 1
ATOM 2645 C CA . TYR A 1 358 ? 28.153 0.704 -14.102 1.00 89.56 358 TYR A CA 1
ATOM 2646 C C . TYR A 1 358 ? 27.324 0.728 -12.822 1.00 89.56 358 TYR A C 1
ATOM 2648 O O . TYR A 1 358 ? 27.362 -0.194 -12.007 1.00 89.56 358 TYR A O 1
ATOM 2656 N N . ILE A 1 359 ? 26.535 1.790 -12.673 1.00 94.62 359 ILE A N 1
ATOM 2657 C CA . ILE A 1 359 ? 25.654 2.005 -11.516 1.00 94.62 359 ILE A CA 1
ATOM 2658 C C . ILE A 1 359 ? 24.182 2.179 -11.916 1.00 94.62 359 ILE A C 1
ATOM 2660 O O . ILE A 1 359 ? 23.384 2.713 -11.147 1.00 94.62 359 ILE A O 1
ATOM 2664 N N . ASN A 1 360 ? 23.811 1.725 -13.115 1.00 95.12 360 ASN A N 1
ATOM 2665 C CA . ASN A 1 360 ? 22.500 1.955 -13.724 1.00 95.12 360 ASN A CA 1
ATOM 2666 C C . ASN A 1 360 ? 21.349 1.115 -13.131 1.00 95.12 360 ASN A C 1
ATOM 2668 O O . ASN A 1 360 ? 20.185 1.361 -13.449 1.00 95.12 360 ASN A O 1
ATOM 2672 N N . GLY A 1 361 ? 21.641 0.147 -12.259 1.00 97.75 361 GLY A N 1
ATOM 2673 C CA . GLY A 1 361 ? 20.647 -0.605 -11.495 1.00 97.75 361 GLY A CA 1
ATOM 2674 C C . GLY A 1 361 ? 19.922 0.258 -10.458 1.00 97.75 361 GLY A C 1
ATOM 2675 O O . GLY A 1 361 ? 20.527 1.092 -9.777 1.00 97.75 361 GLY A O 1
ATOM 2676 N N . GLY A 1 362 ? 18.611 0.056 -10.345 1.00 98.12 362 GLY A N 1
ATOM 2677 C CA . GLY A 1 362 ? 17.740 0.762 -9.413 1.00 98.12 362 GLY A CA 1
ATOM 2678 C C . GLY A 1 362 ? 18.135 0.530 -7.954 1.00 98.12 362 GLY A C 1
ATOM 2679 O O . GLY A 1 362 ? 18.531 -0.566 -7.555 1.00 98.12 362 GLY A O 1
ATOM 2680 N N . LYS A 1 363 ? 18.026 1.578 -7.140 1.00 98.31 363 LYS A N 1
ATOM 2681 C CA . LYS A 1 363 ? 18.427 1.586 -5.731 1.00 98.31 363 LYS A CA 1
ATOM 2682 C C . LYS A 1 363 ? 17.309 1.126 -4.799 1.00 98.31 363 LYS A C 1
ATOM 2684 O O . LYS A 1 363 ? 16.123 1.204 -5.127 1.00 98.31 363 LYS A O 1
ATOM 2689 N N . VAL A 1 364 ? 17.715 0.676 -3.610 1.00 97.50 364 VAL A N 1
ATOM 2690 C CA . VAL A 1 364 ? 16.797 0.341 -2.512 1.00 97.50 364 VAL A CA 1
ATOM 2691 C C . VAL A 1 364 ? 15.973 1.563 -2.117 1.00 97.50 364 VAL A C 1
ATOM 2693 O O . VAL A 1 364 ? 16.520 2.662 -2.019 1.00 97.50 364 VAL A O 1
ATOM 2696 N N . HIS A 1 365 ? 14.685 1.362 -1.857 1.00 96.44 365 HIS A N 1
ATOM 2697 C CA . HIS A 1 365 ? 13.752 2.391 -1.397 1.00 96.44 365 HIS A CA 1
ATOM 2698 C C . HIS A 1 365 ? 12.572 1.746 -0.652 1.00 96.44 365 HIS A C 1
ATOM 2700 O O . HIS A 1 365 ? 12.396 0.531 -0.701 1.00 96.44 365 HIS A O 1
ATOM 2706 N N . GLY A 1 366 ? 11.755 2.555 0.020 1.00 95.50 366 GLY A N 1
ATOM 2707 C CA . GLY A 1 366 ? 10.737 2.068 0.945 1.00 95.50 366 GLY A CA 1
ATOM 2708 C C . GLY A 1 366 ? 11.350 1.596 2.264 1.00 95.50 366 GLY A C 1
ATOM 2709 O O . GLY A 1 366 ? 12.446 2.012 2.645 1.00 95.50 366 GLY A O 1
ATOM 2710 N N . ASN A 1 367 ? 10.624 0.740 2.976 1.00 95.88 367 ASN A N 1
ATOM 2711 C CA . ASN A 1 367 ? 11.058 0.148 4.237 1.00 95.88 367 ASN A CA 1
ATOM 2712 C C . ASN A 1 367 ? 10.399 -1.215 4.457 1.00 95.88 367 ASN A C 1
ATOM 2714 O O . ASN A 1 367 ? 9.358 -1.531 3.880 1.00 95.88 367 ASN A O 1
ATOM 2718 N N . GLU A 1 368 ? 10.980 -1.991 5.365 1.00 95.25 368 GLU A N 1
ATOM 2719 C CA . GLU A 1 368 ? 10.509 -3.319 5.746 1.00 95.25 368 GLU A CA 1
ATOM 2720 C C . GLU A 1 368 ? 9.143 -3.318 6.449 1.00 95.25 368 GLU A C 1
ATOM 2722 O O . GLU A 1 368 ? 8.515 -4.367 6.567 1.00 95.25 368 GLU A O 1
ATOM 2727 N N . PHE A 1 369 ? 8.642 -2.156 6.883 1.00 96.38 369 PHE A N 1
ATOM 2728 C CA . PHE A 1 369 ? 7.298 -2.054 7.451 1.00 96.38 369 PHE A CA 1
ATOM 2729 C C . PHE A 1 369 ? 6.218 -1.985 6.369 1.00 96.38 369 PHE A C 1
ATOM 2731 O O . PHE A 1 369 ? 5.044 -2.159 6.694 1.00 96.38 369 PHE A O 1
ATOM 2738 N N . ILE A 1 370 ? 6.585 -1.756 5.101 1.00 97.56 370 ILE A N 1
ATOM 2739 C CA . ILE A 1 370 ? 5.645 -1.582 3.984 1.00 97.56 370 ILE A CA 1
ATOM 2740 C C . ILE A 1 370 ? 4.698 -0.401 4.283 1.00 97.56 370 ILE A C 1
ATOM 2742 O O . ILE A 1 370 ? 3.472 -0.531 4.264 1.00 97.56 370 ILE A O 1
ATOM 2746 N N . ILE A 1 371 ? 5.292 0.743 4.653 1.00 95.88 371 ILE A N 1
ATOM 2747 C CA . ILE A 1 371 ? 4.591 2.006 4.933 1.00 95.88 371 ILE A CA 1
ATOM 2748 C C . ILE A 1 371 ? 5.268 3.149 4.150 1.00 95.88 371 ILE A C 1
ATOM 2750 O O . ILE A 1 371 ? 6.358 3.571 4.546 1.00 95.88 371 ILE A O 1
ATOM 2754 N N . PRO A 1 372 ? 4.642 3.705 3.099 1.00 96.75 372 PRO A N 1
ATOM 2755 C CA . PRO A 1 372 ? 3.347 3.302 2.566 1.00 96.75 372 PRO A CA 1
ATOM 2756 C C . PRO A 1 372 ? 3.387 1.934 1.894 1.00 96.75 372 PRO A C 1
ATOM 2758 O O . PRO A 1 372 ? 4.455 1.418 1.550 1.00 96.75 372 PRO A O 1
ATOM 2761 N N . ILE A 1 373 ? 2.208 1.366 1.656 1.00 97.31 373 ILE A N 1
ATOM 2762 C CA . ILE A 1 373 ? 2.096 0.228 0.754 1.00 97.31 373 ILE A CA 1
ATOM 2763 C C . ILE A 1 373 ? 2.502 0.644 -0.667 1.00 97.31 373 ILE A C 1
ATOM 2765 O O . ILE A 1 373 ? 1.969 1.591 -1.243 1.00 97.31 373 ILE A O 1
ATOM 2769 N N . ALA A 1 374 ? 3.475 -0.071 -1.229 1.00 96.25 374 ALA A N 1
ATOM 2770 C CA . ALA A 1 374 ? 4.092 0.240 -2.514 1.00 96.25 374 ALA A CA 1
ATOM 2771 C C . ALA A 1 374 ? 4.654 -1.021 -3.174 1.00 96.25 374 ALA A C 1
ATOM 2773 O O . ALA A 1 374 ? 5.048 -1.963 -2.480 1.00 96.25 374 ALA A O 1
ATOM 2774 N N . GLY A 1 375 ? 4.656 -1.059 -4.507 1.00 97.25 375 GLY A N 1
ATOM 2775 C CA . GLY A 1 375 ? 5.151 -2.198 -5.279 1.00 97.25 375 GLY A CA 1
ATOM 2776 C C . GLY A 1 375 ? 6.611 -2.051 -5.692 1.00 97.25 375 GLY A C 1
ATOM 2777 O O . GLY A 1 375 ? 7.281 -1.060 -5.401 1.00 97.25 375 GLY A O 1
ATOM 2778 N N . GLY A 1 376 ? 7.086 -3.057 -6.418 1.00 98.38 376 GLY A N 1
ATOM 2779 C CA . GLY A 1 376 ? 8.405 -3.087 -7.029 1.00 98.38 376 GLY A CA 1
ATOM 2780 C C . GLY A 1 376 ? 8.521 -2.075 -8.165 1.00 98.38 376 GLY A C 1
ATOM 2781 O O . GLY A 1 376 ? 7.564 -1.422 -8.571 1.00 98.38 376 GLY A O 1
ATOM 2782 N N . SER A 1 377 ? 9.716 -1.939 -8.714 1.00 98.62 377 SER A N 1
ATOM 2783 C CA . SER A 1 377 ? 10.047 -0.973 -9.760 1.00 98.62 377 SER A CA 1
ATOM 2784 C C . SER A 1 377 ? 10.448 -1.668 -11.055 1.00 98.62 377 SER A C 1
ATOM 2786 O O . SER A 1 377 ? 10.946 -2.793 -11.048 1.00 98.62 377 SER A O 1
ATOM 2788 N N . GLY A 1 378 ? 10.232 -0.987 -12.176 1.00 98.50 378 GLY A N 1
ATOM 2789 C CA . GLY A 1 378 ? 10.556 -1.496 -13.499 1.00 98.50 378 GLY A CA 1
ATOM 2790 C C . GLY A 1 378 ? 12.048 -1.411 -13.822 1.00 98.50 378 GLY A C 1
ATOM 2791 O O . GLY A 1 378 ? 12.763 -0.516 -13.358 1.00 98.50 378 GLY A O 1
ATOM 2792 N N . GLY A 1 379 ? 12.513 -2.337 -14.656 1.00 98.12 379 GLY A N 1
ATOM 2793 C CA . GLY A 1 379 ? 13.824 -2.278 -15.294 1.00 98.12 379 GLY A CA 1
ATOM 2794 C C . GLY A 1 379 ? 13.836 -1.349 -16.511 1.00 98.12 379 GLY A C 1
ATOM 2795 O O . GLY A 1 379 ? 12.796 -1.035 -17.093 1.00 98.12 379 GLY A O 1
ATOM 2796 N N . ALA A 1 380 ? 15.029 -0.916 -16.903 1.00 96.69 380 ALA A N 1
ATOM 2797 C CA . ALA A 1 380 ? 15.279 -0.178 -18.136 1.00 96.69 380 ALA A CA 1
ATOM 2798 C C . ALA A 1 380 ? 15.336 -1.109 -19.354 1.00 96.69 380 ALA A C 1
ATOM 2800 O O . ALA A 1 380 ? 15.621 -2.303 -19.222 1.00 96.69 380 ALA A O 1
ATOM 2801 N N . SER A 1 381 ? 15.129 -0.560 -20.552 1.00 95.00 381 SER A N 1
ATOM 2802 C CA . SER A 1 381 ? 15.473 -1.290 -21.775 1.00 95.00 381 SER A CA 1
ATOM 2803 C C . SER A 1 381 ? 16.982 -1.302 -22.015 1.00 95.00 381 SER A C 1
ATOM 2805 O O . SER A 1 381 ? 17.724 -0.457 -21.506 1.00 95.00 381 SER A O 1
ATOM 2807 N N . GLY A 1 382 ? 17.442 -2.296 -22.774 1.00 92.62 382 GLY A N 1
ATOM 2808 C CA . GLY A 1 382 ? 18.803 -2.308 -23.297 1.00 92.62 382 GLY A CA 1
ATOM 2809 C C . GLY A 1 382 ? 18.978 -1.289 -24.417 1.00 92.62 382 GLY A C 1
ATOM 2810 O O . GLY A 1 382 ? 18.005 -0.698 -24.904 1.00 92.62 382 GLY A O 1
ATOM 2811 N N . ASN A 1 383 ? 20.216 -1.125 -24.861 1.00 90.56 383 ASN A N 1
ATOM 2812 C CA . ASN A 1 383 ? 20.539 -0.225 -25.958 1.00 90.56 383 ASN A CA 1
ATOM 2813 C C . ASN A 1 383 ? 21.048 -1.004 -27.187 1.00 90.56 383 ASN A C 1
ATOM 2815 O O . ASN A 1 383 ? 22.114 -1.625 -27.083 1.00 90.56 383 ASN A O 1
ATOM 2819 N N . PRO A 1 384 ? 20.308 -1.010 -28.315 1.00 90.06 384 PRO A N 1
ATOM 2820 C CA . PRO A 1 384 ? 20.769 -1.657 -29.537 1.00 90.06 384 PRO A CA 1
ATOM 2821 C C . PRO A 1 384 ? 21.992 -0.943 -30.112 1.00 90.06 384 PRO A C 1
ATOM 2823 O O . PRO A 1 384 ? 22.167 0.254 -29.936 1.00 90.06 384 PRO A O 1
ATOM 2826 N N . SER A 1 385 ? 22.862 -1.691 -30.785 1.00 87.25 385 SER A N 1
ATOM 2827 C CA . SER A 1 385 ? 23.826 -1.101 -31.709 1.00 87.25 385 SER A CA 1
ATOM 2828 C C . SER A 1 385 ? 24.112 -2.072 -32.846 1.00 87.25 385 SER A C 1
ATOM 2830 O O . SER A 1 385 ? 24.746 -3.117 -32.667 1.00 87.25 385 SER A O 1
ATOM 2832 N N . GLY A 1 386 ? 23.593 -1.741 -34.027 1.00 84.44 386 GLY A N 1
ATOM 2833 C CA . GLY A 1 386 ? 23.785 -2.523 -35.247 1.00 84.44 386 GLY A CA 1
ATOM 2834 C C . GLY A 1 386 ? 22.786 -2.179 -36.351 1.00 84.44 386 GLY A C 1
ATOM 2835 O O . GLY A 1 386 ? 21.854 -1.414 -36.151 1.00 84.44 386 GLY A O 1
ATOM 2836 N N . LEU A 1 387 ? 22.962 -2.757 -37.540 1.00 84.62 387 LEU A N 1
ATOM 2837 C CA . LEU A 1 387 ? 22.004 -2.599 -38.640 1.00 84.62 387 LEU A CA 1
ATOM 2838 C C . LEU A 1 387 ? 20.812 -3.538 -38.453 1.00 84.62 387 LEU A C 1
ATOM 2840 O O . LEU A 1 387 ? 20.999 -4.752 -38.433 1.00 84.62 387 LEU A O 1
ATOM 2844 N N . ASN A 1 388 ? 19.596 -2.985 -38.402 1.00 86.81 388 ASN A N 1
ATOM 2845 C CA . ASN A 1 388 ? 18.339 -3.737 -38.334 1.00 86.81 388 ASN A CA 1
ATOM 2846 C C . ASN A 1 388 ? 18.175 -4.590 -37.060 1.00 86.81 388 ASN A C 1
ATOM 2848 O O . ASN A 1 388 ? 17.699 -5.724 -37.127 1.00 86.81 388 ASN A O 1
ATOM 2852 N N . VAL A 1 389 ? 18.570 -4.065 -35.896 1.00 90.81 389 VAL A N 1
ATOM 2853 C CA . VAL A 1 389 ? 18.564 -4.807 -34.618 1.00 90.81 389 VAL A CA 1
ATOM 2854 C C . VAL A 1 389 ? 17.690 -4.139 -33.562 1.00 90.81 389 VAL A C 1
ATOM 2856 O O . VAL A 1 389 ? 17.440 -2.944 -33.629 1.00 90.81 389 VAL A O 1
ATOM 2859 N N . CYS A 1 390 ? 17.238 -4.898 -32.561 1.00 91.88 390 CYS A N 1
ATOM 2860 C CA . CYS A 1 390 ? 16.460 -4.385 -31.430 1.00 91.88 390 CYS A CA 1
ATOM 2861 C C . CYS A 1 390 ? 17.080 -4.792 -30.095 1.00 91.88 390 CYS A C 1
ATOM 2863 O O . CYS A 1 390 ? 17.593 -5.906 -29.955 1.00 91.88 390 CYS A O 1
ATOM 2865 N N . SER A 1 391 ? 16.953 -3.931 -29.090 1.00 93.50 391 SER A N 1
ATOM 2866 C CA . SER A 1 391 ? 17.240 -4.290 -27.706 1.00 93.50 391 SER A CA 1
ATOM 2867 C C . SER A 1 391 ? 16.075 -5.027 -27.049 1.00 93.50 391 SER A C 1
ATOM 2869 O O . SER A 1 391 ? 14.980 -5.163 -27.602 1.00 93.50 391 SER A O 1
ATOM 2871 N N . GLY A 1 392 ? 16.319 -5.514 -25.836 1.00 95.25 392 GLY A N 1
ATOM 2872 C CA . GLY A 1 392 ? 15.274 -5.999 -24.948 1.00 95.25 392 GLY A CA 1
ATOM 2873 C C . GLY A 1 392 ? 14.567 -4.866 -24.204 1.00 95.25 392 GLY A C 1
ATOM 2874 O O . GLY A 1 392 ? 15.198 -3.906 -23.763 1.00 95.25 392 GLY A O 1
ATOM 2875 N N . SER A 1 393 ? 13.256 -4.998 -24.011 1.00 96.38 393 SER A N 1
ATOM 2876 C CA . SER A 1 393 ? 12.462 -4.123 -23.142 1.00 96.38 393 SER A CA 1
ATOM 2877 C C . SER A 1 393 ? 12.753 -4.369 -21.659 1.00 96.38 393 SER A C 1
ATOM 2879 O O . SER A 1 393 ? 13.099 -5.481 -21.272 1.00 96.38 393 SER A O 1
ATOM 2881 N N . GLY A 1 394 ? 12.553 -3.379 -20.797 1.00 97.62 394 GLY A N 1
ATOM 2882 C CA . GLY A 1 394 ? 12.652 -3.572 -19.350 1.00 97.62 394 GLY A CA 1
ATOM 2883 C C . GLY A 1 394 ? 11.470 -4.359 -18.776 1.00 97.62 394 GLY A C 1
ATOM 2884 O O . GLY A 1 394 ? 10.351 -4.240 -19.265 1.00 97.62 394 GLY A O 1
ATOM 2885 N N . GLY A 1 395 ? 11.694 -5.156 -17.733 1.00 98.44 395 GLY A N 1
ATOM 2886 C CA . GLY A 1 395 ? 10.631 -5.873 -17.023 1.00 98.44 395 GLY A CA 1
ATOM 2887 C C . GLY A 1 395 ? 9.846 -4.957 -16.077 1.00 98.44 395 GLY A C 1
ATOM 2888 O O . GLY A 1 395 ? 10.429 -4.076 -15.449 1.00 98.44 395 GLY A O 1
ATOM 2889 N N . GLY A 1 396 ? 8.533 -5.148 -15.958 1.00 98.50 396 GLY A N 1
ATOM 2890 C CA . GLY A 1 396 ? 7.681 -4.441 -15.000 1.00 98.50 396 GLY A CA 1
ATOM 2891 C C . GLY A 1 396 ? 7.894 -4.902 -13.556 1.00 98.50 396 GLY A C 1
ATOM 2892 O O . GLY A 1 396 ? 8.204 -6.066 -13.296 1.00 98.50 396 GLY A O 1
ATOM 2893 N N . GLY A 1 397 ? 7.729 -3.983 -12.605 1.00 98.62 397 GLY A N 1
ATOM 2894 C CA . GLY A 1 397 ? 7.840 -4.271 -11.175 1.00 98.62 397 GLY A CA 1
ATOM 2895 C C . GLY A 1 397 ? 6.688 -5.131 -10.650 1.00 98.62 397 GLY A C 1
ATOM 2896 O O . GLY A 1 397 ? 5.551 -5.035 -11.121 1.00 98.62 397 GLY A O 1
ATOM 2897 N N . GLY A 1 398 ? 6.976 -5.961 -9.647 1.00 98.56 398 GLY A N 1
ATOM 2898 C CA . GLY A 1 398 ? 5.964 -6.733 -8.930 1.00 98.56 398 GLY A CA 1
ATOM 2899 C C . GLY A 1 398 ? 4.987 -5.830 -8.179 1.00 98.56 398 GLY A C 1
ATOM 2900 O O . GLY A 1 398 ? 5.337 -4.727 -7.764 1.00 98.56 398 GLY A O 1
ATOM 2901 N N . GLY A 1 399 ? 3.745 -6.272 -8.018 1.00 98.31 399 GLY A N 1
ATOM 2902 C CA . GLY A 1 399 ? 2.718 -5.489 -7.342 1.00 98.31 399 GLY A CA 1
ATOM 2903 C C . GLY A 1 399 ? 2.831 -5.480 -5.818 1.00 98.31 399 GLY A C 1
ATOM 2904 O O . GLY A 1 399 ? 3.676 -6.130 -5.213 1.00 98.31 399 GLY A O 1
ATOM 2905 N N . ALA A 1 400 ? 1.946 -4.730 -5.184 1.00 98.44 400 ALA A N 1
ATOM 2906 C CA . ALA A 1 400 ? 1.799 -4.618 -3.750 1.00 98.44 400 ALA A CA 1
ATOM 2907 C C . ALA A 1 400 ? 0.423 -5.109 -3.331 1.00 98.44 400 ALA A C 1
ATOM 2909 O O . ALA A 1 400 ? -0.590 -4.711 -3.917 1.00 98.44 400 ALA A O 1
ATOM 2910 N N . ILE A 1 401 ? 0.395 -5.950 -2.302 1.00 98.75 401 ILE A N 1
ATOM 2911 C CA . ILE A 1 401 ? -0.839 -6.505 -1.762 1.00 98.75 401 ILE A CA 1
ATOM 2912 C C . ILE A 1 401 ? -0.853 -6.482 -0.236 1.00 98.75 401 ILE A C 1
ATOM 2914 O O . ILE A 1 401 ? 0.097 -6.918 0.417 1.00 98.75 401 ILE A O 1
ATOM 2918 N N . ARG A 1 402 ? -1.966 -6.010 0.332 1.00 98.50 402 ARG A N 1
ATOM 2919 C CA . ARG A 1 402 ? -2.300 -6.179 1.750 1.00 98.50 402 ARG A CA 1
ATOM 2920 C C . ARG A 1 402 ? -3.563 -7.012 1.870 1.00 98.50 402 ARG A C 1
ATOM 2922 O O . ARG A 1 402 ? -4.588 -6.655 1.298 1.00 98.50 402 ARG A O 1
ATOM 2929 N N . ILE A 1 403 ? -3.477 -8.107 2.612 1.00 98.44 403 ILE A N 1
ATOM 2930 C CA . ILE A 1 403 ? -4.593 -9.013 2.879 1.00 98.44 403 ILE A CA 1
ATOM 2931 C C . ILE A 1 403 ? -4.893 -8.950 4.368 1.00 98.44 403 ILE A C 1
ATOM 2933 O O . ILE A 1 403 ? -4.001 -9.181 5.181 1.00 98.44 403 ILE A O 1
ATOM 2937 N N . PHE A 1 404 ? -6.142 -8.667 4.717 1.00 98.25 404 PHE A N 1
ATOM 2938 C CA . PHE A 1 404 ? -6.630 -8.716 6.085 1.00 98.25 404 PHE A CA 1
ATOM 2939 C C . PHE A 1 404 ? -7.759 -9.726 6.239 1.00 98.25 404 PHE A C 1
ATOM 2941 O O . PHE A 1 404 ? -8.676 -9.734 5.422 1.00 98.25 404 PHE A O 1
ATOM 2948 N N . ALA A 1 405 ? -7.713 -10.533 7.297 1.00 96.94 405 ALA A N 1
ATOM 2949 C CA . ALA A 1 405 ? -8.813 -11.409 7.688 1.00 96.94 405 ALA A CA 1
ATOM 2950 C C . ALA A 1 405 ? -8.728 -11.790 9.169 1.00 96.94 405 ALA A C 1
ATOM 2952 O O . ALA A 1 405 ? -7.745 -11.511 9.860 1.00 96.94 405 ALA A O 1
ATOM 2953 N N . LYS A 1 406 ? -9.731 -12.517 9.655 1.00 94.62 406 LYS A N 1
ATOM 2954 C CA . LYS A 1 406 ? -9.643 -13.185 10.954 1.00 94.62 406 LYS A CA 1
ATOM 2955 C C . LYS A 1 406 ? -8.569 -14.281 10.932 1.00 94.62 406 LYS A C 1
ATOM 2957 O O . LYS A 1 406 ? -7.644 -14.261 11.747 1.00 94.62 406 LYS A O 1
ATOM 2962 N N . ARG A 1 407 ? -8.651 -15.179 9.947 1.00 96.06 407 ARG A N 1
ATOM 2963 C CA . ARG A 1 407 ? -7.672 -16.240 9.657 1.00 96.06 407 ARG A CA 1
ATOM 2964 C C . ARG A 1 407 ? -7.298 -16.220 8.179 1.00 96.06 407 ARG A C 1
ATOM 2966 O O . ARG A 1 407 ? -8.180 -16.035 7.341 1.00 96.06 407 ARG A O 1
ATOM 2973 N N . ILE A 1 408 ? -6.018 -16.419 7.872 1.00 97.44 408 ILE A N 1
ATOM 2974 C CA . ILE A 1 408 ? -5.497 -16.509 6.500 1.00 97.44 408 ILE A CA 1
ATOM 2975 C C . ILE A 1 408 ? -4.714 -17.812 6.385 1.00 97.44 408 ILE A C 1
ATOM 2977 O O . ILE A 1 408 ? -3.652 -17.953 6.996 1.00 97.44 408 ILE A O 1
ATOM 2981 N N . GLU A 1 409 ? -5.248 -18.773 5.631 1.00 96.19 409 GLU A N 1
ATOM 2982 C CA . GLU A 1 409 ? -4.714 -20.136 5.606 1.00 96.19 409 GLU A CA 1
ATOM 2983 C C . GLU A 1 409 ? -4.627 -20.736 4.201 1.00 96.19 409 GLU A C 1
ATOM 2985 O O . GLU A 1 409 ? -5.518 -20.559 3.370 1.00 96.19 409 GLU A O 1
ATOM 2990 N N . ASN A 1 410 ? -3.578 -21.531 3.976 1.00 95.38 410 ASN A N 1
ATOM 2991 C CA . ASN A 1 410 ? -3.384 -22.349 2.776 1.00 95.38 410 ASN A CA 1
ATOM 2992 C C . ASN A 1 410 ? -3.465 -21.513 1.484 1.00 95.38 410 ASN A C 1
ATOM 2994 O O . ASN A 1 410 ? -4.373 -21.653 0.668 1.00 95.38 410 ASN A O 1
ATOM 2998 N N . LEU A 1 411 ? -2.534 -20.573 1.337 1.00 95.19 411 LEU A N 1
ATOM 2999 C CA . LEU A 1 411 ? -2.554 -19.582 0.264 1.00 95.19 411 LEU A CA 1
ATOM 3000 C C . LEU A 1 411 ? -1.143 -19.314 -0.251 1.00 95.19 411 LEU A C 1
ATOM 3002 O O . LEU A 1 411 ? -0.210 -19.128 0.532 1.00 95.19 411 LEU A O 1
ATOM 3006 N N . ALA A 1 412 ? -0.998 -19.209 -1.570 1.00 96.81 412 ALA A N 1
ATOM 3007 C CA . ALA A 1 412 ? 0.164 -18.574 -2.169 1.00 96.81 412 ALA A CA 1
ATOM 3008 C C . ALA A 1 412 ? -0.150 -17.127 -2.565 1.00 96.81 412 ALA A C 1
ATOM 3010 O O . ALA A 1 412 ? -1.201 -16.842 -3.141 1.00 96.81 412 ALA A O 1
ATOM 3011 N N . VAL A 1 413 ? 0.774 -16.210 -2.299 1.00 98.19 413 VAL A N 1
ATOM 3012 C CA . VAL A 1 413 ? 0.656 -14.808 -2.716 1.00 98.19 413 VAL A CA 1
ATOM 3013 C C . VAL A 1 413 ? 1.890 -14.439 -3.521 1.00 98.19 413 VAL A C 1
ATOM 3015 O O . VAL A 1 413 ? 3.014 -14.577 -3.038 1.00 98.19 413 VAL A O 1
ATOM 3018 N N . LEU A 1 414 ? 1.680 -14.007 -4.764 1.00 98.44 414 LEU A N 1
ATOM 3019 C CA . LEU A 1 414 ? 2.747 -13.736 -5.723 1.00 98.44 414 LEU A CA 1
ATOM 3020 C C . LEU A 1 414 ? 2.778 -12.250 -6.081 1.00 98.44 414 LEU A C 1
ATOM 3022 O O . LEU A 1 414 ? 1.814 -11.718 -6.620 1.00 98.44 414 LEU A O 1
ATOM 3026 N N . ALA A 1 415 ? 3.908 -11.608 -5.822 1.00 98.56 415 ALA A N 1
ATOM 3027 C CA . ALA A 1 415 ? 4.208 -10.211 -6.109 1.00 98.56 415 ALA A CA 1
ATOM 3028 C C . ALA A 1 415 ? 5.559 -10.101 -6.836 1.00 98.56 415 ALA A C 1
ATOM 3030 O O . ALA A 1 415 ? 6.401 -9.271 -6.500 1.00 98.56 415 ALA A O 1
ATOM 3031 N N . ASN A 1 416 ? 5.815 -10.984 -7.802 1.00 98.81 416 ASN A N 1
ATOM 3032 C CA . ASN A 1 416 ? 7.117 -11.068 -8.461 1.00 98.81 416 ASN A CA 1
ATOM 3033 C C . ASN A 1 416 ? 7.283 -9.990 -9.542 1.00 98.81 416 ASN A C 1
ATOM 3035 O O . ASN A 1 416 ? 6.317 -9.606 -10.203 1.00 98.81 416 ASN A O 1
ATOM 3039 N N . GLY A 1 417 ? 8.514 -9.525 -9.739 1.00 98.69 417 GLY A N 1
ATOM 3040 C CA . GLY A 1 417 ? 8.884 -8.695 -10.882 1.00 98.69 417 GLY A CA 1
ATOM 3041 C C . GLY A 1 417 ? 9.001 -9.516 -12.166 1.00 98.69 417 GLY A C 1
ATOM 3042 O O . GLY A 1 417 ? 9.289 -10.713 -12.133 1.00 98.69 417 GLY A O 1
ATOM 3043 N N . ALA A 1 418 ? 8.791 -8.873 -13.311 1.00 98.50 418 ALA A N 1
ATOM 3044 C CA . ALA A 1 418 ? 8.930 -9.512 -14.612 1.00 98.50 418 ALA A CA 1
ATOM 3045 C C . ALA A 1 418 ? 10.389 -9.540 -15.084 1.00 98.50 418 ALA A C 1
ATOM 3047 O O . ALA A 1 418 ? 11.192 -8.655 -14.776 1.00 98.50 418 ALA A O 1
ATOM 3048 N N . ASN A 1 419 ? 10.726 -10.530 -15.907 1.00 97.94 419 ASN A N 1
ATOM 3049 C CA . ASN A 1 419 ? 11.990 -10.536 -16.636 1.00 97.94 419 ASN A CA 1
ATOM 3050 C C . ASN A 1 419 ? 12.012 -9.425 -17.695 1.00 97.94 419 ASN A C 1
ATOM 3052 O O . ASN A 1 419 ? 10.986 -9.113 -18.298 1.00 97.94 419 ASN A O 1
ATOM 3056 N N . GLY A 1 420 ? 13.194 -8.867 -17.951 1.00 96.25 420 GLY A N 1
ATOM 3057 C CA . GLY A 1 420 ? 13.416 -8.041 -19.134 1.00 96.25 420 GLY A CA 1
ATOM 3058 C C . GLY A 1 420 ? 13.398 -8.877 -20.417 1.00 96.25 420 GLY A C 1
ATOM 3059 O O . GLY A 1 420 ? 13.627 -10.090 -20.403 1.00 96.25 420 GLY A O 1
ATOM 3060 N N . GLY A 1 421 ? 13.144 -8.217 -21.543 1.00 95.56 421 GLY A N 1
ATOM 3061 C CA . GLY A 1 421 ? 13.288 -8.798 -22.870 1.00 95.56 421 GLY A CA 1
ATOM 3062 C C . GLY A 1 421 ? 14.738 -9.213 -23.122 1.00 95.56 421 GLY A C 1
ATOM 3063 O O . GLY A 1 421 ? 15.679 -8.491 -22.786 1.00 95.56 421 GLY A O 1
ATOM 3064 N N . SER A 1 422 ? 14.926 -10.383 -23.723 1.00 92.00 422 SER A N 1
ATOM 3065 C CA . SER A 1 422 ? 16.255 -10.881 -24.087 1.00 92.00 422 SER A CA 1
ATOM 3066 C C . SER A 1 422 ? 16.670 -10.339 -25.457 1.00 92.00 422 SER A C 1
ATOM 3068 O O . SER A 1 422 ? 15.860 -10.325 -26.379 1.00 92.00 422 SER A O 1
ATOM 3070 N N . SER A 1 423 ? 17.925 -9.907 -25.599 1.00 89.19 423 SER A N 1
ATOM 3071 C CA . SER A 1 423 ? 18.526 -9.539 -26.887 1.00 89.19 423 SER A CA 1
ATOM 3072 C C . SER A 1 423 ? 20.049 -9.661 -26.822 1.00 89.19 423 SER A C 1
ATOM 3074 O O . SER A 1 423 ? 20.652 -9.361 -25.790 1.00 89.19 423 SER A O 1
ATOM 3076 N N . SER A 1 424 ? 20.670 -10.073 -27.930 1.00 87.19 424 SER A N 1
ATOM 3077 C CA . SER A 1 424 ? 22.127 -10.032 -28.127 1.00 87.19 424 SER A CA 1
ATOM 3078 C C . SER A 1 424 ? 22.665 -8.613 -28.331 1.00 87.19 424 SER A C 1
ATOM 3080 O O . SER A 1 424 ? 23.864 -8.395 -28.205 1.00 87.19 424 SER A O 1
ATOM 3082 N N . TYR A 1 425 ? 21.784 -7.650 -28.609 1.00 87.50 425 TYR A N 1
ATOM 3083 C CA . TYR A 1 425 ? 22.094 -6.240 -28.856 1.00 87.50 425 TYR A CA 1
ATOM 3084 C C . TYR A 1 425 ? 21.637 -5.387 -27.664 1.00 87.50 425 TYR A C 1
ATOM 3086 O O . TYR A 1 425 ? 20.925 -4.401 -27.811 1.00 87.50 425 TYR A O 1
ATOM 3094 N N . GLY A 1 426 ? 21.958 -5.840 -26.450 1.00 88.56 426 GLY A N 1
ATOM 3095 C CA . GLY A 1 426 ? 21.526 -5.219 -25.197 1.00 88.56 426 GLY A CA 1
ATOM 3096 C C . GLY A 1 426 ? 20.196 -5.772 -24.677 1.00 88.56 426 GLY A C 1
ATOM 3097 O O . GLY A 1 426 ? 19.114 -5.413 -25.142 1.00 88.56 426 GLY A O 1
ATOM 3098 N N . ALA A 1 427 ? 20.264 -6.629 -23.657 1.00 94.31 427 ALA A N 1
ATOM 3099 C CA . ALA A 1 427 ? 19.082 -7.127 -22.953 1.00 94.31 427 ALA A CA 1
ATOM 3100 C C . ALA A 1 427 ? 18.439 -6.041 -22.072 1.00 94.31 427 ALA A C 1
ATOM 3102 O O . ALA A 1 427 ? 19.114 -5.135 -21.581 1.00 94.31 427 ALA A O 1
ATOM 3103 N N . GLY A 1 428 ? 17.135 -6.143 -21.833 1.00 95.88 428 GLY A N 1
ATOM 3104 C CA . GLY A 1 428 ? 16.466 -5.301 -20.845 1.00 95.88 428 GLY A CA 1
ATOM 3105 C C . GLY A 1 428 ? 16.733 -5.772 -19.416 1.00 95.88 428 GLY A C 1
ATOM 3106 O O . GLY A 1 428 ? 16.940 -6.962 -19.171 1.00 95.88 428 GLY A O 1
ATOM 3107 N N . GLY A 1 429 ? 16.709 -4.841 -18.466 1.00 97.31 429 GLY A N 1
ATOM 3108 C CA . GLY A 1 429 ? 16.798 -5.154 -17.040 1.00 97.31 429 GLY A CA 1
ATOM 3109 C C . GLY A 1 429 ? 15.496 -5.762 -16.511 1.00 97.31 429 GLY A C 1
ATOM 3110 O O . GLY A 1 429 ? 14.410 -5.407 -16.973 1.00 97.31 429 GLY A O 1
ATOM 3111 N N . GLY A 1 430 ? 15.582 -6.665 -15.531 1.00 98.25 430 GLY A N 1
ATOM 3112 C CA . GLY A 1 430 ? 14.404 -7.212 -14.848 1.00 98.25 430 GLY A CA 1
ATOM 3113 C C . GLY A 1 430 ? 13.736 -6.192 -13.922 1.00 98.25 430 GLY A C 1
ATOM 3114 O O . GLY A 1 430 ? 14.396 -5.293 -13.401 1.00 98.25 430 GLY A O 1
ATOM 3115 N N . GLY A 1 431 ? 12.430 -6.328 -13.699 1.00 98.62 431 GLY A N 1
ATOM 3116 C CA . GLY A 1 431 ? 11.717 -5.587 -12.655 1.00 98.62 431 GLY A CA 1
ATOM 3117 C C . GLY A 1 431 ? 11.988 -6.179 -11.271 1.00 98.62 431 GLY A C 1
ATOM 3118 O O . GLY A 1 431 ? 12.224 -7.383 -11.149 1.00 98.62 431 GLY A O 1
ATOM 3119 N N . SER A 1 432 ? 11.961 -5.361 -10.218 1.00 98.81 432 SER A N 1
ATOM 3120 C CA . SER A 1 432 ? 12.071 -5.862 -8.842 1.00 98.81 432 SER A CA 1
ATOM 3121 C C . SER A 1 432 ? 10.776 -6.512 -8.361 1.00 98.81 432 SER A C 1
ATOM 3123 O O . SER A 1 432 ? 9.687 -6.216 -8.860 1.00 98.81 432 SER A O 1
ATOM 3125 N N . GLY A 1 433 ? 10.897 -7.400 -7.375 1.00 98.75 433 GLY A N 1
ATOM 3126 C CA . GLY A 1 433 ? 9.761 -7.921 -6.625 1.00 98.75 433 GLY A CA 1
ATOM 3127 C C . GLY A 1 433 ? 9.038 -6.811 -5.871 1.00 98.75 433 GLY A C 1
ATOM 3128 O O . GLY A 1 433 ? 9.601 -5.744 -5.635 1.00 98.75 433 GLY A O 1
ATOM 3129 N N . GLY A 1 434 ? 7.774 -7.046 -5.537 1.00 98.62 434 GLY A N 1
ATOM 3130 C CA . GLY A 1 434 ? 6.902 -6.078 -4.886 1.00 98.62 434 GLY A CA 1
ATOM 3131 C C . GLY A 1 434 ? 6.777 -6.273 -3.381 1.00 98.62 434 GLY A C 1
ATOM 3132 O O . GLY A 1 434 ? 7.757 -6.580 -2.707 1.00 98.62 434 GLY A O 1
ATOM 3133 N N . SER A 1 435 ? 5.591 -6.042 -2.820 1.00 98.62 435 SER A N 1
ATOM 3134 C CA . SER A 1 435 ? 5.379 -6.154 -1.372 1.00 98.62 435 SER A CA 1
ATOM 3135 C C . SER A 1 435 ? 4.151 -6.983 -1.023 1.00 98.62 435 SER A C 1
ATOM 3137 O O . SER A 1 435 ? 3.108 -6.892 -1.671 1.00 98.62 435 SER A O 1
ATOM 3139 N N . ILE A 1 436 ? 4.278 -7.807 0.017 1.00 98.88 436 ILE A N 1
ATOM 3140 C CA . ILE A 1 436 ? 3.183 -8.630 0.536 1.00 98.88 436 ILE A CA 1
ATOM 3141 C C . ILE A 1 436 ? 3.035 -8.370 2.034 1.00 98.88 436 ILE A C 1
ATOM 3143 O O . ILE A 1 436 ? 3.964 -8.600 2.808 1.00 98.88 436 ILE A O 1
ATOM 3147 N N . SER A 1 437 ? 1.849 -7.918 2.436 1.00 98.44 437 SER A N 1
ATOM 3148 C CA . SER A 1 437 ? 1.461 -7.679 3.826 1.00 98.44 437 SER A CA 1
ATOM 3149 C C . SER A 1 437 ? 0.282 -8.583 4.195 1.00 98.44 437 SER A C 1
ATOM 3151 O O . SER A 1 437 ? -0.813 -8.447 3.652 1.00 98.44 437 SER A O 1
ATOM 3153 N N . ILE A 1 438 ? 0.516 -9.524 5.108 1.00 98.50 438 ILE A N 1
ATOM 3154 C CA . ILE A 1 438 ? -0.493 -10.440 5.646 1.00 98.50 438 ILE A CA 1
ATOM 3155 C C . ILE A 1 438 ? -0.881 -9.954 7.037 1.00 98.50 438 ILE A C 1
ATOM 3157 O O . ILE A 1 438 ? -0.034 -9.879 7.920 1.00 98.50 438 ILE A O 1
ATOM 3161 N N . CYS A 1 439 ? -2.152 -9.638 7.239 1.00 98.00 439 CYS A N 1
ATOM 3162 C CA . CYS A 1 439 ? -2.685 -9.118 8.490 1.00 98.00 439 CYS A CA 1
ATOM 3163 C C . CYS A 1 439 ? -3.793 -10.062 8.986 1.00 98.00 439 CYS A C 1
ATOM 3165 O O . CYS A 1 439 ? -4.863 -10.129 8.386 1.00 98.00 439 CYS A O 1
ATOM 3167 N N . ALA A 1 440 ? -3.552 -10.807 10.063 1.00 96.75 440 ALA A N 1
ATOM 3168 C CA . ALA A 1 440 ? -4.527 -11.725 10.640 1.00 96.75 440 ALA A CA 1
ATOM 3169 C C . ALA A 1 440 ? -4.818 -11.397 12.108 1.00 96.75 440 ALA A C 1
ATOM 3171 O O . ALA A 1 440 ? -3.911 -11.128 12.895 1.00 96.75 440 ALA A O 1
ATOM 3172 N N . LYS A 1 441 ? -6.093 -11.470 12.505 1.00 93.75 441 LYS A N 1
ATOM 3173 C CA . LYS A 1 441 ? -6.490 -11.273 13.913 1.00 93.75 441 LYS A CA 1
ATOM 3174 C C . LYS A 1 441 ? -6.293 -12.516 14.782 1.00 93.75 441 LYS A C 1
ATOM 3176 O O . LYS A 1 441 ? -6.208 -12.377 15.995 1.00 93.75 441 LYS A O 1
ATOM 3181 N N . GLU A 1 442 ? -6.219 -13.707 14.187 1.00 93.81 442 GLU A N 1
ATOM 3182 C CA . GLU A 1 442 ? -6.018 -14.969 14.915 1.00 93.81 442 GLU A CA 1
ATOM 3183 C C . GLU A 1 442 ? -4.823 -15.769 14.400 1.00 93.81 442 GLU A C 1
ATOM 3185 O O . GLU A 1 442 ? -3.938 -16.116 15.179 1.00 93.81 442 GLU A O 1
ATOM 3190 N N . LEU A 1 443 ? -4.799 -16.092 13.102 1.00 95.00 443 LEU A N 1
ATOM 3191 C CA . LEU A 1 443 ? -3.813 -17.018 12.545 1.00 95.00 443 LEU A CA 1
ATOM 3192 C C . LEU A 1 443 ? -3.451 -16.688 11.097 1.00 95.00 443 LEU A C 1
ATOM 3194 O O . LEU A 1 443 ? -4.333 -16.509 10.255 1.00 95.00 443 LEU A O 1
ATOM 3198 N N . ALA A 1 444 ? -2.151 -16.710 10.808 1.00 96.81 444 ALA A N 1
ATOM 3199 C CA . ALA A 1 444 ? -1.599 -16.783 9.458 1.00 96.81 444 ALA A CA 1
ATOM 3200 C C . ALA A 1 444 ? -0.827 -18.105 9.288 1.00 96.81 444 ALA A C 1
ATOM 3202 O O . ALA A 1 444 ? 0.239 -18.269 9.883 1.00 96.81 444 ALA A O 1
ATOM 3203 N N . ALA A 1 445 ? -1.349 -19.062 8.514 1.00 96.62 445 ALA A N 1
ATOM 3204 C CA . ALA A 1 445 ? -0.761 -20.404 8.437 1.00 96.62 445 ALA A CA 1
ATOM 3205 C C . ALA A 1 445 ? -0.690 -20.998 7.027 1.00 96.62 445 ALA A C 1
ATOM 3207 O O . ALA A 1 445 ? -1.551 -20.753 6.186 1.00 96.62 445 ALA A O 1
ATOM 3208 N N . ASN A 1 446 ? 0.323 -21.838 6.788 1.00 96.25 446 ASN A N 1
ATOM 3209 C CA . ASN A 1 446 ? 0.527 -22.551 5.520 1.00 96.25 446 ASN A CA 1
ATOM 3210 C C . ASN A 1 446 ? 0.534 -21.588 4.320 1.00 96.25 446 ASN A C 1
ATOM 3212 O O . ASN A 1 446 ? -0.257 -21.716 3.381 1.00 96.25 446 ASN A O 1
ATOM 3216 N N . LEU A 1 447 ? 1.403 -20.579 4.387 1.00 97.44 447 LEU A N 1
ATOM 3217 C CA . LEU A 1 447 ? 1.486 -19.519 3.386 1.00 97.44 447 LEU A CA 1
ATOM 3218 C C . LEU A 1 447 ? 2.758 -19.659 2.553 1.00 97.44 447 LEU A C 1
ATOM 3220 O O . LEU A 1 447 ? 3.837 -19.900 3.093 1.00 97.44 447 LEU A O 1
ATOM 3224 N N . ASN A 1 448 ? 2.641 -19.452 1.243 1.00 97.19 448 ASN A N 1
ATOM 3225 C CA . ASN A 1 448 ? 3.782 -19.363 0.335 1.00 97.19 448 ASN A CA 1
ATOM 3226 C C . ASN A 1 448 ? 3.833 -17.965 -0.288 1.00 97.19 448 ASN A C 1
ATOM 3228 O O . ASN A 1 448 ? 3.021 -17.623 -1.148 1.00 97.19 448 ASN A O 1
ATOM 3232 N N . LEU A 1 449 ? 4.760 -17.137 0.182 1.00 98.44 449 LEU A N 1
ATOM 3233 C CA . LEU A 1 449 ? 4.856 -15.735 -0.200 1.00 98.44 449 LEU A CA 1
ATOM 3234 C C . LEU A 1 449 ? 6.049 -15.539 -1.137 1.00 98.44 449 LEU A C 1
ATOM 3236 O O . LEU A 1 449 ? 7.183 -15.872 -0.790 1.00 98.44 449 LEU A O 1
ATOM 3240 N N . SER A 1 450 ? 5.800 -14.969 -2.317 1.00 98.62 450 SER A N 1
ATOM 3241 C CA . SER A 1 450 ? 6.832 -14.744 -3.329 1.00 98.62 450 SER A CA 1
ATOM 3242 C C . SER A 1 450 ? 6.889 -13.290 -3.767 1.00 98.62 450 SER A C 1
ATOM 3244 O O . SER A 1 450 ? 5.915 -12.768 -4.300 1.00 98.62 450 SER A O 1
ATOM 3246 N N . ALA A 1 451 ? 8.045 -12.658 -3.588 1.00 98.56 451 ALA A N 1
ATOM 3247 C CA . ALA A 1 451 ? 8.323 -11.286 -4.010 1.00 98.56 451 ALA A CA 1
ATOM 3248 C C . ALA A 1 451 ? 9.730 -11.190 -4.627 1.00 98.56 451 ALA A C 1
ATOM 3250 O O . ALA A 1 451 ? 10.527 -10.316 -4.300 1.00 98.56 451 ALA A O 1
ATOM 3251 N N . ASN A 1 452 ? 10.058 -12.127 -5.515 1.00 98.62 452 ASN A N 1
ATOM 3252 C CA . ASN A 1 452 ? 11.336 -12.147 -6.221 1.00 98.62 452 ASN A CA 1
ATOM 3253 C C . ASN A 1 452 ? 11.376 -11.080 -7.317 1.00 98.62 452 ASN A C 1
ATOM 3255 O O . ASN A 1 452 ? 10.364 -10.805 -7.967 1.00 98.62 452 ASN A O 1
ATOM 3259 N N . GLY A 1 453 ? 12.562 -10.531 -7.572 1.00 98.38 453 GLY A N 1
ATOM 3260 C CA . GLY A 1 453 ? 12.816 -9.820 -8.820 1.00 98.38 453 GLY A CA 1
ATOM 3261 C C . GLY A 1 453 ? 12.798 -10.760 -10.026 1.00 98.38 453 GLY A C 1
ATOM 3262 O O . GLY A 1 453 ? 13.045 -11.963 -9.903 1.00 98.38 453 GLY A O 1
ATOM 3263 N N . GLY A 1 454 ? 12.542 -10.198 -11.207 1.00 97.75 454 GLY A N 1
ATOM 3264 C CA . GLY A 1 454 ? 12.899 -10.846 -12.467 1.00 97.75 454 GLY A CA 1
ATOM 3265 C C . GLY A 1 454 ? 14.420 -10.967 -12.602 1.00 97.75 454 GLY A C 1
ATOM 3266 O O . GLY A 1 454 ? 15.170 -10.602 -11.701 1.00 97.75 454 GLY A O 1
ATOM 3267 N N . ASN A 1 455 ? 14.920 -11.447 -13.738 1.00 96.25 455 ASN A N 1
ATOM 3268 C CA . ASN A 1 455 ? 16.355 -11.632 -13.956 1.00 96.25 455 ASN A CA 1
ATOM 3269 C C . ASN A 1 455 ? 17.152 -10.337 -13.679 1.00 96.25 455 ASN A C 1
ATOM 3271 O O . ASN A 1 455 ? 17.028 -9.354 -14.408 1.00 96.25 455 ASN A O 1
ATOM 3275 N N . GLY A 1 456 ? 17.951 -10.341 -12.606 1.00 95.44 456 GLY A N 1
ATOM 3276 C CA . GLY A 1 456 ? 18.711 -9.183 -12.128 1.00 95.44 456 GLY A CA 1
ATOM 3277 C C . GLY A 1 456 ? 17.909 -8.139 -11.337 1.00 95.44 456 GLY A C 1
ATOM 3278 O O . GLY A 1 456 ? 18.515 -7.222 -10.793 1.00 95.44 456 GLY A O 1
ATOM 3279 N N . GLY A 1 457 ? 16.586 -8.253 -11.239 1.00 98.00 457 GLY A N 1
ATOM 3280 C CA . GLY A 1 457 ? 15.744 -7.382 -10.420 1.00 98.00 457 GLY A CA 1
ATOM 3281 C C . GLY A 1 457 ? 15.975 -7.589 -8.924 1.00 98.00 457 GLY A C 1
ATOM 3282 O O . GLY A 1 457 ? 16.258 -8.698 -8.473 1.00 98.00 457 GLY A O 1
ATOM 3283 N N . GLY A 1 458 ? 15.839 -6.515 -8.148 1.00 98.50 458 GLY A N 1
ATOM 3284 C CA . GLY A 1 458 ? 15.913 -6.588 -6.692 1.00 98.50 458 GLY A CA 1
ATOM 3285 C C . GLY A 1 458 ? 14.737 -7.358 -6.082 1.00 98.50 458 GLY A C 1
ATOM 3286 O O . GLY A 1 458 ? 13.645 -7.402 -6.647 1.00 98.50 458 GLY A O 1
ATOM 3287 N N . ASN A 1 459 ? 14.945 -7.943 -4.908 1.00 98.69 459 ASN A N 1
ATOM 3288 C CA . ASN A 1 459 ? 13.893 -8.601 -4.138 1.00 98.69 459 ASN A CA 1
ATOM 3289 C C . ASN A 1 459 ? 12.952 -7.588 -3.473 1.00 98.69 459 ASN A C 1
ATOM 3291 O O . ASN A 1 459 ? 13.305 -6.420 -3.284 1.00 98.69 459 ASN A O 1
ATOM 3295 N N . GLY A 1 460 ? 11.758 -8.056 -3.124 1.00 98.56 460 GLY A N 1
ATOM 3296 C CA . GLY A 1 460 ? 10.695 -7.288 -2.494 1.00 98.56 460 GLY A CA 1
ATOM 3297 C C . GLY A 1 460 ? 10.689 -7.339 -0.965 1.00 98.56 460 GLY A C 1
ATOM 3298 O O . GLY A 1 460 ? 11.677 -7.713 -0.336 1.00 98.56 460 GLY A O 1
ATOM 3299 N N . TYR A 1 461 ? 9.560 -6.963 -0.360 1.00 98.69 461 TYR A N 1
ATOM 3300 C CA . TYR A 1 461 ? 9.357 -6.983 1.095 1.00 98.69 461 TYR A CA 1
ATOM 3301 C C . TYR A 1 461 ? 8.203 -7.901 1.506 1.00 98.69 461 TYR A C 1
ATOM 3303 O O . TYR A 1 461 ? 7.166 -7.965 0.842 1.00 98.69 461 TYR A O 1
ATOM 3311 N N . PHE A 1 462 ? 8.356 -8.538 2.666 1.00 98.69 462 PHE A N 1
ATOM 3312 C CA . PHE A 1 462 ? 7.303 -9.314 3.316 1.00 98.69 462 PHE A CA 1
ATOM 3313 C C . PHE A 1 462 ? 7.008 -8.751 4.702 1.00 98.69 462 PHE A C 1
ATOM 3315 O O . PHE A 1 462 ? 7.935 -8.464 5.460 1.00 98.69 462 PHE A O 1
ATOM 3322 N N . ARG A 1 463 ? 5.725 -8.665 5.054 1.00 97.94 463 ARG A N 1
ATOM 3323 C CA . ARG A 1 463 ? 5.254 -8.314 6.394 1.00 97.94 463 ARG A CA 1
ATOM 3324 C C . ARG A 1 463 ? 4.135 -9.247 6.833 1.00 97.94 463 ARG A C 1
ATOM 3326 O O . ARG A 1 463 ? 3.188 -9.464 6.078 1.00 97.94 463 ARG A O 1
ATOM 3333 N N . VAL A 1 464 ? 4.220 -9.749 8.061 1.00 97.94 464 VAL A N 1
ATOM 3334 C CA . VAL A 1 464 ? 3.175 -10.561 8.691 1.00 97.94 464 VAL A CA 1
ATOM 3335 C C . VAL A 1 464 ? 2.810 -9.968 10.047 1.00 97.94 464 VAL A C 1
ATOM 3337 O O . VAL A 1 464 ? 3.645 -9.851 10.941 1.00 97.94 464 VAL A O 1
ATOM 3340 N N . ASP A 1 465 ? 1.540 -9.626 10.200 1.00 97.50 465 ASP A N 1
ATOM 3341 C CA . ASP A 1 465 ? 0.953 -9.054 11.401 1.00 97.50 465 ASP A CA 1
ATOM 3342 C C . ASP A 1 465 ? -0.084 -10.042 11.930 1.00 97.50 465 ASP A C 1
ATOM 3344 O O . ASP A 1 465 ? -1.215 -10.068 11.452 1.00 97.50 465 ASP A O 1
ATOM 3348 N N . ALA A 1 466 ? 0.300 -10.893 12.879 1.00 95.12 466 ALA A N 1
ATOM 3349 C CA . ALA A 1 466 ? -0.602 -11.874 13.473 1.00 95.12 466 ALA A CA 1
ATOM 3350 C C . ALA A 1 466 ? -0.153 -12.244 14.893 1.00 95.12 466 ALA A C 1
ATOM 3352 O O . ALA A 1 466 ? 1.052 -12.225 15.163 1.00 95.12 466 ALA A O 1
ATOM 3353 N N . PRO A 1 467 ? -1.080 -12.613 15.797 1.00 91.88 467 PRO A N 1
ATOM 3354 C CA . PRO A 1 467 ? -0.717 -13.103 17.127 1.00 91.88 467 PRO A CA 1
ATOM 3355 C C . PRO A 1 467 ? -0.194 -14.546 17.083 1.00 91.88 467 PRO A C 1
ATOM 3357 O O . PRO A 1 467 ? 0.502 -14.990 17.991 1.00 91.88 467 PRO A O 1
ATOM 3360 N N . SER A 1 468 ? -0.510 -15.289 16.019 1.00 93.06 468 SER A N 1
ATOM 3361 C CA . SER A 1 468 ? -0.003 -16.633 15.773 1.00 93.06 468 SER A CA 1
ATOM 3362 C C . SER A 1 468 ? 0.267 -16.837 14.287 1.00 93.06 468 SER A C 1
ATOM 3364 O O . SER A 1 468 ? -0.511 -16.403 13.432 1.00 93.06 468 SER A O 1
ATOM 3366 N N . PHE A 1 469 ? 1.371 -17.509 13.971 1.00 93.06 469 PHE A N 1
ATOM 3367 C CA . PHE A 1 469 ? 1.724 -17.873 12.606 1.00 93.06 469 PHE A CA 1
ATOM 3368 C C . PHE A 1 469 ? 2.496 -19.194 12.556 1.00 93.06 469 PHE A C 1
ATOM 3370 O O . PHE A 1 469 ? 3.273 -19.505 13.459 1.00 93.06 469 PHE A O 1
ATOM 3377 N N . SER A 1 470 ? 2.289 -19.978 11.496 1.00 94.75 470 SER A N 1
ATOM 3378 C CA . SER A 1 470 ? 2.942 -21.281 11.304 1.00 94.75 470 SER A CA 1
ATOM 3379 C C . SER A 1 470 ? 3.142 -21.610 9.822 1.00 94.75 470 SER A C 1
ATOM 3381 O O . SER A 1 470 ? 2.340 -21.233 8.972 1.00 94.75 470 SER A O 1
ATOM 3383 N N . ASN A 1 471 ? 4.222 -22.324 9.488 1.00 95.00 471 ASN A N 1
ATOM 3384 C CA . ASN A 1 471 ? 4.502 -22.802 8.124 1.00 95.00 471 ASN A CA 1
ATOM 3385 C C . ASN A 1 471 ? 4.413 -21.706 7.039 1.00 95.00 471 ASN A C 1
ATOM 3387 O O . ASN A 1 471 ? 3.771 -21.893 6.005 1.00 95.00 471 ASN A O 1
ATOM 3391 N N . ILE A 1 472 ? 5.038 -20.548 7.276 1.00 97.31 472 ILE A N 1
ATOM 3392 C CA . ILE A 1 472 ? 5.157 -19.489 6.266 1.00 97.31 472 ILE A CA 1
ATOM 3393 C C . ILE A 1 472 ? 6.494 -19.648 5.548 1.00 97.31 472 ILE A C 1
ATOM 3395 O O . ILE A 1 472 ? 7.552 -19.613 6.175 1.00 97.31 472 ILE A O 1
ATOM 3399 N N . THR A 1 473 ? 6.435 -19.808 4.230 1.00 97.62 473 THR A N 1
ATOM 3400 C CA . THR A 1 473 ? 7.606 -19.865 3.354 1.00 97.62 473 THR A CA 1
ATOM 3401 C C . THR A 1 473 ? 7.724 -18.561 2.580 1.00 97.62 473 THR A C 1
ATOM 3403 O O . THR A 1 473 ? 6.735 -18.059 2.047 1.00 97.62 473 THR A O 1
ATOM 3406 N N . TYR A 1 474 ? 8.945 -18.041 2.497 1.00 98.31 474 TYR A N 1
ATOM 3407 C CA . TYR A 1 474 ? 9.283 -16.832 1.756 1.00 98.31 474 TYR A CA 1
ATOM 3408 C C . TYR A 1 474 ? 10.207 -17.201 0.600 1.00 98.31 474 TYR A C 1
ATOM 3410 O O . TYR A 1 474 ? 11.141 -17.983 0.780 1.00 98.31 474 TYR A O 1
ATOM 3418 N N . SER A 1 475 ? 9.975 -16.631 -0.580 1.00 98.38 475 SER A N 1
ATOM 3419 C CA . SER A 1 475 ? 10.789 -16.921 -1.766 1.00 98.38 475 SER A CA 1
ATOM 3420 C C . SER A 1 475 ? 12.242 -16.438 -1.659 1.00 98.38 475 SER A C 1
ATOM 3422 O O . SER A 1 475 ? 13.101 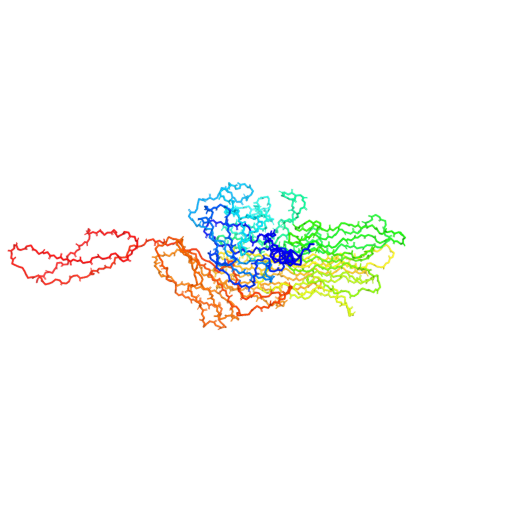-16.916 -2.396 1.00 98.38 475 SER A O 1
ATOM 3424 N N . HIS A 1 476 ? 12.518 -15.506 -0.745 1.00 98.12 476 HIS A N 1
ATOM 3425 C CA . HIS A 1 476 ? 13.846 -15.004 -0.410 1.00 98.12 476 HIS A CA 1
ATOM 3426 C C . HIS A 1 476 ? 13.913 -14.584 1.067 1.00 98.12 476 HIS A C 1
ATOM 3428 O O . HIS A 1 476 ? 12.889 -14.386 1.719 1.00 98.12 476 HIS A O 1
ATOM 3434 N N . THR A 1 477 ? 15.129 -14.389 1.585 1.00 96.94 477 THR A N 1
ATOM 3435 C CA . THR A 1 477 ? 15.389 -13.940 2.969 1.00 96.94 477 THR A CA 1
ATOM 3436 C C . THR A 1 477 ? 16.102 -12.590 3.058 1.00 96.94 477 THR A C 1
ATOM 3438 O O . THR A 1 477 ? 16.357 -12.109 4.159 1.00 96.94 477 THR A O 1
ATOM 3441 N N . ASN A 1 478 ? 16.429 -11.971 1.918 1.00 96.50 478 ASN A N 1
ATOM 3442 C CA . ASN A 1 478 ? 17.018 -10.636 1.859 1.00 96.50 478 ASN A CA 1
ATOM 3443 C C . ASN A 1 478 ? 16.154 -9.703 0.989 1.00 96.50 478 ASN A C 1
ATOM 3445 O O . ASN A 1 478 ? 16.085 -9.948 -0.222 1.00 96.50 478 ASN A O 1
ATOM 3449 N N . PRO A 1 479 ? 15.527 -8.665 1.571 1.00 96.56 479 PRO A N 1
ATOM 3450 C CA . PRO A 1 479 ? 15.466 -8.371 3.009 1.00 96.56 479 PRO A CA 1
ATOM 3451 C C . PRO A 1 479 ? 14.679 -9.441 3.787 1.00 96.56 479 PRO A C 1
ATOM 3453 O O . PRO A 1 479 ? 13.902 -10.203 3.207 1.00 96.56 479 PRO A O 1
ATOM 3456 N N . ALA A 1 480 ? 14.908 -9.513 5.101 1.00 96.81 480 ALA A N 1
ATOM 3457 C CA . ALA A 1 480 ? 14.203 -10.452 5.971 1.00 96.81 480 ALA A CA 1
ATOM 3458 C C . ALA A 1 480 ? 12.723 -10.067 6.112 1.00 96.81 480 ALA A C 1
ATOM 3460 O O . ALA A 1 480 ? 12.376 -8.885 6.090 1.00 96.81 480 ALA A O 1
ATOM 3461 N N . ALA A 1 481 ? 11.858 -11.068 6.290 1.00 97.12 481 ALA A N 1
ATOM 3462 C CA . ALA A 1 481 ? 10.444 -10.835 6.551 1.00 97.12 481 ALA A CA 1
ATOM 3463 C C . ALA A 1 481 ? 10.244 -10.084 7.874 1.00 97.12 481 ALA A C 1
ATOM 3465 O O . ALA A 1 481 ? 10.873 -10.394 8.889 1.00 97.12 481 ALA A O 1
ATOM 3466 N N . PHE A 1 482 ? 9.346 -9.105 7.860 1.00 97.06 482 PHE A N 1
ATOM 3467 C CA . PHE A 1 482 ? 9.025 -8.295 9.020 1.00 97.06 482 PHE A CA 1
ATOM 3468 C C . PHE A 1 482 ? 7.808 -8.851 9.765 1.00 97.06 482 PHE A C 1
ATOM 3470 O O . PHE A 1 482 ? 6.798 -9.199 9.156 1.00 97.06 482 PHE A O 1
ATOM 3477 N N . ILE A 1 483 ? 7.885 -8.895 11.093 1.00 95.25 483 ILE A N 1
ATOM 3478 C CA . ILE A 1 483 ? 6.744 -9.211 11.961 1.00 95.25 483 ILE A CA 1
ATOM 3479 C C . ILE A 1 483 ? 6.211 -7.896 12.513 1.00 95.25 483 ILE A C 1
ATOM 3481 O O . ILE A 1 483 ? 6.975 -7.167 13.144 1.00 95.25 483 ILE A O 1
ATOM 3485 N N . GLY A 1 484 ? 4.941 -7.575 12.289 1.00 94.69 484 GLY A N 1
ATOM 3486 C CA . GLY A 1 484 ? 4.341 -6.363 12.840 1.00 94.69 484 GLY A CA 1
ATOM 3487 C C . GLY A 1 484 ? 3.415 -6.618 14.022 1.00 94.69 484 GLY A C 1
ATOM 3488 O O . GLY A 1 484 ? 3.528 -7.606 14.747 1.00 94.69 484 GLY A O 1
ATOM 3489 N N . LEU A 1 485 ? 2.532 -5.650 14.251 1.00 95.88 485 LEU A N 1
ATOM 3490 C CA . LEU A 1 485 ? 1.667 -5.578 15.423 1.00 95.88 485 LEU A CA 1
ATOM 3491 C C . LEU A 1 485 ? 0.292 -6.186 15.134 1.00 95.88 485 LEU A C 1
ATOM 3493 O O . LEU A 1 485 ? -0.258 -6.010 14.051 1.00 95.88 485 LEU A O 1
ATOM 3497 N N . SER A 1 486 ? -0.308 -6.839 16.119 1.00 96.25 486 SER A N 1
ATOM 3498 C CA . SER A 1 486 ? -1.701 -7.281 16.090 1.00 96.25 486 SER A CA 1
ATOM 3499 C C . SER A 1 486 ? -2.318 -7.200 17.484 1.00 96.25 486 SER A C 1
ATOM 3501 O O . SER A 1 486 ? -1.612 -7.155 18.489 1.00 96.25 486 SER A O 1
ATOM 3503 N N . THR A 1 487 ? -3.642 -7.191 17.538 1.00 94.12 487 THR A N 1
ATOM 3504 C CA . THR A 1 487 ? -4.433 -7.415 18.750 1.00 94.12 487 THR A CA 1
ATOM 3505 C C . THR A 1 487 ? -5.453 -8.513 18.478 1.00 94.12 487 THR A C 1
ATOM 3507 O O . THR A 1 487 ? -5.839 -8.729 17.326 1.00 94.12 487 THR A O 1
ATOM 3510 N N . ASP A 1 488 ? -5.913 -9.179 19.531 1.00 85.31 488 ASP A N 1
ATOM 3511 C CA . ASP A 1 488 ? -6.913 -10.245 19.465 1.00 85.31 488 ASP A CA 1
ATOM 3512 C C . ASP A 1 488 ? -8.273 -9.815 18.881 1.00 85.31 488 ASP A C 1
ATOM 3514 O O . ASP A 1 488 ? -8.512 -8.652 18.549 1.00 85.31 488 ASP A O 1
ATOM 3518 N N . THR A 1 489 ? -9.179 -10.784 18.735 1.00 80.50 489 THR A N 1
ATOM 3519 C CA . THR A 1 489 ? -10.522 -10.624 18.154 1.00 80.50 489 THR A CA 1
ATOM 3520 C C . THR A 1 489 ? -11.595 -10.170 19.143 1.00 80.50 489 THR A C 1
ATOM 3522 O O . THR A 1 489 ? -12.785 -10.264 18.822 1.00 80.50 489 THR A O 1
ATOM 3525 N N . ASN A 1 490 ? -11.232 -9.729 20.352 1.00 70.94 490 ASN A N 1
ATOM 3526 C CA . ASN A 1 490 ? -12.232 -9.318 21.331 1.00 70.94 490 ASN A CA 1
ATOM 3527 C C . ASN A 1 490 ? -13.038 -8.131 20.779 1.00 70.94 490 ASN A C 1
ATOM 3529 O O . ASN A 1 490 ? -12.514 -7.041 20.565 1.00 70.94 490 ASN A O 1
ATOM 3533 N N . SER A 1 491 ? -14.324 -8.366 20.528 1.00 76.19 491 SER A N 1
ATOM 3534 C CA . SER A 1 491 ? -15.258 -7.395 19.933 1.00 76.19 491 SER A CA 1
ATOM 3535 C C . SER A 1 491 ? -16.532 -7.223 20.759 1.00 76.19 491 SER A C 1
ATOM 3537 O O . SER A 1 491 ? -17.206 -6.201 20.653 1.00 76.19 491 SER A O 1
ATOM 3539 N N . ILE A 1 492 ? -16.831 -8.178 21.644 1.00 71.12 492 ILE A N 1
ATOM 3540 C CA . ILE A 1 492 ? -17.936 -8.108 22.600 1.00 71.12 492 ILE A CA 1
ATOM 3541 C C . ILE A 1 492 ? -17.358 -8.165 24.007 1.00 71.12 492 ILE A C 1
ATOM 3543 O O . ILE A 1 492 ? -16.645 -9.104 24.360 1.00 71.12 492 ILE A O 1
ATOM 3547 N N . ALA A 1 493 ? -17.692 -7.168 24.822 1.00 74.69 493 ALA A N 1
ATOM 3548 C CA . ALA A 1 493 ? -17.324 -7.137 26.228 1.00 74.69 493 ALA A CA 1
ATOM 3549 C C . ALA A 1 493 ? -18.564 -7.346 27.103 1.00 74.69 493 ALA A C 1
ATOM 3551 O O . ALA A 1 493 ? -19.443 -6.487 27.158 1.00 74.69 493 ALA A O 1
ATOM 3552 N N . ARG A 1 494 ? -18.614 -8.478 27.818 1.00 69.50 494 ARG A N 1
ATOM 3553 C CA . ARG A 1 494 ? -19.685 -8.817 28.782 1.00 69.50 494 ARG A CA 1
ATOM 3554 C C . ARG A 1 494 ? -19.476 -8.209 30.174 1.00 69.50 494 ARG A C 1
ATOM 3556 O O . ARG A 1 494 ? -20.228 -8.482 31.100 1.00 69.50 494 ARG A O 1
ATOM 3563 N N . GLY A 1 495 ? -18.429 -7.411 30.351 1.00 72.31 495 GLY A N 1
ATOM 3564 C CA . GLY A 1 495 ? -18.087 -6.786 31.621 1.00 72.31 495 GLY A CA 1
ATOM 3565 C C . GLY A 1 495 ? -17.229 -5.545 31.418 1.00 72.31 495 GLY A C 1
ATOM 3566 O O . GLY A 1 495 ? -16.884 -5.180 30.294 1.00 72.31 495 GLY A O 1
ATOM 3567 N N . ARG A 1 496 ? -16.869 -4.883 32.522 1.00 79.50 496 ARG A N 1
ATOM 3568 C CA . ARG A 1 496 ? -16.016 -3.684 32.482 1.00 79.50 496 ARG A CA 1
ATOM 3569 C C . ARG A 1 496 ? -14.531 -3.980 32.282 1.00 79.50 496 ARG A C 1
ATOM 3571 O O . ARG A 1 496 ? -13.795 -3.049 31.981 1.00 79.50 496 ARG A O 1
ATOM 3578 N N . LYS A 1 497 ? -14.102 -5.231 32.467 1.00 85.94 497 LYS A N 1
ATOM 3579 C CA . LYS A 1 497 ? -12.704 -5.658 32.361 1.00 85.94 497 LYS A CA 1
ATOM 3580 C C . LYS A 1 497 ? -12.553 -6.765 31.327 1.00 85.94 497 LYS A C 1
ATOM 3582 O O . LYS A 1 497 ? -13.356 -7.695 31.324 1.00 85.94 497 LYS A O 1
ATOM 3587 N N . VAL A 1 498 ? -11.534 -6.658 30.483 1.00 88.94 498 VAL A N 1
ATOM 3588 C CA . VAL A 1 498 ? -11.161 -7.656 29.473 1.00 88.94 498 VAL A CA 1
ATOM 3589 C C . VAL A 1 498 ? -9.639 -7.693 29.381 1.00 88.94 498 VAL A C 1
ATOM 3591 O O . VAL A 1 498 ? -9.006 -6.641 29.378 1.00 88.94 498 VAL A O 1
ATOM 3594 N N . THR A 1 499 ? -9.043 -8.877 29.283 1.00 90.88 499 THR A N 1
ATOM 3595 C CA . THR A 1 499 ? -7.616 -9.008 28.966 1.00 90.88 499 THR A CA 1
ATOM 3596 C C . THR A 1 499 ? -7.446 -8.999 27.456 1.00 90.88 499 THR A C 1
ATOM 3598 O O . THR A 1 499 ? -8.076 -9.792 26.757 1.00 90.88 499 THR A O 1
ATOM 3601 N N . ILE A 1 500 ? -6.598 -8.102 26.962 1.00 92.94 500 ILE A N 1
ATOM 3602 C CA . ILE A 1 500 ? -6.253 -8.010 25.547 1.00 92.94 500 ILE A CA 1
ATOM 3603 C C . ILE A 1 500 ? -4.884 -8.635 25.334 1.00 92.94 500 ILE A C 1
ATOM 3605 O O . ILE A 1 500 ? -3.935 -8.359 26.068 1.00 92.94 500 ILE A O 1
ATOM 3609 N N . THR A 1 501 ? -4.787 -9.458 24.300 1.00 92.88 501 THR A N 1
ATOM 3610 C CA . THR A 1 501 ? -3.551 -10.091 23.840 1.00 92.88 501 THR A CA 1
ATOM 3611 C C . THR A 1 501 ? -3.223 -9.643 22.420 1.00 92.88 501 THR A C 1
ATOM 3613 O O . THR A 1 501 ? -4.085 -9.146 21.689 1.00 92.88 501 THR A O 1
ATOM 3616 N N . GLY A 1 502 ? -1.965 -9.787 22.017 1.00 93.25 502 GLY A N 1
ATOM 3617 C CA . GLY A 1 502 ? -1.537 -9.413 20.677 1.00 93.25 502 GLY A CA 1
ATOM 3618 C C . GLY A 1 502 ? -0.122 -9.864 20.347 1.00 93.25 502 GLY A C 1
ATOM 3619 O O . GLY A 1 502 ? 0.673 -10.152 21.243 1.00 93.25 502 GLY A O 1
ATOM 3620 N N . GLY A 1 503 ? 0.183 -9.911 19.052 1.00 94.69 503 GLY A N 1
ATOM 3621 C CA . GLY A 1 503 ? 1.536 -10.111 18.534 1.00 94.69 503 GLY A CA 1
ATOM 3622 C C . GLY A 1 503 ? 2.239 -8.776 18.288 1.00 94.69 503 GLY A C 1
ATOM 3623 O O . GLY A 1 503 ? 1.582 -7.785 17.978 1.00 94.69 503 GLY A O 1
ATOM 3624 N N . LYS A 1 504 ? 3.565 -8.729 18.403 1.00 94.81 504 LYS A N 1
ATOM 3625 C CA . LYS A 1 504 ? 4.384 -7.541 18.134 1.00 94.81 504 LYS A CA 1
ATOM 3626 C C . LYS A 1 504 ? 5.754 -7.909 17.573 1.00 94.81 504 LYS A C 1
ATOM 3628 O O . LYS A 1 504 ? 6.242 -9.024 17.761 1.00 94.81 504 LYS A O 1
ATOM 3633 N N . ASN A 1 505 ? 6.444 -6.929 16.993 1.00 94.69 505 ASN A N 1
ATOM 3634 C CA . ASN A 1 505 ? 7.847 -7.112 16.641 1.00 94.69 505 ASN A CA 1
ATOM 3635 C C . ASN A 1 505 ? 8.715 -7.264 17.914 1.00 94.69 505 ASN A C 1
ATOM 3637 O O . ASN A 1 505 ? 8.593 -6.441 18.829 1.00 94.69 505 ASN A O 1
ATOM 3641 N N . PRO A 1 506 ? 9.626 -8.249 17.994 1.00 92.06 506 PRO A N 1
ATOM 3642 C CA . PRO A 1 506 ? 10.500 -8.424 19.159 1.00 92.06 506 PRO A CA 1
ATOM 3643 C C . PRO A 1 506 ? 11.555 -7.315 19.314 1.00 92.06 506 PRO A C 1
ATOM 3645 O O . PRO A 1 506 ? 12.062 -7.111 20.418 1.00 92.06 506 PRO A O 1
ATOM 3648 N N . GLY A 1 507 ? 11.862 -6.585 18.237 1.00 89.00 507 GLY A N 1
ATOM 3649 C CA . GLY A 1 507 ? 12.831 -5.489 18.201 1.00 89.00 507 GLY A CA 1
ATOM 3650 C C . GLY A 1 507 ? 12.354 -4.178 18.833 1.00 89.00 507 GLY A C 1
ATOM 3651 O O . GLY A 1 507 ? 13.158 -3.260 18.980 1.00 89.00 507 GLY A O 1
ATOM 3652 N N . SER A 1 508 ? 11.084 -4.079 19.237 1.00 88.19 508 SER A N 1
ATOM 3653 C CA . SER A 1 508 ? 10.572 -2.963 20.039 1.00 88.19 508 SER A CA 1
ATOM 3654 C C . SER A 1 508 ? 9.983 -3.469 21.362 1.00 88.19 508 SER A C 1
ATOM 3656 O O . SER A 1 508 ? 9.389 -4.551 21.436 1.00 88.19 508 SER A O 1
ATOM 3658 N N . ASP A 1 509 ? 10.201 -2.681 22.416 1.00 86.19 509 ASP A N 1
ATOM 3659 C CA . ASP A 1 509 ? 9.762 -2.978 23.784 1.00 86.19 509 ASP A CA 1
ATOM 3660 C C . ASP A 1 509 ? 8.446 -2.278 24.150 1.00 86.19 509 ASP A C 1
ATOM 3662 O O . ASP A 1 509 ? 7.827 -2.643 25.139 1.00 86.19 509 ASP A O 1
ATOM 3666 N N . SER A 1 510 ? 7.990 -1.314 23.347 1.00 93.31 510 SER A N 1
ATOM 3667 C CA . SER A 1 510 ? 6.880 -0.431 23.714 1.00 93.31 510 SER A CA 1
ATOM 3668 C C . SER A 1 510 ? 5.709 -0.556 22.746 1.00 93.31 510 SER A C 1
ATOM 3670 O O . SER A 1 510 ? 5.853 -0.326 21.542 1.00 93.31 510 SER A O 1
ATOM 3672 N N . VAL A 1 511 ? 4.526 -0.852 23.288 1.00 96.25 511 VAL A N 1
ATOM 3673 C CA . VAL A 1 511 ? 3.246 -0.764 22.573 1.00 96.25 511 VAL A CA 1
ATOM 3674 C C . VAL A 1 511 ? 2.372 0.287 23.254 1.00 96.25 511 VAL A C 1
ATOM 3676 O O . VAL A 1 511 ? 1.992 0.151 24.415 1.00 96.25 511 VAL A O 1
ATOM 3679 N N . LEU A 1 512 ? 2.059 1.352 22.523 1.00 96.50 512 LEU A N 1
ATOM 3680 C CA . LEU A 1 512 ? 1.162 2.421 22.945 1.00 96.50 512 LEU A CA 1
ATOM 3681 C C . LEU A 1 512 ? -0.284 1.976 22.717 1.00 96.50 512 LEU A C 1
ATOM 3683 O O . LEU A 1 512 ? -0.654 1.626 21.594 1.00 96.50 512 LEU A O 1
ATOM 3687 N N . ILE A 1 513 ? -1.100 2.010 23.767 1.00 96.81 513 ILE A N 1
ATOM 3688 C CA . ILE A 1 513 ? -2.516 1.647 23.718 1.00 96.81 513 ILE A CA 1
ATOM 3689 C C . ILE A 1 513 ? -3.350 2.910 23.861 1.00 96.81 513 ILE A C 1
ATOM 3691 O O . ILE A 1 513 ? -3.360 3.549 24.913 1.00 96.81 513 ILE A O 1
ATOM 3695 N N . PHE A 1 514 ? -4.086 3.244 22.810 1.00 96.56 514 PHE A N 1
ATOM 3696 C CA . PHE A 1 514 ? -5.030 4.349 22.793 1.00 96.56 514 PHE A CA 1
ATOM 3697 C C . PHE A 1 514 ? -6.452 3.822 22.906 1.00 96.56 514 PHE A C 1
ATOM 3699 O O . PHE A 1 514 ? -6.805 2.815 22.286 1.00 96.56 514 PHE A O 1
ATOM 3706 N N . LEU A 1 515 ? -7.273 4.538 23.670 1.00 95.75 515 LEU A N 1
ATOM 3707 C CA . LEU A 1 515 ? -8.678 4.214 23.870 1.00 95.75 515 LEU A CA 1
ATOM 3708 C C . LEU A 1 515 ? -9.538 5.459 23.661 1.00 95.75 515 LEU A C 1
ATOM 3710 O O . LEU A 1 515 ? -9.146 6.575 24.009 1.00 95.75 515 LEU A O 1
ATOM 3714 N N . LYS A 1 516 ? -10.725 5.247 23.101 1.00 94.62 516 LYS A N 1
ATOM 3715 C CA . LYS A 1 516 ? -11.790 6.241 23.003 1.00 94.62 516 LYS A CA 1
ATOM 3716 C C . LYS A 1 516 ? -13.131 5.555 23.225 1.00 94.62 516 LYS A C 1
ATOM 3718 O O . LYS A 1 516 ? -13.384 4.500 22.645 1.00 94.62 516 LYS A O 1
ATOM 3723 N N . SER A 1 517 ? -13.995 6.137 24.046 1.00 93.38 517 SER A N 1
ATOM 3724 C CA . SER A 1 517 ? -15.405 5.753 24.089 1.00 93.38 517 SER A CA 1
ATOM 3725 C C . SER A 1 517 ? -16.205 6.582 23.087 1.00 93.38 517 SER A C 1
ATOM 3727 O O . SER A 1 517 ? -15.729 7.597 22.577 1.00 93.38 517 SER A O 1
ATOM 3729 N N . GLN A 1 518 ? -17.445 6.185 22.813 1.00 88.38 518 GLN A N 1
ATOM 3730 C CA . GLN A 1 518 ? -18.353 6.989 21.990 1.00 88.38 518 GLN A CA 1
ATOM 3731 C C . GLN A 1 518 ? -18.529 8.432 22.512 1.00 88.38 518 GLN A C 1
ATOM 3733 O O . GLN A 1 518 ? -18.808 9.325 21.720 1.00 88.38 518 GLN A O 1
ATOM 3738 N N . ASN A 1 519 ? -18.334 8.660 23.816 1.00 86.19 519 ASN A N 1
ATOM 3739 C CA . ASN A 1 519 ? -18.585 9.941 24.480 1.00 86.19 519 ASN A CA 1
ATOM 3740 C C . ASN A 1 519 ? -17.311 10.641 24.985 1.00 86.19 519 ASN A C 1
ATOM 3742 O O . ASN A 1 519 ? -17.409 11.701 25.599 1.00 86.19 519 ASN A O 1
ATOM 3746 N N . SER A 1 520 ? -16.128 10.058 24.775 1.00 90.75 520 SER A N 1
ATOM 3747 C CA . SER A 1 520 ? -14.856 10.607 25.251 1.00 90.75 520 SER A CA 1
ATOM 3748 C C . SER A 1 520 ? -13.958 11.008 24.097 1.00 90.75 520 SER A C 1
ATOM 3750 O O . SER A 1 520 ? -14.124 10.559 22.968 1.00 90.75 520 SER A O 1
ATOM 3752 N N . ASP A 1 521 ? -12.931 11.788 24.395 1.00 92.25 521 ASP A N 1
ATOM 3753 C CA . ASP A 1 521 ? -11.797 11.990 23.504 1.00 92.25 521 ASP A CA 1
ATOM 3754 C C . ASP A 1 521 ? -10.839 10.790 23.519 1.00 92.25 521 ASP A C 1
ATOM 3756 O O . ASP A 1 521 ? -10.858 9.974 24.443 1.00 92.25 521 ASP A O 1
ATOM 3760 N N . TRP A 1 522 ? -10.011 10.668 22.475 1.00 94.25 522 TRP A N 1
ATOM 3761 C CA . TRP A 1 522 ? -8.842 9.779 22.500 1.00 94.25 522 TRP A CA 1
ATOM 3762 C C . TRP A 1 522 ? -7.873 10.163 23.613 1.00 94.25 522 TRP A C 1
ATOM 3764 O O . TRP A 1 522 ? -7.462 11.319 23.700 1.00 94.25 522 TRP A O 1
ATOM 3774 N N . PHE A 1 523 ? -7.426 9.166 24.367 1.00 93.75 523 PHE A N 1
ATOM 3775 C CA . PHE A 1 523 ? -6.342 9.295 25.333 1.00 93.75 523 PHE A CA 1
ATOM 3776 C C . PHE A 1 523 ? -5.416 8.075 25.270 1.00 93.75 523 PHE A C 1
ATOM 3778 O O . PHE A 1 523 ? -5.804 6.996 24.808 1.00 93.75 523 PHE A O 1
ATOM 3785 N N . LEU A 1 524 ? -4.173 8.254 25.719 1.00 95.25 524 LEU A N 1
ATOM 3786 C CA . LEU A 1 524 ? -3.237 7.152 25.923 1.00 95.25 524 LEU A CA 1
ATOM 3787 C C . LEU A 1 524 ? -3.664 6.385 27.181 1.00 95.25 524 LEU A C 1
ATOM 3789 O O . LEU A 1 524 ? -3.525 6.889 28.291 1.00 95.25 524 LEU A O 1
ATOM 3793 N N . TYR A 1 525 ? -4.218 5.188 26.997 1.00 95.69 525 TYR A N 1
ATOM 3794 C CA . TYR A 1 525 ? -4.693 4.331 28.083 1.00 95.69 525 TYR A CA 1
ATOM 3795 C C . TYR A 1 525 ? -3.531 3.656 28.813 1.00 95.69 525 TYR A C 1
ATOM 3797 O O . TYR A 1 525 ? -3.512 3.615 30.040 1.00 95.69 525 TYR A O 1
ATOM 3805 N N . ASN A 1 526 ? -2.569 3.113 28.062 1.00 95.31 526 ASN A N 1
ATOM 3806 C CA . ASN A 1 526 ? -1.428 2.405 28.632 1.00 95.31 526 ASN A CA 1
ATOM 3807 C C . ASN A 1 526 ? -0.220 2.423 27.682 1.00 95.31 526 ASN A C 1
ATOM 3809 O O . ASN A 1 526 ? -0.376 2.543 26.466 1.00 95.31 526 ASN A O 1
ATOM 3813 N N . VAL A 1 527 ? 0.977 2.250 28.239 1.00 96.12 527 VAL A N 1
ATOM 3814 C CA . VAL A 1 527 ? 2.201 1.929 27.499 1.00 96.12 527 VAL A CA 1
ATOM 3815 C C . VAL A 1 527 ? 2.667 0.566 27.985 1.00 96.12 527 VAL A C 1
ATOM 3817 O O . VAL A 1 527 ? 3.181 0.430 29.091 1.00 96.12 527 VAL A O 1
ATOM 3820 N N . VAL A 1 528 ? 2.449 -0.456 27.165 1.00 94.50 528 VAL A N 1
ATOM 3821 C CA . VAL A 1 528 ? 2.821 -1.831 27.493 1.00 94.50 528 VAL A CA 1
ATOM 3822 C C . VAL A 1 528 ? 4.314 -2.002 27.219 1.00 94.50 528 VAL A C 1
ATOM 3824 O O . VAL A 1 528 ? 4.749 -1.823 26.080 1.00 94.50 528 VAL A O 1
ATOM 3827 N N . THR A 1 529 ? 5.080 -2.329 28.262 1.00 93.62 529 THR A N 1
ATOM 3828 C CA . THR A 1 529 ? 6.543 -2.508 28.236 1.00 93.62 529 THR A CA 1
ATOM 3829 C C . THR A 1 529 ? 6.970 -3.794 28.943 1.00 93.62 529 THR A C 1
ATOM 3831 O O . THR A 1 529 ? 6.142 -4.474 29.548 1.00 93.62 529 THR A O 1
ATOM 3834 N N . GLY A 1 530 ? 8.257 -4.156 28.859 1.00 86.50 530 GLY A N 1
ATOM 3835 C CA . GLY A 1 530 ? 8.801 -5.349 29.521 1.00 86.50 530 GLY A CA 1
ATOM 3836 C C . GLY A 1 530 ? 8.686 -6.627 28.686 1.00 86.50 530 GLY A C 1
ATOM 3837 O O . GLY A 1 530 ? 8.860 -7.728 29.204 1.00 86.50 530 GLY A O 1
ATOM 3838 N N . PHE A 1 531 ? 8.425 -6.482 27.385 1.00 83.94 531 PHE A N 1
ATOM 3839 C CA . PHE A 1 531 ? 8.258 -7.581 26.431 1.00 83.94 531 PHE A CA 1
ATOM 3840 C C . PHE A 1 531 ? 9.354 -7.569 25.352 1.00 83.94 531 PHE A C 1
ATOM 3842 O O . PHE A 1 531 ? 9.186 -8.142 24.270 1.00 83.94 531 PHE A O 1
ATOM 3849 N N . LYS A 1 532 ? 10.487 -6.897 25.587 1.00 86.12 532 LYS A N 1
ATOM 3850 C CA . LYS A 1 532 ? 11.647 -6.913 24.686 1.00 86.12 532 LYS A CA 1
ATOM 3851 C C . LYS A 1 532 ? 12.052 -8.350 24.346 1.00 86.12 532 LYS A C 1
ATOM 3853 O O . LYS A 1 532 ? 12.071 -9.216 25.215 1.00 86.12 532 LYS A O 1
ATOM 3858 N N . ASN A 1 533 ? 12.372 -8.602 23.077 1.00 89.62 533 ASN A N 1
ATOM 3859 C CA . ASN A 1 533 ? 12.676 -9.934 22.533 1.00 89.62 533 ASN A CA 1
ATOM 3860 C C . ASN A 1 533 ? 11.512 -10.944 22.571 1.00 89.62 533 ASN A C 1
ATOM 3862 O O . ASN A 1 533 ? 11.702 -12.095 22.187 1.00 89.62 533 ASN A O 1
ATOM 3866 N N . GLN A 1 534 ? 10.308 -10.536 22.982 1.00 91.00 534 GLN A N 1
ATOM 3867 C CA . GLN A 1 534 ? 9.104 -11.359 22.899 1.00 91.00 534 GLN A CA 1
ATOM 3868 C C . GLN A 1 534 ? 8.257 -10.958 21.691 1.00 91.00 534 GLN A C 1
ATOM 3870 O O . GLN A 1 534 ? 8.196 -9.784 21.311 1.00 91.00 534 GLN A O 1
ATOM 3875 N N . ILE A 1 535 ? 7.583 -11.942 21.104 1.00 91.94 535 ILE A N 1
ATOM 3876 C CA . ILE A 1 535 ? 6.689 -11.749 19.954 1.00 91.94 535 ILE A CA 1
ATOM 3877 C C . ILE A 1 535 ? 5.241 -11.470 20.360 1.00 91.94 535 ILE A C 1
ATOM 3879 O O . ILE A 1 535 ? 4.441 -11.121 19.506 1.00 91.94 535 ILE A O 1
ATOM 3883 N N . ASN A 1 536 ? 4.908 -11.601 21.646 1.00 92.50 536 ASN A N 1
ATOM 3884 C CA . ASN A 1 536 ? 3.560 -11.418 22.173 1.00 92.50 536 ASN A CA 1
ATOM 3885 C C . ASN A 1 536 ? 3.560 -10.391 23.305 1.00 92.50 536 ASN A C 1
ATOM 3887 O O . ASN A 1 536 ? 4.580 -10.176 23.962 1.00 92.50 536 ASN A O 1
ATOM 3891 N N . PHE A 1 537 ? 2.405 -9.782 23.538 1.00 93.81 537 PHE A N 1
ATOM 3892 C CA . PHE A 1 537 ? 2.137 -8.929 24.689 1.00 93.81 537 PHE A CA 1
ATOM 3893 C C . PHE A 1 537 ? 0.706 -9.150 25.185 1.00 93.81 537 PHE A C 1
ATOM 3895 O O . PHE A 1 537 ? -0.148 -9.688 24.472 1.00 93.81 537 PHE A O 1
ATOM 3902 N N . ASN A 1 538 ? 0.443 -8.728 26.416 1.00 93.62 538 ASN A N 1
ATOM 3903 C CA . ASN A 1 538 ? -0.900 -8.680 26.973 1.00 93.62 538 ASN A CA 1
ATOM 3904 C C . ASN A 1 538 ? -1.036 -7.514 27.956 1.00 93.62 538 ASN A C 1
ATOM 3906 O O . ASN A 1 538 ? -0.035 -6.983 28.440 1.00 93.62 538 ASN A O 1
ATOM 3910 N N . PHE A 1 539 ? -2.274 -7.102 28.210 1.00 93.38 539 PHE A N 1
ATOM 3911 C CA . PHE A 1 539 ? -2.613 -6.150 29.263 1.00 93.38 539 PHE A CA 1
ATOM 3912 C C . PHE A 1 539 ? -4.097 -6.250 29.627 1.00 93.38 539 PHE A C 1
ATOM 3914 O O . PHE A 1 539 ? -4.928 -6.660 28.813 1.00 93.38 539 PHE A O 1
ATOM 3921 N N . ASP A 1 540 ? -4.441 -5.799 30.831 1.00 92.81 540 ASP A N 1
ATOM 3922 C CA . ASP A 1 540 ? -5.831 -5.694 31.263 1.00 92.81 540 ASP A CA 1
ATOM 3923 C C . ASP A 1 540 ? -6.432 -4.337 30.882 1.00 92.81 540 ASP A C 1
ATOM 3925 O O . ASP A 1 540 ? -5.944 -3.259 31.246 1.00 92.81 540 ASP A O 1
ATOM 3929 N N . LEU A 1 541 ? -7.535 -4.392 30.143 1.00 92.38 541 LEU A N 1
ATOM 3930 C CA . LEU A 1 541 ? -8.344 -3.249 29.758 1.00 92.38 541 LEU A CA 1
ATOM 3931 C C . LEU A 1 541 ? -9.516 -3.103 30.726 1.00 92.38 541 LEU A C 1
ATOM 3933 O O . LEU A 1 541 ? -10.328 -4.016 30.864 1.00 92.38 541 LEU A O 1
ATOM 3937 N N . THR A 1 542 ? -9.644 -1.934 31.351 1.00 91.31 542 THR A N 1
ATOM 3938 C CA . THR A 1 542 ? -10.854 -1.521 32.068 1.00 91.31 542 THR A CA 1
ATOM 3939 C C . THR A 1 542 ? -11.526 -0.393 31.295 1.00 91.31 542 THR A C 1
ATOM 3941 O O . THR A 1 542 ? -10.915 0.651 31.072 1.00 91.31 542 THR A O 1
ATOM 3944 N N . PHE A 1 543 ? -12.780 -0.585 30.883 1.00 90.06 543 PHE A N 1
ATOM 3945 C CA . PHE A 1 543 ? -13.521 0.453 30.166 1.00 90.06 543 PHE A CA 1
ATOM 3946 C C . PHE A 1 543 ? -13.754 1.679 31.067 1.00 90.06 543 PHE A C 1
ATOM 3948 O O . PHE A 1 543 ? -14.223 1.513 32.197 1.00 90.06 543 PHE A O 1
ATOM 3955 N N . PRO A 1 544 ? -13.453 2.900 30.583 1.00 89.06 544 PRO A N 1
ATOM 3956 C CA . PRO A 1 544 ? -13.414 4.103 31.413 1.00 89.06 544 PRO A CA 1
ATOM 3957 C C . PRO A 1 544 ? -14.802 4.632 31.796 1.00 89.06 544 PRO A C 1
ATOM 3959 O O . PRO A 1 544 ? -14.929 5.351 32.782 1.00 89.06 544 PRO A O 1
ATOM 3962 N N . ASP A 1 545 ? -15.845 4.290 31.037 1.00 88.69 545 ASP A N 1
ATOM 3963 C CA . ASP A 1 545 ? -17.197 4.812 31.237 1.00 88.69 545 ASP A CA 1
ATOM 3964 C C . ASP A 1 545 ? -18.286 3.793 30.860 1.00 88.69 545 ASP A C 1
ATOM 3966 O O . ASP A 1 545 ? -18.016 2.616 30.609 1.00 88.69 545 ASP A O 1
ATOM 3970 N N . THR A 1 546 ? -19.550 4.228 30.849 1.00 85.38 546 THR A N 1
ATOM 3971 C CA . THR A 1 546 ? -20.717 3.388 30.559 1.00 85.38 546 THR A CA 1
ATOM 3972 C C . THR A 1 546 ? -21.160 3.393 29.087 1.00 85.38 546 THR A C 1
ATOM 3974 O O . THR A 1 546 ? -22.246 2.889 28.787 1.00 85.38 546 THR A O 1
ATOM 3977 N N . SER A 1 547 ? -20.339 3.880 28.156 1.00 89.25 547 SER A N 1
ATOM 3978 C CA . SER A 1 547 ? -20.662 3.906 26.723 1.00 89.25 547 SER A CA 1
ATOM 3979 C C . SER A 1 547 ? -20.910 2.508 26.149 1.00 89.25 547 SER A C 1
ATOM 3981 O O . SER A 1 547 ? -20.437 1.502 26.677 1.00 89.25 547 SER A O 1
ATOM 3983 N N . LYS A 1 548 ? -21.671 2.439 25.050 1.00 88.75 548 LYS A N 1
ATOM 3984 C CA . LYS A 1 548 ? -21.965 1.175 24.359 1.00 88.75 548 LYS A CA 1
ATOM 3985 C C . LYS A 1 548 ? -20.822 0.733 23.445 1.00 88.75 548 LYS A C 1
ATOM 3987 O O . LYS A 1 548 ? -20.605 -0.464 23.297 1.00 88.75 548 LYS A O 1
ATOM 3992 N N . VAL A 1 549 ? -20.115 1.683 22.835 1.00 93.12 549 VAL A N 1
ATOM 3993 C CA . VAL A 1 549 ? -19.043 1.410 21.870 1.00 93.12 549 VAL A CA 1
ATOM 3994 C C . VAL A 1 549 ? -17.730 2.022 22.351 1.00 93.12 549 VAL A C 1
ATOM 3996 O O . VAL A 1 549 ? -17.706 3.172 22.799 1.00 93.12 549 VAL A O 1
ATOM 3999 N N . PHE A 1 550 ? -16.648 1.253 22.231 1.00 95.12 550 PHE A N 1
ATOM 4000 C CA . PHE A 1 550 ? -15.277 1.696 22.476 1.00 95.12 550 PHE A CA 1
ATOM 4001 C C . PHE A 1 550 ? -14.382 1.338 21.296 1.00 95.12 550 PHE A C 1
ATOM 4003 O O . PHE A 1 550 ? -14.537 0.288 20.676 1.00 95.12 550 PHE A O 1
ATOM 4010 N N . TYR A 1 551 ? -13.408 2.196 21.035 1.00 95.81 551 TYR A N 1
ATOM 4011 C CA . TYR A 1 551 ? -12.430 2.053 19.970 1.00 95.81 551 TYR A CA 1
ATOM 4012 C C . TYR A 1 551 ? -11.050 1.949 20.595 1.00 95.81 551 TYR A C 1
ATOM 4014 O O . TYR A 1 551 ? -10.670 2.787 21.416 1.00 95.81 551 TYR A O 1
ATOM 4022 N N . LEU A 1 552 ? -10.306 0.922 20.204 1.00 96.12 552 LEU A N 1
ATOM 4023 C CA . LEU A 1 552 ? -8.950 0.686 20.668 1.00 96.12 552 LEU A CA 1
ATOM 4024 C C . LEU A 1 552 ? -7.996 0.623 19.490 1.00 96.12 552 LEU A C 1
ATOM 4026 O O . LEU A 1 552 ? -8.256 -0.023 18.475 1.00 96.12 552 LEU A O 1
ATOM 4030 N N . CYS A 1 553 ? -6.866 1.284 19.674 1.00 95.31 553 CYS A N 1
ATOM 4031 C CA . CYS A 1 553 ? -5.774 1.364 18.728 1.00 95.31 553 CYS A CA 1
ATOM 4032 C C . CYS A 1 553 ? -4.488 0.986 19.468 1.00 95.31 553 CYS A C 1
ATOM 4034 O O . CYS A 1 553 ? -4.169 1.587 20.495 1.00 95.31 553 CYS A O 1
ATOM 4036 N N . ALA A 1 554 ? -3.762 -0.004 18.956 1.00 96.56 554 ALA A N 1
ATOM 4037 C CA . ALA A 1 554 ? -2.409 -0.309 19.392 1.00 96.56 554 ALA A CA 1
ATOM 4038 C C . ALA A 1 554 ? -1.408 0.195 18.341 1.00 96.56 554 ALA A C 1
ATOM 4040 O O . ALA A 1 554 ? -1.608 0.022 17.133 1.00 96.56 554 ALA A O 1
ATOM 4041 N N . ILE A 1 555 ? -0.332 0.828 18.810 1.00 96.81 555 ILE A N 1
ATOM 4042 C CA . ILE A 1 555 ? 0.755 1.362 17.983 1.00 96.81 555 ILE A CA 1
ATOM 4043 C C . ILE A 1 555 ? 2.077 0.913 18.591 1.00 96.81 555 ILE A C 1
ATOM 4045 O O . ILE A 1 555 ? 2.320 1.126 19.776 1.00 96.81 555 ILE A O 1
ATOM 4049 N N . GLN A 1 556 ? 2.953 0.318 17.789 1.00 95.38 556 GLN A N 1
ATOM 4050 C CA . GLN A 1 556 ? 4.266 -0.101 18.268 1.00 95.38 556 GLN A CA 1
ATOM 4051 C C . GLN A 1 556 ? 5.279 1.037 18.086 1.00 95.38 556 GLN A C 1
ATOM 4053 O O . GLN A 1 556 ? 5.353 1.629 17.010 1.00 95.38 556 GLN A O 1
ATOM 4058 N N . ASP A 1 557 ? 6.045 1.352 19.133 1.00 94.69 557 ASP A N 1
ATOM 4059 C CA . ASP A 1 557 ? 7.050 2.424 19.136 1.00 94.69 557 ASP A CA 1
ATOM 4060 C C . ASP A 1 557 ? 8.466 1.829 19.052 1.00 94.69 557 ASP A C 1
ATOM 4062 O O . ASP A 1 557 ? 8.885 1.058 19.919 1.00 94.69 557 ASP A O 1
ATOM 4066 N N . PHE A 1 558 ? 9.210 2.173 17.999 1.00 91.81 558 PHE A N 1
ATOM 4067 C CA . PHE A 1 558 ? 10.601 1.758 17.771 1.00 91.81 558 PHE A CA 1
ATOM 4068 C C . PHE A 1 558 ? 11.639 2.742 18.337 1.00 91.81 558 PHE A C 1
ATOM 4070 O O . PHE A 1 558 ? 12.832 2.602 18.067 1.00 91.81 558 PHE A O 1
ATOM 4077 N N . ASN A 1 559 ? 11.205 3.714 19.146 1.00 86.69 559 ASN A N 1
ATOM 4078 C CA . ASN A 1 559 ? 11.972 4.790 19.788 1.00 86.69 559 ASN A CA 1
ATOM 4079 C C . ASN A 1 559 ? 12.578 5.822 18.828 1.00 86.69 559 ASN A C 1
ATOM 4081 O O . ASN A 1 559 ? 12.538 7.013 19.122 1.00 86.69 559 ASN A O 1
ATOM 4085 N N . ASN A 1 560 ? 13.098 5.394 17.677 1.00 86.19 560 ASN A N 1
ATOM 4086 C CA . ASN A 1 560 ? 13.731 6.254 16.684 1.00 86.19 560 ASN A CA 1
ATOM 4087 C C . ASN A 1 560 ? 13.171 5.986 15.286 1.00 86.19 560 ASN A C 1
ATOM 4089 O O . ASN A 1 560 ? 12.874 4.845 14.930 1.00 86.19 560 ASN A O 1
ATOM 4093 N N . ALA A 1 561 ? 13.075 7.045 14.486 1.00 88.88 561 ALA A N 1
ATOM 4094 C CA . ALA A 1 561 ? 12.854 6.952 13.049 1.00 88.88 561 ALA A CA 1
ATOM 4095 C C . ALA A 1 561 ? 14.199 6.993 12.308 1.00 88.88 561 ALA A C 1
ATOM 4097 O O . ALA A 1 561 ? 15.163 7.588 12.793 1.00 88.88 561 ALA A O 1
ATOM 4098 N N . ILE A 1 562 ? 14.249 6.409 11.111 1.00 89.81 562 ILE A N 1
ATOM 4099 C CA . ILE A 1 562 ? 15.313 6.688 10.140 1.00 89.81 562 ILE A CA 1
ATOM 4100 C C . ILE A 1 562 ? 14.727 7.667 9.131 1.00 89.81 562 ILE A C 1
ATOM 4102 O O . ILE A 1 562 ? 13.812 7.319 8.385 1.00 89.81 562 ILE A O 1
ATOM 4106 N N . ILE A 1 563 ? 15.244 8.894 9.131 1.00 89.25 563 ILE A N 1
ATOM 4107 C CA . ILE A 1 563 ? 14.797 9.946 8.222 1.00 89.25 563 ILE A CA 1
ATOM 4108 C C . ILE A 1 563 ? 15.670 9.899 6.969 1.00 89.25 563 ILE A C 1
ATOM 4110 O O . ILE A 1 563 ? 16.817 10.334 6.979 1.00 89.25 563 ILE A O 1
ATOM 4114 N N . ASP A 1 564 ? 15.114 9.361 5.891 1.00 93.12 564 ASP A N 1
ATOM 4115 C CA . ASP A 1 564 ? 15.710 9.352 4.558 1.00 93.12 564 ASP A CA 1
ATOM 4116 C C . ASP A 1 564 ? 14.604 9.642 3.538 1.00 93.12 564 ASP A C 1
ATOM 4118 O O . ASP A 1 564 ? 13.457 9.239 3.729 1.00 93.12 564 ASP A O 1
ATOM 4122 N N . THR A 1 565 ? 14.927 10.349 2.455 1.00 92.56 565 THR A N 1
ATOM 4123 C CA . THR A 1 565 ? 13.921 10.750 1.455 1.00 92.56 565 THR A CA 1
ATOM 4124 C C . THR A 1 565 ? 13.274 9.554 0.757 1.00 92.56 565 THR A C 1
ATOM 4126 O O . THR A 1 565 ? 12.103 9.639 0.376 1.00 92.56 565 THR A O 1
ATOM 4129 N N . PHE A 1 566 ? 14.024 8.459 0.605 1.00 95.75 566 PHE A N 1
ATOM 4130 C CA . PHE A 1 566 ? 13.656 7.270 -0.158 1.00 95.75 566 PHE A CA 1
ATOM 4131 C C . PHE A 1 566 ? 13.611 5.995 0.692 1.00 95.75 566 PHE A C 1
ATOM 4133 O O . PHE A 1 566 ? 12.901 5.068 0.318 1.00 95.75 566 PHE A O 1
ATOM 4140 N N . LYS A 1 567 ? 14.337 5.936 1.814 1.00 94.31 567 LYS A N 1
ATOM 4141 C CA . LYS A 1 567 ? 14.448 4.780 2.728 1.00 94.31 567 LYS A CA 1
ATOM 4142 C C . LYS A 1 567 ? 13.914 5.085 4.133 1.00 94.31 567 LYS A C 1
ATOM 4144 O O . LYS A 1 567 ? 14.481 4.653 5.136 1.00 94.31 567 LYS A O 1
ATOM 4149 N N . TYR A 1 568 ? 12.867 5.902 4.213 1.00 93.50 568 TYR A N 1
ATOM 4150 C CA . TYR A 1 568 ? 12.296 6.342 5.480 1.00 93.50 568 TYR A CA 1
ATOM 4151 C C . TYR A 1 568 ? 11.786 5.155 6.301 1.00 93.50 568 TYR A C 1
ATOM 4153 O O . TYR A 1 568 ? 10.984 4.368 5.800 1.00 93.50 568 TYR A O 1
ATOM 4161 N N . LYS A 1 569 ? 12.169 5.065 7.576 1.00 92.94 569 LYS A N 1
ATOM 4162 C CA . LYS A 1 569 ? 11.632 4.081 8.526 1.00 92.94 569 LYS A CA 1
ATOM 4163 C C . LYS A 1 569 ? 10.901 4.818 9.650 1.00 92.94 569 LYS A C 1
ATOM 4165 O O . LYS A 1 569 ? 11.567 5.509 10.425 1.00 92.94 569 LYS A O 1
ATOM 4170 N N . PRO A 1 570 ? 9.562 4.708 9.755 1.00 92.69 570 PRO A N 1
ATOM 4171 C CA . PRO A 1 570 ? 8.811 5.450 10.760 1.00 92.69 570 PRO A CA 1
ATOM 4172 C C . PRO A 1 570 ? 9.134 4.952 12.170 1.00 92.69 570 PRO A C 1
ATOM 4174 O O . PRO A 1 570 ? 9.429 3.781 12.381 1.00 92.69 570 PRO A O 1
ATOM 4177 N N . ARG A 1 571 ? 9.035 5.841 13.160 1.00 93.12 571 ARG A N 1
ATOM 4178 C CA . ARG A 1 571 ? 9.141 5.464 14.578 1.00 93.12 571 ARG A CA 1
ATOM 4179 C C . ARG A 1 571 ? 7.939 4.634 15.038 1.00 93.12 571 ARG A C 1
ATOM 4181 O O . ARG A 1 571 ? 8.089 3.708 15.830 1.00 93.12 571 ARG A O 1
ATOM 4188 N N . TYR A 1 572 ? 6.754 5.000 14.561 1.00 95.38 572 TYR A N 1
ATOM 4189 C CA . TYR A 1 572 ? 5.483 4.434 14.994 1.00 95.38 572 TYR A CA 1
ATOM 4190 C C . TYR A 1 572 ? 4.935 3.483 13.935 1.00 95.38 572 TYR A C 1
ATOM 4192 O O . TYR A 1 572 ? 4.838 3.838 12.763 1.00 95.38 572 TYR A O 1
ATOM 4200 N N . LEU A 1 573 ? 4.555 2.280 14.350 1.00 95.50 573 LEU A N 1
ATOM 4201 C CA . LEU A 1 573 ? 4.038 1.246 13.465 1.00 95.50 573 LEU A CA 1
ATOM 4202 C C . LEU A 1 573 ? 2.549 1.009 13.723 1.00 95.50 573 LEU A C 1
ATOM 4204 O O . LEU A 1 573 ? 2.152 0.586 14.810 1.00 95.50 573 LEU A O 1
ATOM 4208 N N . PHE A 1 574 ? 1.756 1.236 12.679 1.00 96.50 574 PHE A N 1
ATOM 4209 C CA . PHE A 1 574 ? 0.335 0.903 12.601 1.00 96.50 574 PHE A CA 1
ATOM 4210 C C . PHE A 1 574 ? 0.158 -0.414 11.849 1.00 96.50 574 PHE A C 1
ATOM 4212 O O . PHE A 1 574 ? 1.010 -0.797 11.042 1.00 96.50 574 PHE A O 1
ATOM 4219 N N . SER A 1 575 ? -0.949 -1.106 12.097 1.00 96.81 575 SER A N 1
ATOM 4220 C CA . SER A 1 575 ? -1.271 -2.387 11.476 1.00 96.81 575 SER A CA 1
ATOM 4221 C C . SER A 1 575 ? -2.774 -2.544 11.309 1.00 96.81 575 SER A C 1
ATOM 4223 O O . SER A 1 575 ? -3.541 -2.312 12.239 1.00 96.81 575 SER A O 1
ATOM 4225 N N . GLN A 1 576 ? -3.185 -3.072 10.157 1.00 96.62 576 GLN A N 1
ATOM 4226 C CA . GLN A 1 576 ? -4.569 -3.462 9.893 1.00 96.62 576 GLN A CA 1
ATOM 4227 C C . GLN A 1 576 ? -5.067 -4.591 10.820 1.00 96.62 576 GLN A C 1
ATOM 4229 O O . GLN A 1 576 ? -6.234 -4.943 10.756 1.00 96.62 576 GLN A O 1
ATOM 4234 N N . SER A 1 577 ? -4.226 -5.181 11.677 1.00 96.50 577 SER A N 1
ATOM 4235 C CA . SER A 1 577 ? -4.615 -6.159 12.708 1.00 96.50 577 SER A CA 1
ATOM 4236 C C . SER A 1 577 ? -4.510 -5.637 14.144 1.00 96.50 577 SER A C 1
ATOM 4238 O O . SER A 1 577 ? -4.823 -6.381 15.068 1.00 96.50 577 SER A O 1
ATOM 4240 N N . ALA A 1 578 ? -4.107 -4.382 14.360 1.00 96.12 578 ALA A N 1
ATOM 4241 C CA . ALA A 1 578 ? -3.810 -3.822 15.685 1.00 96.12 578 ALA A CA 1
ATOM 4242 C C . ALA A 1 578 ? -4.892 -2.869 16.226 1.00 96.12 578 ALA A C 1
ATOM 4244 O O . ALA A 1 578 ? -4.611 -1.956 17.005 1.00 96.12 578 ALA A O 1
ATOM 4245 N N . MET A 1 579 ? -6.138 -3.064 15.804 1.00 94.56 579 MET A N 1
ATOM 4246 C CA . MET A 1 579 ? -7.270 -2.254 16.237 1.00 94.56 579 MET A CA 1
ATOM 4247 C C . MET A 1 579 ? -8.479 -3.118 16.598 1.00 94.56 579 MET A C 1
ATOM 4249 O O . MET A 1 579 ? -8.638 -4.225 16.076 1.00 94.56 579 MET A O 1
ATOM 4253 N N . ASN A 1 580 ? -9.310 -2.617 17.514 1.00 94.62 580 ASN A N 1
ATOM 4254 C CA . ASN A 1 580 ? -10.519 -3.282 18.000 1.00 94.62 580 ASN A CA 1
ATOM 4255 C C . ASN A 1 580 ? -11.672 -2.283 18.146 1.00 94.62 580 ASN A C 1
ATOM 4257 O O . ASN A 1 580 ? -11.469 -1.138 18.554 1.00 94.62 580 ASN A O 1
ATOM 4261 N N . ILE A 1 581 ? -12.884 -2.747 17.842 1.00 94.94 581 ILE A N 1
ATOM 4262 C CA . ILE A 1 581 ? -14.136 -2.076 18.192 1.00 94.94 581 ILE A CA 1
ATOM 4263 C C . ILE A 1 581 ? -14.849 -2.981 19.187 1.00 94.94 581 ILE A C 1
ATOM 4265 O O . ILE A 1 581 ? -15.179 -4.118 18.859 1.00 94.94 581 ILE A O 1
ATOM 4269 N N . PHE A 1 582 ? -15.076 -2.480 20.396 1.00 93.44 582 PHE A N 1
ATOM 4270 C CA . PHE A 1 582 ? -15.812 -3.197 21.426 1.00 93.44 582 PHE A CA 1
ATOM 4271 C C . PHE A 1 582 ? -17.247 -2.699 21.474 1.00 93.44 582 PHE A C 1
ATOM 4273 O O . PHE A 1 582 ? -17.483 -1.506 21.670 1.00 93.44 582 PHE A O 1
ATOM 4280 N N . VAL A 1 583 ? -18.198 -3.621 21.370 1.00 90.44 583 VAL A N 1
ATOM 4281 C CA . VAL A 1 583 ? -19.598 -3.388 21.719 1.00 90.44 583 VAL A CA 1
ATOM 4282 C C . VAL A 1 583 ? -19.825 -3.984 23.102 1.00 90.44 583 VAL A C 1
ATOM 4284 O O . VAL A 1 583 ? -19.723 -5.197 23.298 1.00 90.44 583 VAL A O 1
ATOM 4287 N N . ARG A 1 584 ? -20.085 -3.125 24.090 1.00 86.50 584 ARG A N 1
ATOM 4288 C CA . ARG A 1 584 ? -20.352 -3.570 25.456 1.00 86.50 584 ARG A CA 1
ATOM 4289 C C . ARG A 1 584 ? -21.815 -3.964 25.598 1.00 86.50 584 ARG A C 1
ATOM 4291 O O . ARG A 1 584 ? -22.717 -3.167 25.325 1.00 86.50 584 ARG A O 1
ATOM 4298 N N . GLU A 1 585 ? -22.039 -5.177 26.079 1.00 79.62 585 GLU A N 1
ATOM 4299 C CA . GLU A 1 585 ? -23.352 -5.603 26.547 1.00 79.62 585 GLU A CA 1
ATOM 4300 C C . GLU A 1 585 ? -23.548 -5.076 27.968 1.00 79.62 585 GLU A C 1
ATOM 4302 O O . GLU A 1 585 ? -22.664 -5.200 28.818 1.00 79.62 585 GLU A O 1
ATOM 4307 N N . LYS A 1 586 ? -24.698 -4.450 28.230 1.00 72.75 586 LYS A N 1
ATOM 4308 C CA . LYS A 1 586 ? -25.049 -4.070 29.599 1.00 72.75 586 LYS A CA 1
ATOM 4309 C C . LYS A 1 586 ? -25.357 -5.344 30.375 1.00 72.75 586 LYS A C 1
ATOM 4311 O O . LYS A 1 586 ? -26.137 -6.168 29.899 1.00 72.75 586 LYS A O 1
ATOM 4316 N N . VAL A 1 587 ? -24.799 -5.484 31.572 1.00 68.88 587 VAL A N 1
ATOM 4317 C CA . VAL A 1 587 ? -25.014 -6.658 32.426 1.00 68.88 587 VAL A CA 1
ATOM 4318 C C . VAL A 1 587 ? -25.453 -6.200 33.808 1.00 68.88 587 VAL A C 1
ATOM 4320 O O . VAL A 1 587 ? -24.877 -5.279 34.384 1.00 68.88 587 VAL A O 1
ATOM 4323 N N . GLY A 1 588 ? -26.498 -6.832 34.342 1.00 67.31 588 GLY A N 1
ATOM 4324 C CA . GLY A 1 588 ? -26.912 -6.655 35.729 1.00 67.31 588 GLY A CA 1
ATOM 4325 C C . GLY A 1 588 ? -26.037 -7.536 36.614 1.00 67.31 588 GLY A C 1
ATOM 4326 O O . GLY A 1 588 ? -25.926 -8.733 36.363 1.00 67.31 588 GLY A O 1
ATOM 4327 N N . ILE A 1 589 ? -25.404 -6.959 37.633 1.00 71.31 589 ILE A N 1
ATOM 4328 C CA . ILE A 1 589 ? -24.558 -7.705 38.572 1.00 71.31 589 ILE A CA 1
ATOM 4329 C C . ILE A 1 589 ? -25.249 -7.653 39.923 1.00 71.31 589 ILE A C 1
ATOM 4331 O O . ILE A 1 589 ? -25.262 -6.611 40.579 1.00 71.31 589 ILE A O 1
ATOM 4335 N N . CYS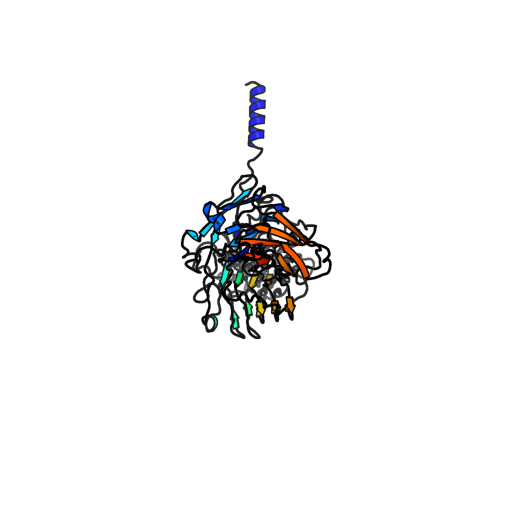 A 1 590 ? -25.845 -8.774 40.317 1.00 71.12 590 CYS A N 1
ATOM 4336 C CA . CYS A 1 590 ? -26.476 -8.913 41.618 1.00 71.12 590 CYS A CA 1
ATOM 4337 C C . CYS A 1 590 ? -25.405 -9.238 42.658 1.00 71.12 590 CYS A C 1
ATOM 4339 O O . CYS A 1 590 ? -24.750 -10.275 42.574 1.00 71.12 590 CYS A O 1
ATOM 4341 N N . VAL A 1 591 ? -25.223 -8.339 43.621 1.00 75.31 591 VAL A N 1
ATOM 4342 C CA . VAL A 1 591 ? -24.415 -8.579 44.817 1.00 75.31 591 VAL A CA 1
ATOM 4343 C C . VAL A 1 591 ? -25.318 -8.347 46.013 1.00 75.31 591 VAL A C 1
ATOM 4345 O O . VAL A 1 591 ? -25.941 -7.293 46.128 1.00 75.31 591 VAL A O 1
ATOM 4348 N N . GLY A 1 592 ? -25.395 -9.319 46.903 1.00 71.94 592 GLY A N 1
ATOM 4349 C CA . GLY A 1 592 ? -26.202 -9.222 48.105 1.00 71.94 592 GLY A CA 1
ATOM 4350 C C . GLY A 1 592 ? -26.011 -10.438 48.984 1.00 71.94 592 GLY A C 1
ATOM 4351 O O . GLY A 1 592 ? -25.162 -11.288 48.699 1.00 71.94 592 GLY A O 1
ATOM 4352 N N . ASP A 1 593 ? -26.797 -10.498 50.047 1.00 64.12 593 ASP A N 1
ATOM 4353 C CA . ASP A 1 593 ? -26.714 -11.571 51.028 1.00 64.12 593 ASP A CA 1
ATOM 4354 C C . ASP A 1 593 ? -27.083 -12.914 50.375 1.00 64.12 593 ASP A C 1
ATOM 4356 O O . ASP A 1 593 ? -28.178 -13.089 49.840 1.00 64.12 593 ASP A O 1
ATOM 4360 N N . THR A 1 594 ? -26.142 -13.862 50.370 1.00 58.34 594 THR A N 1
ATOM 4361 C CA . THR A 1 594 ? -26.333 -15.214 49.811 1.00 58.34 594 THR A CA 1
ATOM 4362 C C . THR A 1 594 ? -26.865 -16.211 50.837 1.00 58.34 594 THR A C 1
ATOM 4364 O O . THR A 1 594 ? -27.416 -17.242 50.455 1.00 58.34 594 THR A O 1
ATOM 4367 N N . LEU A 1 595 ? -26.711 -15.911 52.130 1.00 57.16 595 LEU A N 1
ATOM 4368 C CA . LEU A 1 595 ? -27.215 -16.707 53.244 1.00 57.16 595 LEU A CA 1
ATOM 4369 C C . LEU A 1 595 ? -27.519 -15.771 54.422 1.00 57.16 595 LEU A C 1
ATOM 4371 O O . LEU A 1 595 ? -26.605 -15.194 55.009 1.00 57.16 595 LEU A O 1
ATOM 4375 N N . LEU A 1 596 ? -28.798 -15.621 54.762 1.00 56.72 596 LEU A N 1
ATOM 4376 C CA . LEU A 1 596 ? -29.238 -14.976 56.000 1.00 56.72 596 LEU A CA 1
ATOM 4377 C C . LEU A 1 596 ? -29.361 -16.074 57.059 1.00 56.72 596 LEU A C 1
ATOM 4379 O O . LEU A 1 596 ? -30.134 -17.016 56.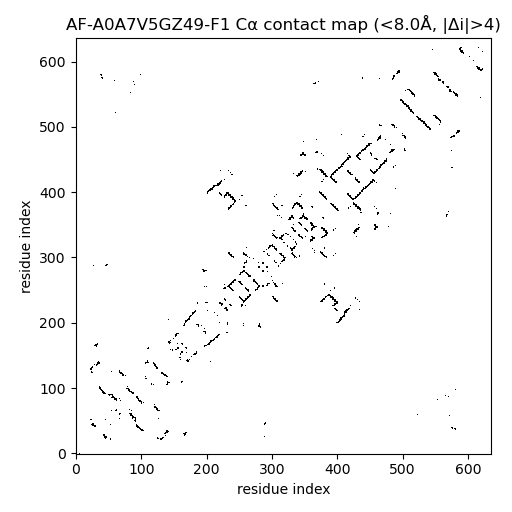892 1.00 56.72 596 LEU A O 1
ATOM 4383 N N . ASN A 1 597 ? -28.534 -16.011 58.104 1.00 48.09 597 ASN A N 1
ATOM 4384 C CA . ASN A 1 597 ? -28.542 -16.998 59.181 1.00 48.09 597 ASN A CA 1
ATOM 4385 C C . ASN A 1 597 ? -29.361 -16.445 60.351 1.00 48.09 597 ASN A C 1
ATOM 4387 O O . ASN A 1 597 ? -28.892 -15.574 61.084 1.00 48.09 597 ASN A O 1
ATOM 4391 N N . GLU A 1 598 ? -30.595 -16.919 60.498 1.00 54.16 598 GLU A N 1
ATOM 4392 C CA . GLU A 1 598 ? -31.507 -16.447 61.539 1.00 54.16 598 GLU A CA 1
ATOM 4393 C C . GLU A 1 598 ? -31.383 -17.256 62.838 1.00 54.16 598 GLU A C 1
ATOM 4395 O O . GLU A 1 598 ? -31.353 -18.488 62.835 1.00 54.16 598 GLU A O 1
ATOM 4400 N N . GLN A 1 599 ? -31.432 -16.556 63.976 1.00 50.09 599 GLN A N 1
ATOM 4401 C CA . GLN A 1 599 ? -31.927 -17.119 65.234 1.00 50.09 599 GLN A CA 1
ATOM 4402 C C . GLN A 1 599 ? -33.287 -16.496 65.544 1.00 50.09 599 GLN A C 1
ATOM 4404 O O . GLN A 1 599 ? -33.375 -15.360 66.008 1.00 50.09 599 GLN A O 1
ATOM 4409 N N . ILE A 1 600 ? -34.355 -17.251 65.303 1.00 54.50 600 ILE A N 1
ATOM 4410 C CA . ILE A 1 600 ? -35.720 -16.815 65.595 1.00 54.50 600 ILE A CA 1
ATOM 4411 C C . ILE A 1 600 ? -35.936 -16.874 67.115 1.00 54.50 600 ILE A C 1
ATOM 4413 O O . ILE A 1 600 ? -35.947 -17.950 67.711 1.00 54.50 600 ILE A O 1
ATOM 4417 N N . LYS A 1 601 ? -36.137 -15.719 67.757 1.00 52.59 601 LYS A N 1
ATOM 4418 C CA . LYS A 1 601 ? -36.663 -15.619 69.129 1.00 52.59 601 LYS A CA 1
ATOM 4419 C C . LYS A 1 601 ? -37.938 -14.781 69.113 1.00 52.59 601 LYS A C 1
ATOM 4421 O O . LYS A 1 601 ? -37.882 -13.565 69.263 1.00 52.59 601 LYS A O 1
ATOM 4426 N N . GLY A 1 602 ? -39.081 -15.434 68.918 1.00 57.31 602 GLY A N 1
ATOM 4427 C CA . GLY A 1 602 ? -40.399 -14.797 68.945 1.00 57.31 602 GLY A CA 1
ATOM 4428 C C . GLY A 1 602 ? -41.420 -15.648 69.698 1.00 57.31 602 GLY A C 1
ATOM 4429 O O . GLY A 1 602 ? -41.377 -16.876 69.633 1.00 57.31 602 GLY A O 1
ATOM 4430 N N . CYS A 1 603 ? -42.326 -14.997 70.427 1.00 56.50 603 CYS A N 1
ATOM 4431 C CA . CYS A 1 603 ? -43.474 -15.651 71.056 1.00 56.50 603 CYS A CA 1
ATOM 4432 C C . CYS A 1 603 ? -44.578 -15.925 70.010 1.00 56.50 603 CYS A C 1
ATOM 4434 O O . CYS A 1 603 ? -44.639 -15.240 68.989 1.00 56.50 603 CYS A O 1
ATOM 4436 N N . PRO A 1 604 ? -45.494 -16.882 70.243 1.00 56.00 604 PRO A N 1
ATOM 4437 C CA . PRO A 1 604 ? -46.605 -17.139 69.327 1.00 56.00 604 PRO A CA 1
ATOM 4438 C C . PRO A 1 604 ? -47.409 -15.860 69.026 1.00 56.00 604 PRO A C 1
ATOM 4440 O O . PRO A 1 604 ? -47.898 -15.207 69.946 1.00 56.00 604 PRO A O 1
ATOM 4443 N N . GLY A 1 605 ? -47.539 -15.501 67.744 1.00 59.00 605 GLY A N 1
ATOM 4444 C CA . GLY A 1 605 ? -48.333 -14.353 67.277 1.00 59.00 605 GLY A CA 1
ATOM 4445 C C . GLY A 1 605 ? -47.542 -13.103 66.861 1.00 59.00 605 GLY A C 1
ATOM 4446 O O . GLY A 1 605 ? -48.143 -12.165 66.343 1.00 59.00 605 GLY A O 1
ATOM 4447 N N . SER A 1 606 ? -46.217 -13.067 67.034 1.00 55.19 606 SER A N 1
ATOM 4448 C CA . SER A 1 606 ? -45.388 -11.953 66.547 1.00 55.19 606 SER A CA 1
ATOM 4449 C C . SER A 1 606 ? -45.093 -12.043 65.043 1.00 55.19 606 SER A C 1
ATOM 4451 O O . SER A 1 606 ? -44.667 -13.089 64.555 1.00 55.19 606 SER A O 1
ATOM 4453 N N . VAL A 1 607 ? -45.263 -10.928 64.322 1.00 55.66 607 VAL A N 1
ATOM 4454 C CA . VAL A 1 607 ? -44.774 -10.753 62.943 1.00 55.66 607 VAL A CA 1
ATOM 4455 C C . VAL A 1 607 ? -43.281 -10.429 62.999 1.00 55.66 607 VAL A C 1
ATOM 4457 O O . VAL A 1 607 ? -42.894 -9.422 63.588 1.00 55.66 607 VAL A O 1
ATOM 4460 N N . VAL A 1 608 ? -42.446 -11.278 62.399 1.00 55.97 608 VAL A N 1
ATOM 4461 C CA . VAL A 1 608 ? -41.004 -11.031 62.246 1.00 55.97 608 VAL A CA 1
ATOM 4462 C C . VAL A 1 608 ? -40.781 -10.325 60.909 1.00 55.97 608 VAL A C 1
ATOM 4464 O O . VAL A 1 608 ? -41.267 -10.785 59.878 1.00 55.97 608 VAL A O 1
ATOM 4467 N N . ILE A 1 609 ? -40.085 -9.188 60.935 1.00 57.06 609 ILE A N 1
ATOM 4468 C CA . ILE A 1 609 ? -39.684 -8.438 59.740 1.00 57.06 609 ILE A CA 1
ATOM 4469 C C . ILE A 1 609 ? -38.177 -8.622 59.586 1.00 57.06 609 ILE A C 1
ATOM 4471 O O . ILE A 1 609 ? -37.434 -8.251 60.493 1.00 57.06 609 ILE A O 1
ATOM 4475 N N . ASP A 1 610 ? -37.745 -9.166 58.450 1.00 60.16 610 ASP A N 1
ATOM 4476 C CA . ASP A 1 610 ? -36.330 -9.294 58.091 1.00 60.16 610 ASP A CA 1
ATOM 4477 C C . ASP A 1 610 ? -35.988 -8.420 56.872 1.00 60.16 610 ASP A C 1
ATOM 4479 O O . ASP A 1 610 ? -36.861 -8.040 56.086 1.00 60.16 610 ASP A O 1
ATOM 4483 N N . THR A 1 611 ? -34.714 -8.047 56.740 1.00 62.75 611 THR A N 1
ATOM 4484 C CA . THR A 1 611 ? -34.199 -7.178 55.677 1.00 62.75 611 THR A CA 1
ATOM 4485 C C . THR A 1 611 ? -32.970 -7.806 55.024 1.00 62.75 611 THR A C 1
ATOM 4487 O O . THR A 1 611 ? -31.876 -7.754 55.575 1.00 62.75 611 THR A O 1
ATOM 4490 N N . GLY A 1 612 ? -33.127 -8.320 53.803 1.00 67.19 612 GLY A N 1
ATOM 4491 C CA . GLY A 1 612 ? -32.001 -8.656 52.927 1.00 67.19 612 GLY A CA 1
ATOM 4492 C C . GLY A 1 612 ? -31.600 -7.471 52.046 1.00 67.19 612 GLY A C 1
ATOM 4493 O O . GLY A 1 612 ? -32.463 -6.730 51.564 1.00 67.19 612 GLY A O 1
ATOM 4494 N N . VAL A 1 613 ? -30.300 -7.291 51.794 1.00 71.88 613 VAL A N 1
ATOM 4495 C CA . VAL A 1 613 ? -29.806 -6.229 50.905 1.00 71.88 613 VAL A CA 1
ATOM 4496 C C . VAL A 1 613 ? -29.358 -6.820 49.572 1.00 71.88 613 VAL A C 1
ATOM 4498 O O . VAL A 1 613 ? -28.366 -7.537 49.484 1.00 71.88 613 VAL A O 1
ATOM 4501 N N . LEU A 1 614 ? -30.055 -6.441 48.500 1.00 70.44 614 LEU A N 1
ATOM 4502 C CA . LEU A 1 614 ? -29.643 -6.704 47.121 1.00 70.44 614 LEU A CA 1
ATOM 4503 C C . LEU A 1 614 ? -29.188 -5.394 46.479 1.00 70.44 614 LEU A C 1
ATOM 4505 O O . LEU A 1 614 ? -29.919 -4.404 46.459 1.00 70.44 614 LEU A O 1
ATOM 4509 N N . ARG A 1 615 ? -27.975 -5.383 45.932 1.00 77.69 615 ARG A N 1
ATOM 4510 C CA . ARG A 1 615 ? -27.411 -4.249 45.199 1.00 77.69 615 ARG A CA 1
ATOM 4511 C C . ARG A 1 615 ? -27.135 -4.658 43.762 1.00 77.69 615 ARG A C 1
ATOM 4513 O O . ARG A 1 615 ? -26.541 -5.704 43.498 1.00 77.69 615 ARG A O 1
ATOM 4520 N N . ASN A 1 616 ? -27.533 -3.798 42.830 1.00 75.62 616 ASN A N 1
ATOM 4521 C CA . ASN A 1 616 ? -27.094 -3.899 41.448 1.00 75.62 616 ASN A CA 1
ATOM 4522 C C . ASN A 1 616 ? -25.785 -3.132 41.279 1.00 75.62 616 ASN A C 1
ATOM 4524 O O . ASN A 1 616 ? -25.786 -1.905 41.263 1.00 75.62 616 ASN A O 1
ATOM 4528 N N . PHE A 1 617 ? -24.679 -3.853 41.145 1.00 72.25 617 PHE A N 1
ATOM 4529 C CA . PHE A 1 617 ? -23.387 -3.269 40.774 1.00 72.25 617 PHE A CA 1
ATOM 4530 C C . PHE A 1 617 ? -23.172 -3.240 39.252 1.00 72.25 617 PHE A C 1
ATOM 4532 O O . PHE A 1 617 ? -22.143 -2.759 38.777 1.00 72.25 617 PHE A O 1
ATOM 4539 N N . GLY A 1 618 ? -24.132 -3.768 38.489 1.00 70.19 618 GLY A N 1
ATOM 4540 C CA . GLY A 1 618 ? -24.143 -3.749 37.034 1.00 70.19 618 GLY A CA 1
ATOM 4541 C C . GLY A 1 618 ? -24.780 -2.489 36.451 1.00 70.19 618 GLY A C 1
ATOM 4542 O O . GLY A 1 618 ? -25.246 -1.603 37.161 1.00 70.19 618 GLY A O 1
ATOM 4543 N N . ASP A 1 619 ? -24.798 -2.416 35.125 1.00 71.44 619 ASP A N 1
ATOM 4544 C CA . ASP A 1 619 ? -25.323 -1.294 34.339 1.00 71.44 619 ASP A CA 1
ATOM 4545 C C . ASP A 1 619 ? -26.565 -1.657 33.501 1.00 71.44 619 ASP A C 1
ATOM 4547 O O . ASP A 1 619 ? -27.087 -0.810 32.769 1.00 71.44 619 ASP A O 1
ATOM 4551 N N . ALA A 1 620 ? -27.064 -2.893 33.630 1.00 74.88 620 ALA A N 1
ATOM 4552 C CA . ALA A 1 620 ? -28.397 -3.299 33.178 1.00 74.88 620 ALA A CA 1
ATOM 4553 C C . ALA A 1 620 ? -29.363 -3.475 34.362 1.00 74.88 620 ALA A C 1
ATOM 4555 O O . ALA A 1 620 ? -28.908 -3.756 35.475 1.00 74.88 620 ALA A O 1
ATOM 4556 N N . PRO A 1 621 ? -30.688 -3.366 34.145 1.00 76.19 621 PRO A N 1
ATOM 4557 C CA . PRO A 1 621 ? -31.680 -3.730 35.153 1.00 76.19 621 PRO A CA 1
ATOM 4558 C C . PRO A 1 621 ? -31.479 -5.166 35.656 1.00 76.19 621 PRO A C 1
ATOM 4560 O O . PRO A 1 621 ? -31.251 -6.080 34.863 1.00 76.19 621 PRO A O 1
ATOM 4563 N N . LEU A 1 622 ? -31.600 -5.378 36.968 1.00 72.62 622 LEU A N 1
ATOM 4564 C CA . LEU A 1 622 ? -31.722 -6.722 37.530 1.00 72.62 622 LEU A CA 1
ATOM 4565 C C . LEU A 1 622 ? -33.179 -7.161 37.450 1.00 72.62 622 LEU A C 1
ATOM 4567 O O . LEU A 1 622 ? -34.061 -6.479 37.966 1.00 72.62 622 LEU A O 1
ATOM 4571 N N . THR A 1 623 ? -33.422 -8.319 36.843 1.00 68.94 623 THR A N 1
ATOM 4572 C CA . THR A 1 623 ? -34.706 -9.010 36.984 1.00 68.94 623 THR A CA 1
ATOM 4573 C C . THR A 1 623 ? -34.549 -10.039 38.093 1.00 68.94 623 THR A C 1
ATOM 4575 O O . THR A 1 623 ? -33.820 -11.015 37.931 1.00 68.94 623 THR A O 1
ATOM 4578 N N . ILE A 1 624 ? -35.187 -9.794 39.235 1.00 65.31 624 ILE A N 1
ATOM 4579 C CA . ILE A 1 624 ? -35.148 -10.686 40.396 1.00 65.31 624 ILE A CA 1
ATOM 4580 C C . ILE A 1 624 ? -36.465 -11.456 40.420 1.00 65.31 624 ILE A C 1
ATOM 4582 O O . ILE A 1 624 ? -37.531 -10.850 40.508 1.00 65.31 624 ILE A O 1
ATOM 4586 N N . ASN A 1 625 ? -36.396 -12.784 40.328 1.00 63.75 625 ASN A N 1
ATOM 4587 C CA . ASN A 1 625 ? -37.567 -13.640 40.467 1.00 63.75 625 ASN A CA 1
ATOM 4588 C C . ASN A 1 625 ? -37.543 -14.336 41.833 1.00 63.75 625 ASN A C 1
ATOM 4590 O O . ASN A 1 625 ? -36.737 -15.234 42.069 1.00 63.75 625 ASN A O 1
ATOM 4594 N N . PHE A 1 626 ? -38.446 -13.926 42.722 1.00 63.06 626 PHE A N 1
ATOM 4595 C CA . PHE A 1 626 ? -38.580 -14.495 44.065 1.00 63.06 626 PHE A CA 1
ATOM 4596 C C . PHE A 1 626 ? -39.325 -15.840 44.095 1.00 63.06 626 PHE A C 1
ATOM 4598 O O . PHE A 1 626 ? -39.470 -16.425 45.165 1.00 63.06 626 PHE A O 1
ATOM 4605 N N . SER A 1 627 ? -39.772 -16.374 42.951 1.00 56.50 627 SER A N 1
ATOM 4606 C CA . SER A 1 627 ? -40.607 -17.585 42.893 1.00 56.50 627 SER A CA 1
ATOM 4607 C C . SER A 1 627 ? -39.951 -18.857 43.455 1.00 56.50 627 SER A C 1
ATOM 4609 O O . SER A 1 627 ? -40.654 -19.828 43.710 1.00 56.50 627 SER A O 1
ATOM 4611 N N . ASN A 1 628 ? -38.626 -18.861 43.651 1.00 47.22 628 ASN A N 1
ATOM 4612 C CA . ASN A 1 628 ? -37.853 -19.979 44.208 1.00 47.22 628 ASN A CA 1
ATOM 4613 C C . ASN A 1 628 ? -37.181 -19.655 45.554 1.00 47.22 628 ASN A C 1
ATOM 4615 O O . ASN A 1 628 ? -36.276 -20.387 45.960 1.00 47.22 628 ASN A O 1
ATOM 4619 N N . ALA A 1 629 ? -37.579 -18.581 46.247 1.00 51.47 629 ALA A N 1
ATOM 4620 C CA . ALA A 1 629 ? -37.099 -18.321 47.601 1.00 51.47 629 ALA A CA 1
ATOM 4621 C C . ALA A 1 629 ? -37.544 -19.470 48.524 1.00 51.47 629 ALA A C 1
ATOM 4623 O O . ALA A 1 629 ? -38.689 -19.536 48.967 1.00 51.47 629 ALA A O 1
ATOM 4624 N N . ARG A 1 630 ? -36.643 -20.426 48.770 1.00 50.66 630 ARG A N 1
ATOM 4625 C CA . ARG A 1 630 ? -36.828 -21.459 49.784 1.00 50.66 630 ARG A CA 1
ATOM 4626 C C . ARG A 1 630 ? -36.286 -20.898 51.085 1.00 50.66 630 ARG A C 1
ATOM 4628 O O . ARG A 1 630 ? -35.074 -20.818 51.255 1.00 50.66 630 ARG A O 1
ATOM 4635 N N . PHE A 1 631 ? -37.177 -20.536 51.999 1.00 49.69 631 PHE A N 1
ATOM 4636 C CA . PHE A 1 631 ? -36.806 -20.465 53.404 1.00 49.69 631 PHE A CA 1
ATOM 4637 C C . PHE A 1 631 ? -36.389 -21.882 53.795 1.00 49.69 631 PHE A C 1
ATOM 4639 O O . PHE A 1 631 ? -37.188 -22.819 53.703 1.00 49.69 631 PHE A O 1
ATOM 4646 N N . ALA A 1 632 ? -35.108 -22.078 54.102 1.00 46.28 632 ALA A N 1
ATOM 4647 C CA . ALA A 1 632 ? -34.666 -23.329 54.687 1.00 46.28 632 ALA A CA 1
ATOM 4648 C C . ALA A 1 632 ? -35.380 -23.430 56.036 1.00 46.28 632 ALA A C 1
ATOM 4650 O O . ALA A 1 632 ? -35.064 -22.690 56.962 1.00 46.28 632 ALA A O 1
ATOM 4651 N N . ASN A 1 633 ? -36.408 -24.276 56.111 1.00 40.78 633 ASN A N 1
ATOM 4652 C CA . ASN A 1 633 ? -37.084 -24.564 57.364 1.00 40.78 633 ASN A CA 1
ATOM 4653 C C . ASN A 1 633 ? -36.033 -25.099 58.340 1.00 40.78 633 ASN A C 1
ATOM 4655 O O . ASN A 1 633 ? -35.613 -26.252 58.228 1.00 40.78 633 ASN A O 1
ATOM 4659 N N . ASN A 1 634 ? -35.617 -24.266 59.292 1.00 38.66 634 ASN A N 1
ATOM 4660 C CA . ASN A 1 634 ? -34.988 -24.744 60.508 1.00 38.66 634 ASN A CA 1
ATOM 4661 C C . ASN A 1 634 ? -36.080 -25.492 61.276 1.00 38.66 634 ASN A C 1
ATOM 4663 O O . ASN A 1 634 ? -36.920 -24.886 61.939 1.00 38.66 634 ASN A O 1
ATOM 4667 N N . PHE A 1 635 ? -36.111 -26.817 61.125 1.00 33.25 635 PHE A N 1
ATOM 4668 C CA . PHE A 1 635 ? -36.714 -27.657 62.149 1.00 33.25 635 PHE A CA 1
ATOM 4669 C C . PHE A 1 635 ? -35.899 -27.432 63.424 1.00 33.25 635 PHE A C 1
ATOM 4671 O O . PHE A 1 635 ? -34.674 -27.568 63.396 1.00 33.25 635 PHE A O 1
ATOM 4678 N N . GLY A 1 636 ? -36.590 -26.975 64.469 1.00 36.16 636 GLY A N 1
ATOM 4679 C CA . GLY A 1 636 ? -36.021 -26.746 65.795 1.00 36.16 636 GLY A CA 1
ATOM 4680 C C . GLY A 1 636 ? -35.458 -28.004 66.430 1.00 36.16 636 GLY A C 1
ATOM 4681 O O . GLY A 1 636 ? -35.932 -29.111 66.080 1.00 36.16 636 GLY A O 1
#

pLDDT: mean 88.45, std 13.59, range [33.25, 98.88]

Sequence (636 aa):
MTIRKIAATISLVFLLIYSLFSQPKISYLIPDVGAPGMGVYVEIIGPVNYFDNFGTDTIYYNNNGSVRIVFENPSDTEKVVVGPIAVFWQGRMISTYFFVNPLINEPNSSDWTALNPEFKIPFRVSVNGQLSNSDTFYIVKPYSFGNLLQNNFVFGTGALGRRSRSGAMIVDELNLRNGMDYKVFLDNSLAYPAVNRSYLPFVLLCQGNISGGSIARINVSGGDVRVQNAGPGGGGGGGKFCDFLTGNPGEDGGNGFTSGGFGGVNNLFGSGNYKQYGTGTGDSGKSLNGVLPALNPGAWEASGGGTGHPFGKSGIGCGNQNNWNVSGGYGGGTGSINNKMGGSGGFGTEGKSEPSNYINGGKVHGNEFIIPIAGGSGGASGNPSGLNVCSGSGGGGGGAIRIFAKRIENLAVLANGANGGSSSYGAGGGGSGGSISICAKELAANLNLSANGGNGGGNGYFRVDAPSFSNITYSHTNPAAFIGLSTDTNSIARGRKVTITGGKNPGSDSVLIFLKSQNSDWFLYNVVTGFKNQINFNFDLTFPDTSKVFYLCAIQDFNNAIIDTFKYKPRYLFSQSAMNIFVREKVGICVGDTLLNEQIKGCPGSVVIDTGVLRNFGDAPLTINFSNARFANNFG

Radius of gyration: 29.56 Å; Cα contacts (8 Å, |Δi|>4): 2371; chains: 1; bounding box: 80×88×112 Å

Nearest PDB structures (foldseek):
  3tf7-assembly4_K  TM=4.393E-01  e=5.715E-03  Mus musculus
  6bj2-assembly1_E  TM=5.2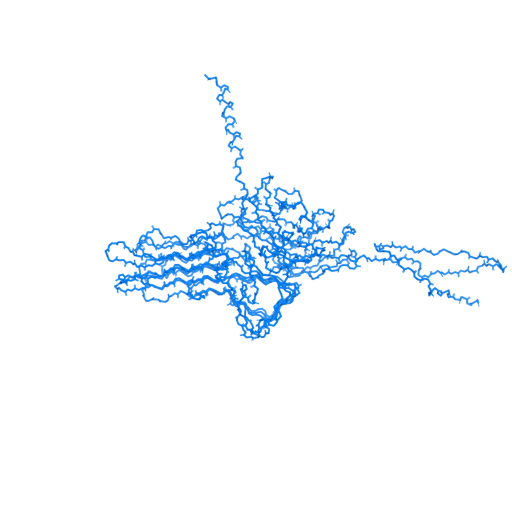18E-01  e=3.618E-02  Homo sapiens
  8xub-assembly2_D  TM=5.592E-01  e=8.891E-02  Homo sapiens
  6bcs-assembly1_A  TM=6.173E-01  e=8.617E-01  Homo sapiens
  7uwj-assembly1_D  TM=5.449E-01  e=7.477E-01  Homo sapiens

Mean predicted aligned error: 8.67 Å

Secondary structure (DSSP, 8-state):
--HHHHHHHHHHHHHHHTT-PPPP---EEES-EE-TT-EEEEEEE--TT-TTTT-SSSEE-TTTSSEEEEESSGGGGGTEEE--EEEETTTTEEEEEEEE-TTSPPPS-SSGGG--GGGEEEEEEEETTEE---EEEEE-PPBP-GGGGGT--EETSGGG----TTSEEEES-EEPPTT-EEEE----TTT-TT--GGGSPEEEEESS-EE-TTT-EEE--S-SSSTT---TTPPPPPPPEEES-TT----PPPPSSSPPPP-EEE-SSS--EE-PPPP-SSGGG--TT-----B--SSSS--PPPPSSTT-B--B--S-SS---PPPPSBSPPP-STT-PPPPP-SSSPPPPPTTT---SPPP-S-TT--S-----PPPPP---STTEEPPPPPPPP-EEEEEEEEEEEEEEE-PPPPPPP-SS-PPPPPPP-EEEEEEEEEEEEEEEE---STTPPP-EEEEE-S-EEEEEES--SSPPEE--------EESSSEEEEEEE--TT--EEEEEEEETTS--EEEEEE-S-TT-SEEEEEEE-SSS-SEEEEEEEEE-S--B--SSS-B-SEE--TTSEEEEEEPP---EEE-S---------TTPPP-----EEE-SSS-----GGG--------

Foldseek 3Di:
DDPVVVVVVVVVVVVVVPDPPPFQAFLDKPPQEDAAFAKDKMKTFAFLPDACSQHAFDKAFQPDGLKHKFWPDPCCCLQWPKAIWGAFLRRGMIITITGGHNPDDGWPAQDQVPTDPSQWIWIWIHHNNRTYDIDTRGHHHADELPCVLVPDAEAQDDSNHHADLQAEHGHAEAEHEEQEEHEYDFDCPPPDVFARSNLHFHEYAYAAEHEHPQHYEYFQAFQPPHQQAGGRLWWGWAWKEWEADPDFPIGEWYEHLATWYWYTYDHPDDFTGIDATHGHRDGRRAHSSGAHYAEEPDGAWKIKKTGSDSLWHTEYEDPDQPDDQDAGTQFMFYEDHWLAATAAGEELQWFDDTPDPHRRTHHYFDEQLCVPPHWHMWTMWYTADDHGFMTWIIGIIFHTYAHEHQEYENYEYHREIGAIGDDSGYTIHWIFFTEYHYAHQAEYEQYEYERGIYDRHYGYHAEYFYQYYYNYHYPDCRVHYYYAKAKHAAAEDADQKDKIKMFHGLLAFWKFKWKDAPPGGIDGPDIHGPQRNHGMGMDMGGHPDDGQKMKMAIKTANPDWDNDSGHTRRRIRGGSRGIYMYGYDWDWDKDWDPDDDDDDDDDPPDDDDDDTDIDTPTDDDDDDDCPPPDPPPPPD